Protein AF-A0A9E4F458-F1 (afdb_monomer)

pLDDT: mean 79.84, std 19.44, range [34.0, 97.88]

Solvent-accessible surface area (backbone atoms only — not comparable to full-atom values): 23158 Å² total; per-residue (Å²): 140,86,80,88,81,86,81,79,92,78,84,89,79,93,72,90,72,78,78,74,72,82,84,70,79,81,83,77,82,84,79,87,77,82,87,79,85,74,83,63,80,82,72,73,69,79,65,80,80,72,65,70,77,80,65,96,76,69,76,84,75,53,71,69,58,54,50,51,52,50,52,54,48,50,51,49,44,47,51,52,40,50,46,54,47,63,73,42,46,63,61,37,46,50,39,32,51,54,29,48,51,32,46,48,53,42,46,53,54,22,62,78,55,72,51,86,73,78,70,62,78,65,80,62,70,65,58,58,51,52,53,48,49,54,49,51,51,46,24,51,55,46,8,51,68,55,22,80,77,46,104,49,57,60,69,74,37,38,69,61,20,46,50,55,42,46,49,38,34,48,53,39,11,58,51,34,33,57,32,47,43,27,44,69,43,73,51,67,70,48,20,49,52,13,50,50,44,36,63,72,43,49,51,49,51,46,48,51,56,22,44,50,53,24,40,50,52,56,28,53,60,65,64,51,77,79,73,80,59,84,74,57,70,82,73,56,79,86,73,66,71,91,61,84,83,74,69,82,77,62,93,79,66,73,81,86,80,92,80,92,79,79,73,94,49,55,68,63,58,23,59,61,60,50,73,80,50,78,84,71,71,94,42,75,65,31,53,47,48,26,51,54,41,47,50,46,24,52,51,34,20,50,45,41,34,69,48,70,37,53,57,51,86,64,46,49,59,45,50,50,52,26,49,55,39,44,49,54,40,51,54,52,50,52,51,55,51,48,55,42,50,54,52,49,49,55,49,50,52,53,50,49,55,52,35,56,58,36,59,78,74,55,85,85,76,52,68,66,56,54,52,51,51,51,52,46,48,54,52,48,53,51,51,51,50,62,46,51,57,76,132

Sequence (391 aa):
MDERNGRSDQGGAEGTAAGSEPDYPQEDEVANSTDEETNGPAEEAPDAKTRSPMTAGAAPESPSTLYGHVDAYVEKACVDMRNVYANNREALGSRRREAQEASDDLRVFKEDRGLRRHARVTGGRDHWIMLGAITGFATLVVSALFADEIDGWLFARLPEALLVTGLNVGAVGLLGRVVIGMVVQNRPWIRFLGWLSFILGVVPLATSINLGAAHYRDALRESWPGLIRENSEYVDPADVSENPDDIYFHPCQTSNTQRSEIVNDPDVEAWCLVGEELFDLHTLKSYLLFLVGLLSASLAMLVWAFVFADPHPGYSRVQERWRAIEESLRAREAEALRQVAVIHGGAIEFATDRHRALLTASAGGSDAAVIRINACRLEVESDIRRAAKIR

Structure (mmCIF, N/CA/C/O backbone):
data_AF-A0A9E4F458-F1
#
_entry.id   AF-A0A9E4F458-F1
#
loop_
_atom_site.group_PDB
_atom_site.id
_atom_site.type_symbol
_atom_site.label_atom_id
_atom_site.label_alt_id
_atom_site.label_comp_id
_atom_site.label_asym_id
_atom_site.label_entity_id
_atom_site.label_seq_id
_atom_site.pdbx_PDB_ins_code
_atom_site.Cartn_x
_atom_site.Cartn_y
_atom_site.Cartn_z
_atom_site.occupancy
_atom_site.B_iso_or_equiv
_atom_site.auth_seq_id
_atom_site.auth_comp_id
_atom_site.auth_asym_id
_atom_site.auth_atom_id
_atom_site.pdbx_PDB_model_num
ATOM 1 N N . MET A 1 1 ? -48.354 7.407 -26.770 1.00 40.03 1 MET A N 1
ATOM 2 C CA . MET A 1 1 ? -47.481 6.717 -27.737 1.00 40.03 1 MET A CA 1
ATOM 3 C C . MET A 1 1 ? -46.186 6.388 -27.010 1.00 40.03 1 MET A C 1
ATOM 5 O O . MET A 1 1 ? -45.215 7.116 -27.130 1.00 40.03 1 MET A O 1
ATOM 9 N N . ASP A 1 2 ? -46.249 5.601 -25.940 1.00 42.50 2 ASP A N 1
ATOM 10 C CA . ASP A 1 2 ? -46.488 4.143 -25.869 1.00 42.50 2 ASP A CA 1
ATOM 11 C C . ASP A 1 2 ? -45.209 3.350 -26.114 1.00 42.50 2 ASP A C 1
ATOM 13 O O . ASP A 1 2 ? -44.728 3.275 -27.235 1.00 42.50 2 ASP A O 1
ATOM 17 N N . GLU A 1 3 ? -44.661 2.827 -25.014 1.00 51.41 3 GLU A N 1
ATOM 18 C CA . GLU A 1 3 ? -44.443 1.396 -24.715 1.00 51.41 3 GLU A CA 1
ATOM 19 C C . GLU A 1 3 ? -43.279 1.296 -23.716 1.00 51.41 3 GLU A C 1
ATOM 21 O O . GLU A 1 3 ? -42.127 1.590 -24.009 1.00 51.41 3 GLU A O 1
ATOM 26 N N . ARG A 1 4 ? -43.573 1.140 -22.417 1.00 47.09 4 ARG A N 1
ATOM 27 C CA . ARG A 1 4 ? -43.615 -0.163 -21.727 1.00 47.09 4 ARG A CA 1
ATOM 28 C C . ARG A 1 4 ? -42.487 -1.091 -22.173 1.00 47.09 4 ARG A C 1
ATOM 30 O O . ARG A 1 4 ? -42.616 -1.786 -23.169 1.00 47.09 4 ARG A O 1
ATOM 37 N N . ASN A 1 5 ? -41.466 -1.225 -21.331 1.00 51.44 5 ASN A N 1
ATOM 38 C CA . ASN A 1 5 ? -40.760 -2.493 -21.243 1.00 51.44 5 ASN A CA 1
ATOM 39 C C . ASN A 1 5 ? -40.632 -2.888 -19.772 1.00 51.44 5 ASN A C 1
ATOM 41 O O . ASN A 1 5 ? -39.844 -2.324 -19.013 1.00 51.44 5 ASN A O 1
ATOM 45 N N . GLY A 1 6 ? -41.521 -3.797 -19.373 1.00 44.19 6 GLY A N 1
ATOM 46 C CA . GLY A 1 6 ? -41.527 -4.423 -18.063 1.00 44.19 6 GLY A CA 1
ATOM 47 C C . GLY A 1 6 ? -40.365 -5.399 -17.959 1.00 44.19 6 GLY A C 1
ATOM 48 O O . GLY A 1 6 ? -40.189 -6.257 -18.820 1.00 44.19 6 GLY A O 1
ATOM 49 N N . ARG A 1 7 ? -39.583 -5.275 -16.888 1.00 46.62 7 ARG A N 1
ATOM 50 C CA . ARG A 1 7 ? -38.614 -6.293 -16.502 1.00 46.62 7 ARG A CA 1
ATOM 51 C C . ARG A 1 7 ? -39.191 -7.044 -15.313 1.00 46.62 7 ARG A C 1
ATOM 53 O O . ARG A 1 7 ? -39.385 -6.483 -14.243 1.00 46.62 7 ARG A O 1
ATOM 60 N N . SER A 1 8 ? -39.546 -8.282 -15.609 1.00 50.88 8 SER A N 1
ATOM 61 C CA . SER A 1 8 ? -40.157 -9.286 -14.757 1.00 50.88 8 SER A CA 1
ATOM 62 C C . SER A 1 8 ? -39.270 -9.697 -13.587 1.00 50.88 8 SER A C 1
ATOM 64 O O . SER A 1 8 ? -38.092 -10.007 -13.774 1.00 50.88 8 SER A O 1
ATOM 66 N N . ASP A 1 9 ? -39.913 -9.796 -12.429 1.00 46.41 9 ASP A N 1
ATOM 67 C CA . ASP A 1 9 ? -39.527 -10.614 -11.289 1.00 46.41 9 ASP A CA 1
ATOM 68 C C . ASP A 1 9 ? -39.389 -12.098 -11.673 1.00 46.41 9 ASP A C 1
ATOM 70 O O . ASP A 1 9 ? -40.333 -12.716 -12.164 1.00 46.41 9 ASP A O 1
ATOM 74 N N . GLN A 1 10 ? -38.219 -12.668 -11.388 1.00 47.44 10 GLN A N 1
ATOM 75 C CA . GLN A 1 10 ? -37.981 -14.062 -10.984 1.00 47.44 10 GLN A CA 1
ATOM 76 C C . GLN A 1 10 ? -36.773 -13.971 -10.028 1.00 47.44 10 GLN A C 1
ATOM 78 O O . GLN A 1 10 ? -35.766 -13.372 -10.383 1.00 47.44 10 GLN A O 1
ATOM 83 N N . GLY A 1 11 ? -36.794 -14.400 -8.769 1.00 37.66 11 GLY A N 1
ATOM 84 C CA . GLY A 1 11 ? -37.460 -15.569 -8.217 1.00 37.66 11 GLY A CA 1
ATOM 85 C C . GLY A 1 11 ? -36.427 -16.682 -8.030 1.00 37.66 11 GLY A C 1
ATOM 86 O O . GLY A 1 11 ? -36.246 -17.486 -8.931 1.00 37.66 11 GLY A O 1
ATOM 87 N N . GLY A 1 12 ? -35.783 -16.719 -6.856 1.00 37.69 12 GLY A N 1
ATOM 88 C CA . GLY A 1 12 ? -35.272 -17.948 -6.236 1.00 37.69 12 GLY A CA 1
ATOM 89 C C . GLY A 1 12 ? -33.887 -18.460 -6.650 1.00 37.69 12 GLY A C 1
ATOM 90 O O . GLY A 1 12 ? -33.753 -19.194 -7.620 1.00 37.69 12 GLY A O 1
ATOM 91 N N . ALA A 1 13 ? -32.890 -18.203 -5.800 1.00 38.59 13 ALA A N 1
ATOM 92 C CA . ALA A 1 13 ? -31.909 -19.215 -5.404 1.00 38.59 13 ALA A CA 1
ATOM 93 C C . ALA A 1 13 ? -31.306 -18.816 -4.050 1.00 38.59 13 ALA A C 1
ATOM 95 O O . ALA A 1 13 ? -30.506 -17.886 -3.947 1.00 38.59 13 ALA A O 1
ATOM 96 N N . GLU A 1 14 ? -31.749 -19.515 -3.008 1.00 44.94 14 GLU A N 1
ATOM 97 C CA . GLU A 1 14 ? -31.111 -19.568 -1.699 1.00 44.94 14 GLU A CA 1
ATOM 98 C C . GLU A 1 14 ? -29.656 -20.017 -1.868 1.00 44.94 14 GLU A C 1
ATOM 100 O O . GLU A 1 14 ? -29.372 -21.150 -2.252 1.00 44.94 14 GLU A O 1
ATOM 105 N N . GLY A 1 15 ? -28.729 -19.107 -1.590 1.00 39.59 15 GLY A N 1
ATOM 106 C CA . GLY A 1 15 ? -27.323 -19.410 -1.387 1.00 39.59 15 GLY A CA 1
ATOM 107 C C . GLY A 1 15 ? -26.949 -18.960 0.012 1.00 39.59 15 GLY A C 1
ATOM 108 O O . GLY A 1 15 ? -26.679 -17.783 0.236 1.00 39.59 15 GLY A O 1
ATOM 109 N N . THR A 1 16 ? -26.952 -19.895 0.958 1.00 43.91 16 THR A N 1
ATOM 110 C CA . THR A 1 16 ? -26.290 -19.776 2.259 1.00 43.91 16 THR A CA 1
ATOM 111 C C . THR A 1 16 ? -24.799 -19.520 2.043 1.00 43.91 16 THR A C 1
ATOM 113 O O . THR A 1 16 ? -23.990 -20.444 2.009 1.00 43.91 16 THR A O 1
ATOM 116 N N . ALA A 1 17 ? -24.430 -18.253 1.876 1.00 39.12 17 ALA A N 1
ATOM 117 C CA . ALA A 1 17 ? -23.068 -17.794 2.062 1.00 39.12 17 ALA A CA 1
ATOM 118 C C . ALA A 1 17 ? -22.829 -17.700 3.571 1.00 39.12 17 ALA A C 1
ATOM 120 O O . ALA A 1 17 ? -23.179 -16.712 4.217 1.00 39.12 17 ALA A O 1
ATOM 121 N N . ALA A 1 18 ? -22.269 -18.769 4.134 1.00 39.44 18 ALA A N 1
ATOM 122 C CA . ALA A 1 18 ? -21.543 -18.679 5.386 1.00 39.44 18 ALA A CA 1
ATOM 123 C C . ALA A 1 18 ? -20.475 -17.595 5.198 1.00 39.44 18 ALA A C 1
ATOM 125 O O . ALA A 1 18 ? -19.550 -17.759 4.401 1.00 39.44 18 ALA A O 1
ATOM 126 N N . GLY A 1 19 ? -20.671 -16.453 5.854 1.00 34.00 19 GLY A N 1
ATOM 127 C CA . GLY A 1 19 ? -19.683 -15.392 5.911 1.00 34.00 19 GLY A CA 1
ATOM 128 C C . GLY A 1 19 ? -18.460 -15.934 6.627 1.00 34.00 19 GLY A C 1
ATOM 129 O O . GLY A 1 19 ? -18.448 -16.020 7.849 1.00 34.00 19 GLY A O 1
ATOM 130 N N . SER A 1 20 ? -17.456 -16.341 5.859 1.00 37.19 20 SER A N 1
ATOM 131 C CA . SER A 1 20 ? -16.098 -16.479 6.354 1.00 37.19 20 SER A CA 1
ATOM 132 C C . SER A 1 20 ? -15.671 -15.101 6.850 1.00 37.19 20 SER A C 1
ATOM 134 O O . SER A 1 20 ? -15.528 -14.173 6.048 1.00 37.19 20 SER A O 1
ATOM 136 N N . GLU A 1 21 ? -15.543 -14.970 8.170 1.00 38.38 21 GLU A N 1
ATOM 137 C CA . GLU A 1 21 ? -14.819 -13.877 8.810 1.00 38.38 21 GLU A CA 1
ATOM 138 C C . GLU A 1 21 ? -13.489 -13.674 8.069 1.00 38.38 21 GLU A C 1
ATOM 140 O O . GLU A 1 21 ? -12.818 -14.659 7.746 1.00 38.38 21 GLU A O 1
ATOM 145 N N . PRO A 1 22 ? -13.116 -12.432 7.728 1.00 41.53 22 PRO A N 1
ATOM 146 C CA . PRO A 1 22 ? -11.796 -12.182 7.184 1.00 41.53 22 PRO A CA 1
ATOM 147 C C . PRO A 1 22 ? -10.757 -12.600 8.228 1.00 41.53 22 PRO A C 1
ATOM 149 O O . PRO A 1 22 ? -10.736 -12.074 9.337 1.00 41.53 22 PRO A O 1
ATOM 152 N N . ASP A 1 23 ? -9.923 -13.566 7.851 1.00 41.19 23 ASP A N 1
ATOM 153 C CA . ASP A 1 23 ? -8.729 -13.983 8.580 1.00 41.19 23 ASP A CA 1
ATOM 154 C C . ASP A 1 23 ? -7.775 -12.780 8.610 1.00 41.19 23 ASP A C 1
ATOM 156 O O . ASP A 1 23 ? -7.137 -12.432 7.610 1.00 41.19 23 ASP A O 1
ATOM 160 N N . TYR A 1 24 ? -7.809 -12.034 9.715 1.00 47.81 24 TYR A N 1
ATOM 161 C CA . TYR A 1 24 ? -6.914 -10.907 9.925 1.00 47.81 24 TYR A CA 1
ATOM 162 C C . TYR A 1 24 ? -5.509 -11.465 10.171 1.00 47.81 24 TYR A C 1
ATOM 164 O O . TYR A 1 24 ? -5.355 -12.344 11.021 1.00 47.81 24 TYR A O 1
ATOM 172 N N . PRO A 1 25 ? -4.474 -10.974 9.469 1.00 40.97 25 PRO A N 1
ATOM 173 C CA . PRO A 1 25 ? -3.106 -11.331 9.809 1.00 40.97 25 PRO A CA 1
ATOM 174 C C . PRO A 1 25 ? -2.845 -10.942 11.268 1.00 40.97 25 PRO A C 1
ATOM 176 O O . PRO A 1 25 ? -3.107 -9.805 11.657 1.00 40.97 25 PRO A O 1
ATOM 179 N N . GLN A 1 26 ? -2.370 -11.898 12.073 1.00 42.44 26 GLN A N 1
ATOM 180 C CA . GLN A 1 26 ? -1.847 -11.614 13.406 1.00 42.44 26 GLN A CA 1
ATOM 181 C C . GLN A 1 26 ? -0.709 -10.601 13.255 1.00 42.44 26 GLN A C 1
ATOM 183 O O . GLN A 1 26 ? 0.249 -10.843 12.523 1.00 42.44 26 GLN A O 1
ATOM 188 N N . GLU A 1 27 ? -0.870 -9.438 13.879 1.00 45.34 27 GLU A N 1
ATOM 189 C CA . GLU A 1 27 ? 0.113 -8.364 13.840 1.00 45.34 27 GLU A CA 1
ATOM 190 C C . GLU A 1 27 ? 1.337 -8.759 14.670 1.00 45.34 27 GLU A C 1
ATOM 192 O O . GLU A 1 27 ? 1.305 -8.752 15.901 1.00 45.34 27 GLU A O 1
ATOM 197 N N . ASP A 1 28 ? 2.420 -9.104 13.976 1.00 46.12 28 ASP A N 1
ATOM 198 C CA . ASP A 1 28 ? 3.762 -9.086 14.540 1.00 46.12 28 ASP A CA 1
ATOM 199 C C . ASP A 1 28 ? 4.216 -7.623 14.708 1.00 46.12 28 ASP A C 1
ATOM 201 O O . ASP A 1 28 ? 4.231 -6.846 13.754 1.00 46.12 28 ASP A O 1
ATOM 205 N N . GLU A 1 29 ? 4.573 -7.276 15.948 1.00 49.62 29 GLU A N 1
ATOM 206 C CA . GLU A 1 29 ? 5.418 -6.152 16.383 1.00 49.62 29 GLU A CA 1
ATOM 207 C C . GLU A 1 29 ? 5.365 -4.850 15.554 1.00 49.62 29 GLU A C 1
ATOM 209 O O . GLU A 1 29 ? 6.243 -4.552 14.739 1.00 49.62 29 GLU A O 1
ATOM 214 N N . VAL A 1 30 ? 4.413 -3.970 15.883 1.00 46.00 30 VAL A N 1
ATOM 215 C CA . VAL A 1 30 ? 4.547 -2.540 15.573 1.00 46.00 30 VAL A CA 1
ATOM 216 C C . VAL A 1 30 ? 5.463 -1.890 16.608 1.00 46.00 30 VAL A C 1
ATOM 218 O O . VAL A 1 30 ? 5.118 -1.699 17.775 1.00 46.00 30 VAL A O 1
ATOM 221 N N . ALA A 1 31 ? 6.662 -1.553 16.144 1.00 44.19 31 ALA A N 1
ATOM 222 C CA . ALA A 1 31 ? 7.653 -0.780 16.863 1.00 44.19 31 ALA A CA 1
ATOM 223 C C . ALA A 1 31 ? 7.143 0.635 17.197 1.00 44.19 31 ALA A C 1
ATOM 225 O O . ALA A 1 31 ? 6.862 1.440 16.315 1.00 44.19 31 ALA A O 1
ATOM 226 N N . ASN A 1 32 ? 7.090 0.910 18.499 1.00 48.03 32 ASN A N 1
ATOM 227 C CA . ASN A 1 32 ? 7.512 2.136 19.179 1.00 48.03 32 ASN A CA 1
ATOM 228 C C . ASN A 1 32 ? 7.462 3.450 18.361 1.00 48.03 32 ASN A C 1
ATOM 230 O O . ASN A 1 32 ? 8.446 3.834 17.726 1.00 48.03 32 ASN A O 1
ATOM 234 N N . SER A 1 33 ? 6.358 4.196 18.467 1.00 40.50 33 SER A N 1
ATOM 235 C CA . SER A 1 33 ? 6.318 5.628 18.147 1.00 40.50 33 SER A CA 1
ATOM 236 C C . SER A 1 33 ? 5.784 6.424 19.341 1.00 40.50 33 SER A C 1
ATOM 238 O O . SER A 1 33 ? 4.583 6.465 19.589 1.00 40.50 33 SER A O 1
ATOM 240 N N . THR A 1 34 ? 6.734 6.993 20.081 1.00 43.59 34 THR A N 1
ATOM 241 C CA . THR A 1 34 ? 6.717 8.275 20.811 1.00 43.59 34 THR A CA 1
ATOM 242 C C . THR A 1 34 ? 5.379 9.004 20.983 1.00 43.59 34 THR A C 1
ATOM 244 O O . THR A 1 34 ? 4.840 9.565 20.032 1.00 43.59 34 THR A O 1
ATOM 247 N N . ASP A 1 35 ? 4.978 9.087 22.254 1.00 41.19 35 ASP A N 1
ATOM 248 C CA . ASP A 1 35 ? 4.630 10.313 22.980 1.00 41.19 35 ASP A CA 1
ATOM 249 C C . ASP A 1 35 ? 3.575 11.237 22.354 1.00 41.19 35 ASP A C 1
ATOM 251 O O . ASP A 1 35 ? 3.855 12.374 21.976 1.00 41.19 35 ASP A O 1
ATOM 255 N N . GLU A 1 36 ? 2.318 10.794 22.368 1.00 41.62 36 GLU A N 1
ATOM 256 C CA . GLU A 1 36 ? 1.203 11.718 22.578 1.00 41.62 36 GLU A CA 1
ATOM 257 C C . GLU A 1 36 ? 0.639 11.456 23.978 1.00 41.62 36 GLU A C 1
ATOM 259 O O . GLU A 1 36 ? -0.096 10.502 24.231 1.00 41.62 36 GLU A O 1
ATOM 264 N N . GLU A 1 37 ? 1.082 12.292 24.916 1.00 40.59 37 GLU A N 1
ATOM 265 C CA . GLU A 1 37 ? 0.676 12.350 26.316 1.00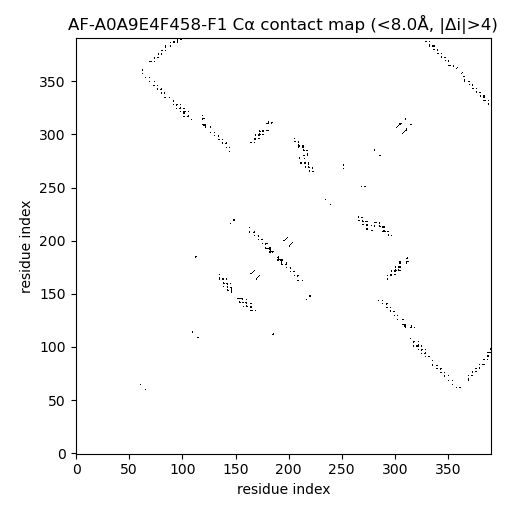 40.59 37 GLU A CA 1
ATOM 266 C C . GLU A 1 37 ? -0.803 12.764 26.400 1.00 40.59 37 GLU A C 1
ATOM 268 O O . GLU A 1 37 ? -1.163 13.891 26.745 1.00 40.59 37 GLU A O 1
ATOM 273 N N . THR A 1 38 ? -1.710 11.848 26.051 1.00 40.91 38 THR A N 1
ATOM 274 C CA . THR A 1 38 ? -3.107 11.975 26.448 1.00 40.91 38 THR A CA 1
ATOM 275 C C . THR A 1 38 ? -3.151 11.781 27.954 1.00 40.91 38 THR A C 1
ATOM 277 O O . THR A 1 38 ? -3.135 10.653 28.445 1.00 40.91 38 THR A O 1
ATOM 280 N N . ASN A 1 39 ? -3.197 12.905 28.668 1.00 38.53 39 ASN A N 1
ATOM 281 C CA . ASN A 1 39 ? -3.642 13.032 30.051 1.00 38.53 39 ASN A CA 1
ATOM 282 C C . ASN A 1 39 ? -5.068 12.466 30.182 1.00 38.53 39 ASN A C 1
ATOM 284 O O . ASN A 1 39 ? -6.050 13.199 30.286 1.00 38.53 39 ASN A O 1
ATOM 288 N N . GLY A 1 40 ? -5.198 11.142 30.129 1.00 41.09 40 GLY A N 1
ATOM 289 C CA . GLY A 1 40 ? -6.318 10.464 30.747 1.00 41.09 40 GLY A CA 1
ATOM 290 C C . GLY A 1 40 ? -6.203 10.705 32.250 1.00 41.09 40 GLY A C 1
ATOM 291 O O . GLY A 1 40 ? -5.088 10.631 32.776 1.00 41.09 40 GLY A O 1
ATOM 292 N N . PRO A 1 41 ? -7.297 11.036 32.955 1.00 40.69 41 PRO A N 1
ATOM 293 C CA . PRO A 1 41 ? -7.253 11.064 34.406 1.00 40.69 41 PRO A CA 1
ATOM 294 C C . PRO A 1 41 ? -6.719 9.705 34.855 1.00 40.69 41 PRO A C 1
ATOM 296 O O . PRO A 1 41 ? -7.256 8.673 34.453 1.00 40.69 41 PRO A O 1
ATOM 299 N N . ALA A 1 42 ? -5.623 9.713 35.615 1.00 41.94 42 ALA A N 1
ATOM 300 C CA . ALA A 1 42 ? -5.157 8.547 36.339 1.00 41.94 42 ALA A CA 1
ATOM 301 C C . ALA A 1 42 ? -6.292 8.157 37.287 1.00 41.94 42 ALA A C 1
ATOM 303 O O . ALA A 1 42 ? -6.427 8.696 38.383 1.00 41.94 42 ALA A O 1
ATOM 304 N N . GLU A 1 43 ? -7.189 7.312 36.793 1.00 47.03 43 GLU A N 1
ATOM 305 C CA . GLU A 1 43 ? -8.262 6.736 37.568 1.00 47.03 43 GLU A CA 1
ATOM 306 C C . GLU A 1 43 ? -7.553 5.777 38.520 1.00 47.03 43 GLU A C 1
ATOM 308 O O . GLU A 1 43 ? -7.098 4.702 38.125 1.00 47.03 43 GLU A O 1
ATOM 313 N N . GLU A 1 44 ? -7.323 6.253 39.749 1.00 45.06 44 GLU A N 1
ATOM 314 C CA . GLU A 1 44 ? -6.903 5.430 40.875 1.00 45.06 44 GLU A CA 1
ATOM 315 C C . GLU A 1 44 ? -7.756 4.166 40.835 1.00 45.06 44 GLU A C 1
ATOM 317 O O . GLU A 1 44 ? -8.968 4.212 41.065 1.00 45.06 44 GLU A O 1
ATOM 322 N N . ALA A 1 45 ? -7.127 3.036 40.492 1.00 42.41 45 ALA A N 1
ATOM 323 C CA . ALA A 1 45 ? -7.743 1.736 40.667 1.00 42.41 45 ALA A CA 1
ATOM 324 C C . ALA A 1 45 ? -8.334 1.727 42.082 1.00 42.41 45 ALA A C 1
ATOM 326 O O . ALA A 1 45 ? -7.604 2.091 43.010 1.00 42.41 45 ALA A O 1
ATOM 327 N N . PRO A 1 46 ? -9.627 1.393 42.258 1.00 49.75 46 PRO A N 1
ATOM 328 C CA . PRO A 1 46 ? -10.284 1.495 43.550 1.00 49.75 46 PRO A CA 1
ATOM 329 C C . PRO A 1 46 ? -9.423 0.767 44.572 1.00 49.75 46 PRO A C 1
ATOM 331 O O . PRO A 1 46 ? -9.203 -0.441 44.466 1.00 49.75 46 PRO A O 1
ATOM 334 N N . ASP A 1 47 ? -8.857 1.547 45.491 1.00 45.59 47 ASP A N 1
ATOM 335 C CA . ASP A 1 47 ? -7.809 1.118 46.397 1.00 45.59 47 ASP A CA 1
ATOM 336 C C . ASP A 1 47 ? -8.346 -0.061 47.216 1.00 45.59 47 ASP A C 1
ATOM 338 O O . ASP A 1 47 ? -9.133 0.097 48.155 1.00 45.59 47 ASP A O 1
ATOM 342 N N . ALA A 1 48 ? -7.938 -1.280 46.841 1.00 48.34 48 ALA A N 1
ATOM 343 C CA . ALA A 1 48 ? -8.361 -2.530 47.473 1.00 48.34 48 ALA A CA 1
ATOM 344 C C . ALA A 1 48 ? -8.015 -2.575 48.980 1.00 48.34 48 ALA A C 1
ATOM 346 O O . ALA A 1 48 ? -8.424 -3.486 49.704 1.00 48.34 48 ALA A O 1
ATOM 347 N N . LYS A 1 49 ? -7.283 -1.566 49.474 1.00 44.72 49 LYS A N 1
ATOM 348 C CA . LYS A 1 49 ? -6.953 -1.322 50.877 1.00 44.72 49 LYS A CA 1
ATOM 349 C C . LYS A 1 49 ? -8.065 -0.725 51.735 1.00 44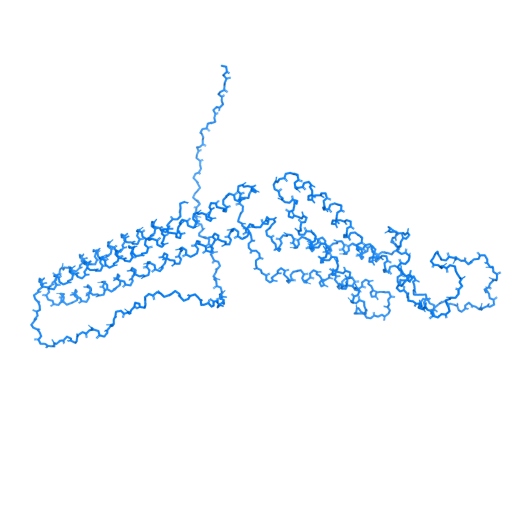.72 49 LYS A C 1
ATOM 351 O O . LYS A 1 49 ? -7.894 -0.712 52.951 1.00 44.72 49 LYS A O 1
ATOM 356 N N . THR A 1 50 ? -9.219 -0.336 51.192 1.00 47.38 50 THR A N 1
ATOM 357 C CA . THR A 1 50 ? -10.406 -0.037 52.023 1.00 47.38 50 THR A CA 1
ATOM 358 C C . THR A 1 50 ? -11.324 -1.246 52.225 1.00 47.38 50 THR A C 1
ATOM 360 O O . THR A 1 50 ? -12.525 -1.112 52.436 1.00 47.38 50 THR A O 1
ATOM 363 N N . ARG A 1 51 ? -10.773 -2.465 52.289 1.00 50.88 51 ARG A N 1
ATOM 364 C CA . ARG A 1 51 ? -11.410 -3.511 53.103 1.00 50.88 51 ARG A CA 1
ATOM 365 C C . ARG A 1 51 ? -11.216 -3.134 54.568 1.00 50.88 51 ARG A C 1
ATOM 367 O O . ARG A 1 51 ? -10.238 -3.540 55.192 1.00 50.88 51 ARG A O 1
ATOM 374 N N . SER A 1 52 ? -12.131 -2.327 55.111 1.00 50.66 52 SER A N 1
ATOM 375 C CA . SER A 1 52 ? -12.221 -2.133 56.557 1.00 50.66 52 SER A CA 1
ATOM 376 C C . SER A 1 52 ? -12.213 -3.516 57.217 1.00 50.66 52 SER A C 1
ATOM 378 O O . SER A 1 52 ? -13.030 -4.360 56.833 1.00 50.66 52 SER A O 1
ATOM 380 N N . PRO A 1 53 ? -11.280 -3.794 58.146 1.00 55.44 53 PRO A N 1
ATOM 381 C CA . PRO A 1 53 ? -11.246 -5.073 58.833 1.00 55.44 53 PRO A CA 1
ATOM 382 C C . PRO A 1 53 ? -12.612 -5.278 59.477 1.00 55.44 53 PRO A C 1
ATOM 384 O O . PRO A 1 53 ? -13.061 -4.427 60.246 1.00 55.44 53 PRO A O 1
ATOM 387 N N . MET A 1 54 ? -13.290 -6.370 59.113 1.00 52.53 54 MET A N 1
ATOM 388 C CA . MET A 1 54 ? -14.538 -6.763 59.753 1.00 52.53 54 MET A CA 1
ATOM 389 C C . MET A 1 54 ? -14.260 -6.877 61.248 1.00 52.53 54 MET A C 1
ATOM 391 O O . MET A 1 54 ? -13.580 -7.795 61.705 1.00 52.53 54 MET A O 1
ATOM 395 N N . THR A 1 55 ? -14.721 -5.889 62.007 1.00 59.66 55 THR A N 1
ATOM 396 C CA . THR A 1 55 ? -14.638 -5.878 63.458 1.00 59.66 55 THR A CA 1
ATOM 397 C C . THR A 1 55 ? -15.418 -7.089 63.954 1.00 59.66 55 THR A C 1
ATOM 399 O O . THR A 1 55 ? -16.634 -7.172 63.792 1.00 59.66 55 THR A O 1
ATOM 402 N N . ALA A 1 56 ? -14.705 -8.061 64.526 1.00 61.28 56 ALA A N 1
ATOM 403 C CA . ALA A 1 56 ? -15.203 -9.391 64.890 1.00 61.28 56 ALA A CA 1
ATOM 404 C C . ALA A 1 56 ? -16.210 -9.411 66.068 1.00 61.28 56 ALA A C 1
ATOM 406 O O . ALA A 1 56 ? -16.252 -10.364 66.838 1.00 61.28 56 ALA A O 1
ATOM 407 N N . GLY A 1 57 ? -17.026 -8.368 66.232 1.00 73.25 57 GLY A N 1
ATOM 408 C CA . GLY A 1 57 ? -17.996 -8.239 67.322 1.00 73.25 57 GLY A CA 1
ATOM 409 C C . GLY A 1 57 ? -19.248 -7.427 66.985 1.00 73.25 57 GLY A C 1
ATOM 410 O O . GLY A 1 57 ? -20.010 -7.111 67.895 1.00 73.25 57 GLY A O 1
ATOM 411 N N . ALA A 1 58 ? -19.478 -7.064 65.719 1.00 70.31 58 ALA A N 1
ATOM 412 C CA . ALA A 1 58 ? -20.738 -6.439 65.326 1.00 70.31 58 ALA A CA 1
ATOM 413 C C . ALA A 1 58 ? -21.876 -7.476 65.371 1.00 70.31 58 ALA A C 1
ATOM 415 O O . ALA A 1 58 ? -21.729 -8.590 64.865 1.00 70.31 58 ALA A O 1
ATOM 416 N N . ALA A 1 59 ? -23.003 -7.119 65.993 1.00 78.81 59 ALA A N 1
ATOM 417 C CA . ALA A 1 59 ? -24.208 -7.944 65.978 1.00 78.81 59 ALA A CA 1
ATOM 418 C C . ALA A 1 59 ? -24.628 -8.243 64.522 1.00 78.81 59 ALA A C 1
ATOM 420 O O . ALA A 1 59 ? -24.471 -7.364 63.671 1.00 78.81 59 ALA A O 1
ATOM 421 N N . PRO A 1 60 ? -25.147 -9.449 64.217 1.00 79.31 60 PRO A N 1
ATOM 422 C CA . PRO A 1 60 ? -25.533 -9.810 62.857 1.00 79.31 60 PRO A CA 1
ATOM 423 C C . PRO A 1 60 ? -26.547 -8.800 62.312 1.00 79.31 60 PRO A C 1
ATOM 425 O O . PRO A 1 60 ? -27.591 -8.563 62.923 1.00 79.31 60 PRO A O 1
ATOM 428 N N . GLU A 1 61 ? -26.219 -8.185 61.174 1.00 81.56 61 GLU A N 1
ATOM 429 C CA . GLU A 1 61 ? -27.127 -7.280 60.469 1.00 81.56 61 GLU A CA 1
ATOM 430 C C . GLU A 1 61 ? -28.430 -8.017 60.140 1.00 81.56 61 GLU A C 1
ATOM 432 O O . GLU A 1 61 ? -28.427 -9.192 59.763 1.00 81.56 61 GLU A O 1
ATOM 437 N N . SER A 1 62 ? -29.566 -7.327 60.276 1.00 88.00 62 SER A N 1
ATOM 438 C CA . SER A 1 62 ? -30.847 -7.921 59.898 1.00 88.00 62 SER A CA 1
ATOM 439 C C . SER A 1 62 ? -30.854 -8.250 58.394 1.00 88.00 62 SER A C 1
ATOM 441 O O . SER A 1 62 ? -30.315 -7.465 57.604 1.00 88.00 62 SER A O 1
ATOM 443 N N . PRO A 1 63 ? -31.496 -9.350 57.953 1.00 83.06 63 PRO A N 1
ATOM 444 C CA . PRO A 1 63 ? -31.569 -9.699 56.533 1.00 83.06 63 PRO A CA 1
ATOM 445 C C . PRO A 1 63 ? -32.084 -8.552 55.652 1.00 83.06 63 PRO A C 1
ATOM 447 O O . PRO A 1 63 ? -31.547 -8.322 54.573 1.00 83.06 63 PRO A O 1
ATOM 450 N N . SER A 1 64 ? -33.068 -7.780 56.128 1.00 85.69 64 SER A N 1
ATOM 451 C CA . SER A 1 64 ? -33.601 -6.604 55.424 1.00 85.69 64 SER A CA 1
ATOM 452 C C . SER A 1 64 ? -32.559 -5.512 55.196 1.00 85.69 64 SER A C 1
ATOM 454 O O . SER A 1 64 ? -32.526 -4.911 54.125 1.00 85.69 64 SER A O 1
ATOM 456 N N . THR A 1 65 ? -31.688 -5.270 56.178 1.00 87.69 65 THR A N 1
ATOM 457 C CA . THR A 1 65 ? -30.591 -4.302 56.049 1.00 87.69 65 THR A CA 1
ATOM 458 C C . THR A 1 65 ? -29.608 -4.762 54.976 1.00 87.69 65 THR A C 1
ATOM 460 O O . THR A 1 65 ? -29.215 -3.978 54.115 1.00 87.69 65 THR A O 1
ATOM 463 N N . LEU A 1 66 ? -29.278 -6.055 54.966 1.00 84.56 66 LEU A N 1
ATOM 464 C CA . LEU A 1 66 ? -28.342 -6.613 53.999 1.00 84.56 66 LEU A CA 1
ATOM 465 C C . LEU A 1 66 ? -28.888 -6.584 52.562 1.00 84.56 66 LEU A C 1
ATOM 467 O O . LEU A 1 66 ? -28.150 -6.232 51.644 1.00 84.56 66 LEU A O 1
ATOM 471 N N . TYR A 1 67 ? -30.176 -6.893 52.364 1.00 85.88 67 TYR A N 1
ATOM 472 C CA . TYR A 1 67 ? -30.829 -6.741 51.057 1.00 85.88 67 TYR A CA 1
ATOM 473 C C . TYR A 1 67 ? -30.800 -5.288 50.576 1.00 85.88 67 TYR A C 1
ATOM 475 O O . TYR A 1 67 ? -30.437 -5.045 49.428 1.00 85.88 67 TYR A O 1
ATOM 483 N N . GLY A 1 68 ? -31.073 -4.325 51.463 1.00 89.00 68 GLY A N 1
ATOM 484 C CA . GLY A 1 68 ? -30.974 -2.901 51.138 1.00 89.00 68 GLY A CA 1
ATOM 485 C C . GLY A 1 68 ? -29.571 -2.484 50.681 1.00 89.00 68 GLY A C 1
ATOM 486 O O . GLY A 1 68 ? -29.437 -1.700 49.742 1.00 89.00 68 GLY A O 1
ATOM 487 N N . HIS A 1 69 ? -28.516 -3.045 51.282 1.00 89.94 69 HIS A N 1
ATOM 488 C CA . HIS A 1 69 ? -27.138 -2.800 50.846 1.00 89.94 69 HIS A CA 1
ATOM 489 C C . HIS A 1 69 ? -26.831 -3.395 49.468 1.00 89.94 69 HIS A C 1
ATOM 491 O O . HIS A 1 69 ? -26.159 -2.744 48.668 1.00 89.94 69 HIS A O 1
ATOM 497 N N . VAL A 1 70 ? -27.324 -4.603 49.175 1.00 89.69 70 VAL A N 1
ATOM 498 C CA . VAL A 1 70 ? -27.161 -5.221 47.849 1.00 89.69 70 VAL A CA 1
ATOM 499 C C . VAL A 1 70 ? -27.910 -4.414 46.790 1.00 89.69 70 VAL A C 1
ATOM 501 O O . VAL A 1 70 ? -27.326 -4.103 45.758 1.00 89.69 70 VAL A O 1
ATOM 504 N N . ASP A 1 71 ? -29.155 -4.012 47.054 1.00 90.44 71 ASP A N 1
ATOM 505 C CA . ASP A 1 71 ? -29.951 -3.195 46.131 1.00 90.44 71 ASP A CA 1
ATOM 506 C C . ASP A 1 71 ? -29.290 -1.846 45.827 1.00 90.44 71 ASP A C 1
ATOM 508 O O . ASP A 1 71 ? -29.156 -1.476 44.661 1.00 90.44 71 ASP A O 1
ATOM 512 N N . ALA A 1 72 ? -28.816 -1.136 46.855 1.00 92.81 72 ALA A N 1
ATOM 513 C CA . ALA A 1 72 ? -28.124 0.138 46.674 1.00 92.81 72 ALA A CA 1
ATOM 514 C C . ALA A 1 72 ? -26.824 -0.014 45.865 1.00 92.81 72 ALA A C 1
ATOM 516 O O . ALA A 1 72 ? -26.502 0.844 45.042 1.00 92.81 72 ALA A O 1
ATOM 517 N N . TYR A 1 73 ? -26.083 -1.108 46.071 1.00 92.69 73 TYR A N 1
ATOM 518 C CA . TYR A 1 73 ? -24.855 -1.376 45.324 1.00 92.69 73 TYR A CA 1
ATOM 519 C C . TYR A 1 73 ? -25.131 -1.759 43.865 1.00 92.69 73 TYR A C 1
ATOM 521 O O . TYR A 1 73 ? -24.435 -1.282 42.972 1.00 92.69 73 TYR A O 1
ATOM 529 N N . VAL A 1 74 ? -26.167 -2.568 43.612 1.00 93.00 74 VAL A N 1
ATOM 530 C CA . VAL A 1 74 ? -26.633 -2.898 42.254 1.00 93.00 74 VAL A CA 1
ATOM 531 C C . VAL A 1 74 ? -27.023 -1.625 41.509 1.00 93.00 74 VAL A C 1
ATOM 533 O O . VAL A 1 74 ? -26.573 -1.424 40.385 1.00 93.00 74 VAL A O 1
ATOM 536 N N . GLU A 1 75 ? -27.807 -0.743 42.134 1.00 95.50 75 GLU A N 1
ATOM 537 C CA . GLU A 1 75 ? -28.217 0.520 41.512 1.00 95.50 75 GLU A CA 1
ATOM 538 C C . GLU A 1 75 ? -27.009 1.410 41.207 1.00 95.50 75 GLU A C 1
ATOM 540 O O . GLU A 1 75 ? -26.885 1.929 40.098 1.00 95.50 75 GLU A O 1
ATOM 545 N N . LYS A 1 76 ? -26.065 1.519 42.151 1.00 95.50 76 LYS A N 1
ATOM 546 C CA . LYS A 1 76 ? -24.812 2.246 41.933 1.00 95.50 76 LYS A CA 1
ATOM 547 C C . LYS A 1 76 ? -24.018 1.667 40.758 1.00 95.50 76 LYS A C 1
ATOM 549 O O . LY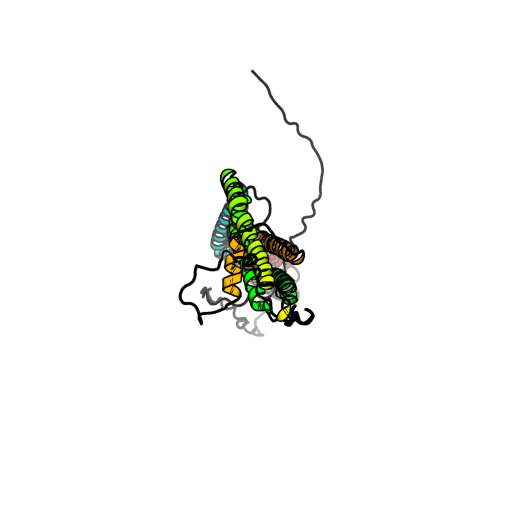S A 1 76 ? -23.602 2.430 39.898 1.00 95.50 76 LYS A O 1
ATOM 554 N N . ALA A 1 77 ? -23.850 0.346 40.674 1.00 94.44 77 ALA A N 1
ATOM 555 C CA . ALA A 1 77 ? -23.134 -0.292 39.567 1.00 94.44 77 ALA A CA 1
ATOM 556 C C . ALA A 1 77 ? -23.818 -0.036 38.212 1.00 94.44 77 ALA A C 1
ATOM 558 O O . ALA A 1 77 ? -23.144 0.223 37.216 1.00 94.44 77 ALA A O 1
ATOM 559 N N . CYS A 1 78 ? -25.153 -0.063 38.171 1.00 96.81 78 CYS A N 1
ATOM 560 C CA . CYS A 1 78 ? -25.927 0.283 36.980 1.00 96.81 78 CYS A CA 1
ATOM 561 C C . CYS A 1 78 ? -25.710 1.744 36.554 1.00 96.81 78 CYS A C 1
ATOM 563 O O . CYS A 1 78 ? -25.508 2.023 35.371 1.00 96.81 78 CYS A O 1
ATOM 565 N N . VAL A 1 79 ? -25.729 2.678 37.509 1.00 96.75 79 VAL A N 1
ATOM 566 C CA . VAL A 1 79 ? -25.426 4.096 37.265 1.00 96.75 79 VAL A CA 1
ATOM 567 C C . VAL A 1 79 ? -23.987 4.271 36.776 1.00 96.75 79 VAL A C 1
ATOM 569 O O . VAL A 1 79 ? -23.775 4.952 35.776 1.00 96.75 79 VAL A O 1
ATOM 572 N N . ASP A 1 80 ? -23.017 3.607 37.405 1.00 96.56 80 ASP A N 1
ATOM 573 C CA . ASP A 1 80 ? -21.602 3.676 37.033 1.00 96.56 80 ASP A CA 1
ATOM 574 C C . ASP A 1 80 ? -21.382 3.149 35.597 1.00 96.56 80 ASP A C 1
ATOM 576 O O . ASP A 1 80 ? -20.757 3.828 34.783 1.00 96.56 80 ASP A O 1
ATOM 580 N N . MET A 1 81 ? -21.985 2.013 35.217 1.00 97.25 81 MET A N 1
ATOM 581 C CA . MET A 1 81 ? -21.934 1.504 33.833 1.00 97.25 81 MET A CA 1
ATOM 582 C C . MET A 1 81 ? -22.583 2.468 32.824 1.00 97.25 81 MET A C 1
ATOM 584 O O . MET A 1 81 ? -22.038 2.699 31.743 1.00 97.25 81 MET A O 1
ATOM 588 N N . ARG A 1 82 ? -23.730 3.077 33.160 1.00 97.50 82 ARG A N 1
ATOM 589 C CA . ARG A 1 82 ? -24.363 4.096 32.301 1.00 97.50 82 ARG A CA 1
ATOM 590 C C . ARG A 1 82 ? -23.494 5.346 32.159 1.00 97.50 82 ARG A C 1
ATOM 592 O O . ARG A 1 82 ? -23.448 5.921 31.072 1.00 97.50 82 ARG A O 1
ATOM 599 N N . ASN A 1 83 ? -22.781 5.738 33.213 1.00 97.06 83 ASN A N 1
ATOM 600 C CA . ASN A 1 83 ? -21.835 6.849 33.172 1.00 97.06 83 ASN A CA 1
ATOM 601 C C . ASN A 1 83 ? -20.652 6.545 32.241 1.00 97.06 83 ASN A C 1
ATOM 603 O O . ASN A 1 83 ? -20.259 7.427 31.480 1.00 97.06 83 ASN A O 1
ATOM 607 N N . VAL A 1 84 ? -20.148 5.302 32.202 1.00 95.81 84 VAL A N 1
ATOM 608 C CA . VAL A 1 84 ? -19.126 4.890 31.215 1.00 95.81 84 VAL A CA 1
ATOM 609 C C . VAL A 1 84 ? -19.616 5.137 29.789 1.00 95.81 84 VAL A C 1
ATOM 611 O O . VAL A 1 84 ? -18.895 5.724 28.978 1.00 95.81 84 VAL A O 1
ATOM 614 N N . TYR A 1 85 ? -20.853 4.742 29.473 1.00 97.12 85 TYR A N 1
ATOM 615 C CA . TYR A 1 85 ? -21.433 5.033 28.162 1.00 97.12 85 TYR A CA 1
ATOM 616 C C . TYR A 1 85 ? -21.581 6.538 27.919 1.00 97.12 85 TYR A C 1
ATOM 618 O O . TYR A 1 85 ? -21.164 7.021 26.867 1.00 97.12 85 TYR A O 1
ATOM 626 N N . ALA A 1 86 ? -22.129 7.291 28.878 1.00 96.38 86 ALA A N 1
ATOM 627 C CA . ALA A 1 86 ? -22.318 8.735 28.749 1.00 96.38 86 ALA A CA 1
ATOM 628 C C . ALA A 1 86 ? -20.995 9.465 28.458 1.00 96.38 86 ALA A C 1
ATOM 630 O O . ALA A 1 86 ? -20.945 10.286 27.542 1.00 96.38 86 ALA A O 1
ATOM 631 N N . ASN A 1 87 ? -19.919 9.088 29.155 1.00 96.12 87 ASN A N 1
ATOM 632 C CA . ASN A 1 87 ? -18.580 9.656 28.991 1.00 96.12 87 ASN A CA 1
ATOM 633 C C . ASN A 1 87 ? -17.934 9.289 27.645 1.00 96.12 87 ASN A C 1
ATOM 635 O O . ASN A 1 87 ? -17.151 10.061 27.099 1.00 96.12 87 ASN A O 1
ATOM 639 N N . ASN A 1 88 ? -18.260 8.123 27.080 1.00 96.44 88 ASN A N 1
ATOM 640 C CA . ASN A 1 88 ? -17.696 7.664 25.807 1.00 96.44 88 ASN A CA 1
ATOM 641 C C . ASN A 1 88 ? -18.557 8.005 24.582 1.00 96.44 88 ASN A C 1
ATOM 643 O O . ASN A 1 88 ? -18.069 7.938 23.451 1.00 96.44 88 ASN A O 1
ATOM 647 N N . ARG A 1 89 ? -19.824 8.387 24.772 1.00 97.19 89 ARG A N 1
ATOM 648 C CA . ARG A 1 89 ? -20.796 8.590 23.689 1.00 97.19 89 ARG A CA 1
ATOM 649 C C . ARG A 1 89 ? -20.356 9.642 22.675 1.00 97.19 89 ARG A C 1
ATOM 651 O O . ARG A 1 89 ? -20.519 9.423 21.475 1.00 97.19 89 ARG A O 1
ATOM 658 N N . GLU A 1 90 ? -19.833 10.778 23.131 1.00 96.50 90 GLU A N 1
ATOM 659 C CA . GLU A 1 90 ? -19.393 11.853 22.235 1.00 96.50 90 GLU A CA 1
ATOM 660 C C . GLU A 1 90 ? -18.162 11.435 21.422 1.00 96.50 90 GLU A C 1
ATOM 662 O O . GLU A 1 90 ? -18.158 11.581 20.198 1.00 96.50 90 GLU A O 1
ATOM 667 N N . ALA A 1 91 ? -17.169 10.821 22.075 1.00 95.69 91 ALA A N 1
ATOM 668 C CA . ALA A 1 91 ? -15.956 10.328 21.426 1.00 95.69 91 ALA A CA 1
ATOM 669 C C . ALA A 1 91 ? -16.262 9.246 20.374 1.00 95.69 91 ALA A C 1
ATOM 671 O O . ALA A 1 91 ? -15.804 9.347 19.234 1.00 95.69 91 ALA A O 1
ATOM 672 N N . LEU A 1 92 ? -17.096 8.254 20.718 1.00 97.06 92 LEU A N 1
ATOM 673 C CA . LEU A 1 92 ? -17.572 7.233 19.775 1.00 97.06 92 LEU A CA 1
ATOM 674 C C . LEU A 1 92 ? -18.355 7.870 18.618 1.00 97.06 92 LEU A C 1
ATOM 676 O O . LEU A 1 92 ? -18.165 7.508 17.459 1.00 97.06 92 LEU A O 1
ATOM 680 N N . GLY A 1 93 ? -19.197 8.864 18.914 1.00 96.69 93 GLY A N 1
ATOM 681 C CA . GLY A 1 93 ? -19.959 9.602 17.910 1.00 96.69 93 GLY A CA 1
ATOM 682 C C . GLY A 1 93 ? -19.086 10.404 16.938 1.00 96.69 93 GLY A C 1
ATOM 683 O O . GLY A 1 93 ? -19.395 10.440 15.745 1.00 96.69 93 GLY A O 1
ATOM 684 N N . SER A 1 94 ? -18.006 11.035 17.412 1.00 96.81 94 SER A N 1
ATOM 685 C CA . SER A 1 94 ? -17.036 11.735 16.555 1.00 96.81 94 SER A CA 1
ATOM 686 C C . SER A 1 94 ? -16.285 10.758 15.659 1.00 96.81 94 SER A C 1
ATOM 688 O O . SER A 1 94 ? -16.367 10.874 14.438 1.00 96.81 94 SER A O 1
ATOM 690 N N . ARG A 1 95 ? -15.671 9.722 16.245 1.00 96.94 95 ARG A N 1
ATOM 691 C CA . ARG A 1 95 ? -14.903 8.711 15.502 1.00 96.94 95 ARG A CA 1
ATOM 692 C C . ARG A 1 95 ? -15.756 7.956 14.489 1.00 96.94 95 ARG A C 1
ATOM 694 O O . ARG A 1 95 ? -15.295 7.680 13.388 1.00 96.94 95 ARG A O 1
ATOM 701 N N . ARG A 1 96 ? -17.028 7.682 14.803 1.00 97.75 96 ARG A N 1
ATOM 702 C CA . ARG A 1 96 ? -17.965 7.100 13.834 1.00 97.75 96 ARG A CA 1
ATOM 703 C C . ARG A 1 96 ? -18.198 8.027 12.641 1.00 97.75 96 ARG A C 1
ATOM 705 O O . ARG A 1 96 ? -18.235 7.539 11.517 1.00 97.75 96 ARG A O 1
ATOM 712 N N . ARG A 1 97 ? -18.381 9.335 12.863 1.00 97.44 97 ARG A N 1
ATOM 713 C CA . ARG A 1 97 ? -18.558 10.305 11.766 1.00 97.44 97 ARG A CA 1
ATOM 714 C C . ARG A 1 97 ? -17.307 10.385 10.895 1.00 97.44 97 ARG A C 1
ATOM 716 O O . ARG A 1 97 ? -17.436 10.321 9.682 1.00 97.44 97 ARG A O 1
ATOM 723 N N . GLU A 1 98 ? -16.125 10.424 11.505 1.00 97.38 98 GLU A N 1
ATOM 724 C CA . GLU A 1 98 ? -14.842 10.385 10.787 1.00 97.38 98 GLU A CA 1
ATOM 725 C C . GLU A 1 98 ? -14.680 9.090 9.976 1.00 97.38 98 GLU A C 1
ATOM 727 O O . GLU A 1 98 ? -14.248 9.124 8.826 1.00 97.38 98 GLU A O 1
ATOM 732 N N . ALA A 1 99 ? -15.066 7.941 10.542 1.00 97.06 99 ALA A N 1
ATOM 733 C CA . ALA A 1 99 ? -15.017 6.657 9.847 1.00 97.06 99 ALA A CA 1
ATOM 734 C C . ALA A 1 99 ? -16.006 6.600 8.672 1.00 97.06 99 ALA A C 1
ATOM 736 O O . ALA A 1 99 ? -15.678 6.059 7.616 1.00 97.06 99 ALA A O 1
ATOM 737 N N . GLN A 1 100 ? -17.203 7.175 8.841 1.00 97.69 100 GLN A N 1
ATOM 738 C CA . GLN A 1 100 ? -18.200 7.316 7.777 1.00 97.69 100 GLN A CA 1
ATOM 739 C C . GLN A 1 100 ? -17.690 8.217 6.654 1.00 97.69 100 GLN A C 1
ATOM 741 O O . GLN A 1 100 ? -17.738 7.809 5.500 1.00 97.69 100 GLN A O 1
ATOM 746 N N . GLU A 1 101 ? -17.135 9.383 6.984 1.00 97.62 101 GLU A N 1
ATOM 747 C CA . GLU A 1 101 ? -16.553 10.307 6.008 1.00 97.62 101 GLU A CA 1
ATOM 748 C C . GLU A 1 101 ? -15.402 9.649 5.234 1.00 97.62 101 GLU A C 1
ATOM 750 O O . GLU A 1 101 ? -15.396 9.663 4.008 1.00 97.62 101 GLU A O 1
ATOM 755 N N . ALA A 1 102 ? -14.481 8.966 5.921 1.00 96.81 102 ALA A N 1
ATOM 756 C CA . ALA A 1 102 ? -13.387 8.252 5.264 1.00 96.81 102 ALA A CA 1
ATOM 757 C C . ALA A 1 102 ? -13.870 7.073 4.396 1.00 96.81 102 ALA A C 1
ATOM 759 O O . ALA A 1 102 ? -13.273 6.772 3.359 1.00 96.81 102 ALA A O 1
ATOM 760 N N . SER A 1 103 ? -14.952 6.402 4.801 1.00 96.94 103 SER A N 1
ATOM 761 C CA . SER A 1 103 ? -15.595 5.351 4.006 1.00 96.94 103 SER A CA 1
ATOM 762 C C . SER A 1 103 ? -16.275 5.921 2.758 1.00 96.94 103 SER A C 1
ATOM 764 O O . SER A 1 103 ? -16.173 5.335 1.678 1.00 96.94 103 SER A O 1
ATOM 766 N N . ASP A 1 104 ? -16.947 7.067 2.878 1.00 97.12 104 ASP A N 1
ATOM 767 C CA . ASP A 1 104 ? -17.557 7.771 1.752 1.00 97.12 104 ASP A CA 1
ATOM 768 C C . ASP A 1 104 ? -16.494 8.300 0.780 1.00 97.12 104 ASP A C 1
ATOM 770 O O . ASP A 1 104 ? -16.626 8.075 -0.422 1.00 97.12 104 ASP A O 1
ATOM 774 N N . ASP A 1 105 ? -15.394 8.873 1.277 1.00 96.88 105 ASP A N 1
ATOM 775 C CA . ASP A 1 105 ? -14.226 9.260 0.472 1.00 96.88 105 ASP A CA 1
ATOM 776 C C . ASP A 1 105 ? -13.689 8.064 -0.334 1.00 96.88 105 ASP A C 1
ATOM 778 O O . ASP A 1 105 ? -13.436 8.158 -1.541 1.00 96.88 105 ASP A O 1
ATOM 782 N N . LEU A 1 106 ? -13.545 6.901 0.316 1.00 96.69 106 LEU A N 1
ATOM 783 C CA . LEU A 1 106 ? -13.094 5.666 -0.327 1.00 96.69 106 LEU A CA 1
ATOM 784 C C . LEU A 1 106 ? -14.086 5.179 -1.391 1.00 96.69 106 LEU A C 1
ATOM 786 O O . LEU A 1 106 ? -13.670 4.691 -2.447 1.00 96.69 106 LEU A O 1
ATOM 790 N N . ARG A 1 107 ? -15.389 5.294 -1.123 1.00 96.56 107 ARG A N 1
ATOM 791 C CA . ARG A 1 107 ? -16.461 4.911 -2.046 1.00 96.56 107 ARG A CA 1
ATOM 792 C C . ARG A 1 107 ? -16.494 5.817 -3.271 1.00 96.56 107 ARG A C 1
ATOM 794 O O . ARG A 1 107 ? -16.456 5.292 -4.379 1.00 96.56 107 ARG A O 1
ATOM 801 N N . VAL A 1 108 ? -16.468 7.137 -3.088 1.00 96.50 108 VAL A N 1
ATOM 802 C CA . VAL A 1 108 ? -16.396 8.118 -4.183 1.00 96.50 108 VAL A CA 1
ATOM 803 C C . VAL A 1 108 ? -15.146 7.875 -5.027 1.00 96.50 108 VAL A C 1
ATOM 805 O O . VAL A 1 108 ? -15.236 7.781 -6.249 1.00 96.50 108 VAL A O 1
ATOM 808 N N . PHE A 1 109 ? -13.987 7.650 -4.395 1.00 95.06 109 PHE A N 1
ATOM 809 C CA . PHE A 1 109 ? -12.757 7.315 -5.118 1.00 95.06 109 PHE A CA 1
ATOM 810 C C . PHE A 1 109 ? -12.909 6.039 -5.964 1.00 95.06 109 PHE A C 1
ATOM 812 O O . PHE A 1 109 ? -12.445 5.980 -7.107 1.00 95.06 109 PHE A O 1
ATOM 819 N N . LYS A 1 110 ? -13.548 4.998 -5.414 1.00 95.19 110 LYS A N 1
ATOM 820 C CA . LYS A 1 110 ? -13.804 3.743 -6.129 1.00 95.19 110 LYS A CA 1
ATOM 821 C C . LYS A 1 110 ? -14.767 3.940 -7.298 1.00 95.19 110 LYS A C 1
ATOM 823 O O . LYS A 1 110 ? -14.480 3.449 -8.388 1.00 95.19 110 LYS A O 1
ATOM 828 N N . GLU A 1 111 ? -15.863 4.660 -7.090 1.00 94.25 111 GLU A N 1
ATOM 829 C CA . GLU A 1 111 ? -16.874 4.957 -8.110 1.00 94.25 111 GLU A CA 1
ATOM 830 C C . GLU A 1 111 ? -16.266 5.757 -9.273 1.00 94.25 111 GLU A C 1
ATOM 832 O O . GLU A 1 111 ? -16.354 5.323 -10.424 1.00 94.25 111 GLU A O 1
ATOM 837 N N . ASP A 1 112 ? -15.517 6.825 -8.979 1.00 91.88 112 ASP A N 1
ATOM 838 C CA . ASP A 1 112 ? -14.834 7.668 -9.972 1.00 91.88 112 ASP A CA 1
ATOM 839 C C . ASP A 1 112 ? -13.841 6.890 -10.849 1.00 91.88 112 ASP A C 1
ATOM 841 O O . ASP A 1 112 ? -13.590 7.226 -12.015 1.00 91.88 112 ASP A O 1
ATOM 845 N N . ARG A 1 113 ? -13.228 5.844 -10.286 1.00 88.38 113 ARG A N 1
ATOM 846 C CA . ARG A 1 113 ? -12.208 5.026 -10.956 1.00 88.38 113 ARG A CA 1
ATOM 847 C C . ARG A 1 113 ? -12.739 3.690 -11.474 1.00 88.38 113 ARG A C 1
ATOM 849 O O . ARG A 1 113 ? -11.970 2.965 -12.100 1.00 88.38 113 ARG A O 1
ATOM 856 N N . GLY A 1 114 ? -14.014 3.366 -11.251 1.00 92.12 114 GLY A N 1
ATOM 857 C CA . GLY A 1 114 ? -14.601 2.072 -11.612 1.00 92.12 114 GLY A CA 1
ATOM 858 C C . GLY A 1 114 ? -13.989 0.887 -10.852 1.00 92.12 114 GLY A C 1
ATOM 859 O O . GLY A 1 114 ? -13.938 -0.229 -11.371 1.00 92.12 114 GLY A O 1
ATOM 860 N N . LEU A 1 115 ? -13.484 1.117 -9.639 1.00 92.94 115 LEU A N 1
ATOM 861 C CA . LEU A 1 115 ? -12.801 0.110 -8.833 1.00 92.94 115 LEU A CA 1
ATOM 862 C C . LEU A 1 115 ? -13.788 -0.666 -7.965 1.00 92.94 115 LEU A C 1
ATOM 864 O O . LEU A 1 115 ? -14.547 -0.094 -7.192 1.00 92.94 115 LEU A O 1
ATOM 868 N N . ARG A 1 116 ? -13.724 -1.998 -8.042 1.00 93.62 116 ARG A N 1
ATOM 869 C CA . ARG A 1 116 ? -14.484 -2.902 -7.156 1.00 93.62 116 ARG A CA 1
ATOM 870 C C . ARG A 1 116 ? -13.615 -3.623 -6.128 1.00 93.62 116 ARG A C 1
ATOM 872 O O . ARG A 1 116 ? -14.118 -4.075 -5.108 1.00 93.62 116 ARG A O 1
ATOM 879 N N . ARG A 1 117 ? -12.313 -3.734 -6.396 1.00 92.56 117 ARG A N 1
ATOM 880 C CA . ARG A 1 117 ? -11.342 -4.396 -5.513 1.00 92.56 117 ARG A CA 1
ATOM 881 C C . ARG A 1 117 ? -10.925 -3.490 -4.354 1.00 92.56 117 ARG A C 1
ATOM 883 O O . ARG A 1 117 ? -11.110 -2.280 -4.434 1.00 92.56 117 ARG A O 1
ATOM 890 N N . HIS A 1 118 ? -10.339 -4.075 -3.311 1.00 91.00 118 HIS A N 1
ATOM 891 C CA . HIS A 1 118 ? -9.584 -3.337 -2.295 1.00 91.00 118 HIS A CA 1
ATOM 892 C C . HIS A 1 118 ? -8.194 -2.955 -2.828 1.00 91.00 118 HIS A C 1
ATOM 894 O O . HIS A 1 118 ? -7.633 -3.650 -3.684 1.00 91.00 118 HIS A O 1
ATOM 900 N N . ALA A 1 119 ? -7.636 -1.857 -2.320 1.00 89.75 119 ALA A N 1
ATOM 901 C CA . ALA A 1 119 ? -6.270 -1.439 -2.580 1.00 89.75 119 ALA A CA 1
ATOM 902 C C . ALA A 1 119 ? -5.352 -2.529 -2.061 1.00 89.75 119 ALA A C 1
ATOM 904 O O . ALA A 1 119 ? -5.502 -3.007 -0.928 1.00 89.75 119 ALA A O 1
ATOM 905 N N . ARG A 1 120 ? -4.419 -2.934 -2.914 1.00 85.44 120 ARG A N 1
ATOM 906 C CA . ARG A 1 120 ? -3.374 -3.856 -2.511 1.00 85.44 120 ARG A CA 1
ATOM 907 C C . ARG A 1 120 ? -2.319 -3.008 -1.808 1.00 85.44 120 ARG A C 1
ATOM 909 O O . ARG A 1 120 ? -1.664 -2.192 -2.447 1.00 85.44 120 ARG A O 1
ATOM 916 N N . VAL A 1 121 ? -2.216 -3.148 -0.489 1.00 77.50 121 VAL A N 1
ATOM 917 C CA . VAL A 1 121 ? -1.141 -2.516 0.282 1.00 77.50 121 VAL A CA 1
ATOM 918 C C . VAL A 1 121 ? 0.090 -3.384 0.074 1.00 77.50 121 VAL A C 1
ATOM 920 O O . VAL A 1 121 ? 0.291 -4.375 0.765 1.00 77.50 121 VAL A O 1
ATOM 923 N N . THR A 1 122 ? 0.865 -3.082 -0.961 1.00 69.12 122 THR A N 1
ATOM 924 C CA . THR A 1 122 ? 2.149 -3.735 -1.216 1.00 69.12 122 THR A CA 1
ATOM 925 C C . THR A 1 122 ? 3.246 -3.031 -0.419 1.00 69.12 122 THR A C 1
ATOM 927 O O . THR A 1 122 ? 4.143 -2.400 -0.968 1.00 69.12 122 THR A O 1
ATOM 930 N N . GLY A 1 123 ? 3.161 -3.110 0.909 1.00 62.94 123 GLY A N 1
ATOM 931 C CA . GLY A 1 123 ? 4.241 -2.702 1.804 1.00 62.94 123 GLY A CA 1
ATOM 932 C C . GLY A 1 123 ? 5.102 -3.919 2.109 1.00 62.94 123 GLY A C 1
ATOM 933 O O . GLY A 1 123 ? 4.677 -4.775 2.873 1.00 62.94 123 GLY A O 1
ATOM 934 N N . GLY A 1 124 ? 6.271 -4.055 1.482 1.00 73.69 124 GLY A N 1
ATOM 935 C CA . GLY A 1 124 ? 7.097 -5.234 1.736 1.00 73.69 124 GLY A CA 1
ATOM 936 C C . GLY A 1 124 ? 8.494 -5.197 1.133 1.00 73.69 124 GLY A C 1
ATOM 937 O O . GLY A 1 124 ? 8.702 -4.714 0.018 1.00 73.69 124 GLY A O 1
ATOM 938 N N . ARG A 1 125 ? 9.439 -5.778 1.883 1.00 86.00 125 ARG A N 1
ATOM 939 C CA . ARG A 1 125 ? 10.824 -6.080 1.484 1.00 86.00 125 ARG A CA 1
ATOM 940 C C . ARG A 1 125 ? 10.887 -6.992 0.251 1.00 86.00 125 ARG A C 1
ATOM 942 O O . ARG A 1 125 ? 11.817 -6.879 -0.543 1.00 86.00 125 ARG A O 1
ATOM 949 N N . ASP A 1 126 ? 9.881 -7.841 0.060 1.00 86.50 126 ASP A N 1
ATOM 950 C CA . ASP A 1 126 ? 9.831 -8.880 -0.979 1.00 86.50 126 ASP A CA 1
ATOM 951 C C . ASP A 1 126 ? 9.960 -8.322 -2.397 1.00 86.50 126 ASP A C 1
ATOM 953 O O . ASP A 1 126 ? 10.594 -8.915 -3.267 1.00 86.50 126 ASP A O 1
ATOM 957 N N . HIS A 1 127 ? 9.423 -7.130 -2.624 1.00 84.44 127 HIS A N 1
ATOM 958 C CA . HIS A 1 127 ? 9.474 -6.466 -3.918 1.00 84.44 127 HIS A CA 1
ATOM 959 C C . HIS A 1 127 ? 10.871 -5.943 -4.257 1.00 84.44 127 HIS A C 1
ATOM 961 O O . HIS A 1 127 ? 11.320 -6.067 -5.396 1.00 84.44 127 HIS A O 1
ATOM 967 N N . TRP A 1 128 ? 11.588 -5.417 -3.261 1.00 89.62 128 TRP A N 1
ATOM 968 C CA . TRP A 1 128 ? 12.991 -5.037 -3.415 1.00 89.62 128 TRP A CA 1
ATOM 969 C C . TRP A 1 128 ? 13.881 -6.260 -3.622 1.00 89.62 128 TRP A C 1
ATOM 971 O O . TRP A 1 128 ? 14.806 -6.198 -4.428 1.00 89.62 128 TRP A O 1
ATOM 981 N N . ILE A 1 129 ? 13.566 -7.383 -2.967 1.00 92.31 129 ILE A N 1
ATOM 982 C CA . ILE A 1 129 ? 14.246 -8.664 -3.198 1.00 92.31 129 ILE A CA 1
ATOM 983 C C . ILE A 1 129 ? 14.016 -9.132 -4.640 1.00 92.31 129 ILE A C 1
ATOM 985 O O . ILE A 1 129 ? 14.980 -9.454 -5.328 1.00 92.31 129 ILE A O 1
ATOM 989 N N . MET A 1 130 ? 12.773 -9.121 -5.134 1.00 90.50 130 MET A N 1
ATOM 990 C CA . MET A 1 130 ? 12.457 -9.517 -6.511 1.00 90.50 130 MET A CA 1
ATOM 991 C C . MET A 1 130 ? 13.135 -8.608 -7.545 1.00 90.50 130 MET A C 1
ATOM 993 O O . MET A 1 130 ? 13.735 -9.104 -8.498 1.00 90.50 130 MET A O 1
ATOM 997 N N . LEU A 1 131 ? 13.085 -7.285 -7.351 1.00 91.31 131 LEU A N 1
ATOM 998 C CA . LEU A 1 131 ? 13.755 -6.325 -8.231 1.00 91.31 131 LEU A CA 1
ATOM 999 C C . LEU A 1 131 ? 15.277 -6.523 -8.210 1.00 91.31 131 LEU A C 1
ATOM 1001 O O . LEU A 1 131 ? 15.909 -6.543 -9.266 1.00 91.31 131 LEU A O 1
ATOM 1005 N N . GLY A 1 132 ? 15.858 -6.716 -7.024 1.00 93.38 132 GLY A N 1
ATOM 1006 C CA . GLY A 1 132 ? 17.274 -7.030 -6.850 1.00 93.38 132 GLY A CA 1
ATOM 1007 C C . GLY A 1 132 ? 17.672 -8.342 -7.527 1.00 93.38 132 GLY A C 1
ATOM 1008 O O . GLY A 1 132 ? 18.711 -8.390 -8.175 1.00 93.38 132 GLY A O 1
ATOM 1009 N N . ALA A 1 133 ? 16.827 -9.374 -7.463 1.00 94.06 133 ALA A N 1
ATOM 1010 C CA . ALA A 1 133 ? 17.057 -10.655 -8.127 1.00 94.06 133 ALA A CA 1
ATOM 1011 C C . ALA A 1 133 ? 17.020 -10.532 -9.659 1.00 94.06 133 ALA A C 1
ATOM 1013 O O . ALA A 1 133 ? 17.918 -11.040 -10.326 1.00 94.06 133 ALA A O 1
ATOM 1014 N N . ILE A 1 134 ? 16.035 -9.819 -10.222 1.00 92.44 134 ILE A N 1
ATOM 1015 C CA . ILE A 1 134 ? 15.951 -9.562 -11.673 1.00 92.44 134 ILE A CA 1
ATOM 1016 C C . ILE A 1 134 ? 17.160 -8.753 -12.141 1.00 92.44 134 ILE A C 1
ATOM 1018 O O . ILE A 1 134 ? 17.778 -9.101 -13.144 1.00 92.44 134 ILE A O 1
ATOM 1022 N N . THR A 1 135 ? 17.514 -7.701 -11.401 1.00 94.19 135 THR A N 1
ATOM 1023 C CA . THR A 1 135 ? 18.661 -6.843 -11.726 1.00 94.19 135 THR A CA 1
ATOM 1024 C C . THR A 1 135 ? 19.962 -7.632 -11.639 1.00 94.19 135 THR A C 1
ATOM 1026 O O . THR A 1 135 ? 20.761 -7.593 -12.562 1.00 94.19 135 THR A O 1
ATOM 1029 N N . GLY A 1 136 ? 20.161 -8.404 -10.568 1.00 95.00 136 GLY A N 1
ATOM 1030 C CA . GLY A 1 136 ? 21.348 -9.235 -10.386 1.00 95.00 136 GLY A CA 1
ATOM 1031 C C . GLY A 1 136 ? 21.482 -10.304 -11.469 1.00 95.00 136 GLY A C 1
ATOM 1032 O O . GLY A 1 136 ? 22.559 -10.463 -12.034 1.00 95.00 136 GLY A O 1
ATOM 1033 N N . PHE A 1 137 ? 20.387 -10.987 -11.816 1.00 94.94 137 PHE A N 1
ATOM 1034 C CA . PHE A 1 137 ? 20.378 -11.958 -12.909 1.00 94.94 137 PHE A CA 1
ATOM 1035 C C . PHE A 1 137 ? 20.697 -11.303 -14.259 1.00 94.94 137 PHE A C 1
ATOM 1037 O O . PHE A 1 137 ? 21.556 -11.799 -14.985 1.00 94.94 137 PHE A O 1
ATOM 1044 N N . ALA A 1 138 ? 20.059 -10.173 -14.578 1.00 93.50 138 ALA A N 1
ATOM 1045 C CA . ALA A 1 138 ? 20.322 -9.437 -15.812 1.00 93.50 138 ALA A CA 1
ATOM 1046 C C . ALA A 1 138 ? 21.785 -8.979 -15.892 1.00 93.50 138 ALA A C 1
ATOM 1048 O O . ALA A 1 138 ? 22.439 -9.246 -16.896 1.00 93.50 138 ALA A O 1
ATOM 1049 N N . THR A 1 139 ? 22.331 -8.403 -14.815 1.00 95.69 139 THR A N 1
ATOM 1050 C CA . THR A 1 139 ? 23.742 -8.002 -14.739 1.00 95.69 139 THR A CA 1
ATOM 1051 C C . THR A 1 139 ? 24.675 -9.186 -14.967 1.00 95.69 139 THR A C 1
ATOM 1053 O O . THR A 1 139 ? 25.639 -9.050 -15.709 1.00 95.69 139 THR A O 1
ATOM 1056 N N . LEU A 1 140 ? 24.406 -10.355 -14.372 1.00 94.94 140 LEU A N 1
ATOM 1057 C CA . LEU A 1 140 ? 25.241 -11.545 -14.565 1.00 94.94 140 LEU A CA 1
ATOM 1058 C C . LEU A 1 140 ? 25.242 -12.018 -16.022 1.00 94.94 140 LEU A C 1
ATOM 1060 O O . LEU A 1 140 ? 26.308 -12.295 -16.566 1.00 94.94 140 LEU A O 1
ATOM 1064 N N . VAL A 1 141 ? 24.067 -12.083 -16.658 1.00 94.31 141 VAL A N 1
ATOM 1065 C CA . VAL A 1 141 ? 23.953 -12.483 -18.069 1.00 94.31 141 VAL A CA 1
ATOM 1066 C C . VAL A 1 141 ? 24.642 -11.464 -18.976 1.00 94.31 141 VAL A C 1
ATOM 1068 O O . VAL A 1 141 ? 25.412 -11.850 -19.848 1.00 94.31 141 VAL A O 1
ATOM 1071 N N . VAL A 1 142 ? 24.422 -10.168 -18.745 1.00 93.25 142 VAL A N 1
ATOM 1072 C CA . VAL A 1 142 ? 25.072 -9.083 -19.492 1.00 93.25 142 VAL A CA 1
ATOM 1073 C C . VAL A 1 142 ? 26.594 -9.146 -19.326 1.00 93.25 142 VAL A C 1
ATOM 1075 O O . VAL A 1 142 ? 27.314 -9.130 -20.318 1.00 93.25 142 VAL A O 1
ATOM 1078 N N . SER A 1 143 ? 27.093 -9.307 -18.098 1.00 93.00 143 SER A N 1
ATOM 1079 C CA . SER A 1 143 ? 28.529 -9.425 -17.805 1.00 93.00 143 SER A CA 1
ATOM 1080 C C . SER A 1 143 ? 29.152 -10.636 -18.495 1.00 93.00 143 SER A C 1
ATOM 1082 O O . SER A 1 143 ? 30.235 -10.524 -19.057 1.00 93.00 143 SER A O 1
ATOM 1084 N N . ALA A 1 144 ? 28.462 -11.782 -18.508 1.00 91.88 144 ALA A N 1
ATOM 1085 C CA . ALA A 1 144 ? 28.927 -12.975 -19.213 1.00 91.88 144 ALA A CA 1
ATOM 1086 C C . ALA A 1 144 ? 29.032 -12.744 -20.727 1.00 91.88 144 ALA A C 1
ATOM 1088 O O . ALA A 1 144 ? 29.970 -13.215 -21.360 1.00 91.88 144 ALA A O 1
ATOM 1089 N N . LEU A 1 145 ? 28.105 -11.978 -21.305 1.00 91.44 145 LEU A N 1
ATOM 1090 C CA . LEU A 1 145 ? 28.126 -11.660 -22.730 1.00 91.44 145 LEU A CA 1
ATOM 1091 C C . LEU A 1 145 ? 29.269 -10.719 -23.118 1.00 91.44 145 LEU A C 1
ATOM 1093 O O . LEU A 1 145 ? 29.778 -10.864 -24.228 1.00 91.44 145 LEU A O 1
ATOM 1097 N N . PHE A 1 146 ? 29.673 -9.812 -22.225 1.00 88.12 146 PHE A N 1
ATOM 1098 C CA . PHE A 1 146 ? 30.846 -8.947 -22.396 1.00 88.12 146 PHE A CA 1
ATOM 1099 C C . PHE A 1 146 ? 32.175 -9.658 -22.094 1.00 88.12 146 PHE A C 1
ATOM 1101 O O . PHE A 1 146 ? 33.208 -9.292 -22.647 1.00 88.12 146 PHE A O 1
ATOM 1108 N N . ALA A 1 147 ? 32.175 -10.660 -21.211 1.00 86.88 147 ALA A N 1
ATOM 1109 C CA . ALA A 1 147 ? 33.393 -11.358 -20.800 1.00 86.88 147 ALA A CA 1
ATOM 1110 C C . ALA A 1 147 ? 34.019 -12.195 -21.925 1.00 86.88 147 ALA A C 1
ATOM 1112 O O . ALA A 1 147 ? 35.224 -12.376 -21.934 1.00 86.88 147 ALA A O 1
ATOM 1113 N N . ASP A 1 148 ? 33.234 -12.660 -22.897 1.00 77.94 148 ASP A N 1
ATOM 1114 C CA . ASP A 1 148 ? 33.741 -13.467 -24.016 1.00 77.94 148 ASP A CA 1
ATOM 1115 C C . ASP A 1 148 ? 34.677 -12.707 -24.985 1.00 77.94 148 ASP A C 1
ATOM 1117 O O . ASP A 1 148 ? 35.196 -13.310 -25.924 1.00 77.94 148 ASP A O 1
ATOM 1121 N N . GLU A 1 149 ? 34.845 -11.393 -24.823 1.00 69.12 149 GLU A N 1
ATOM 1122 C CA . GLU A 1 149 ? 35.620 -10.540 -25.740 1.00 69.12 149 GLU A CA 1
ATOM 1123 C C . GLU A 1 149 ? 37.020 -10.196 -25.246 1.00 69.12 149 GLU A C 1
ATOM 1125 O O . GLU A 1 149 ? 37.875 -9.813 -26.039 1.00 69.12 149 GLU A O 1
ATOM 1130 N N . ILE A 1 150 ? 37.273 -10.347 -23.951 1.00 65.44 150 ILE A N 1
ATOM 1131 C CA . ILE A 1 150 ? 38.588 -10.138 -23.351 1.00 6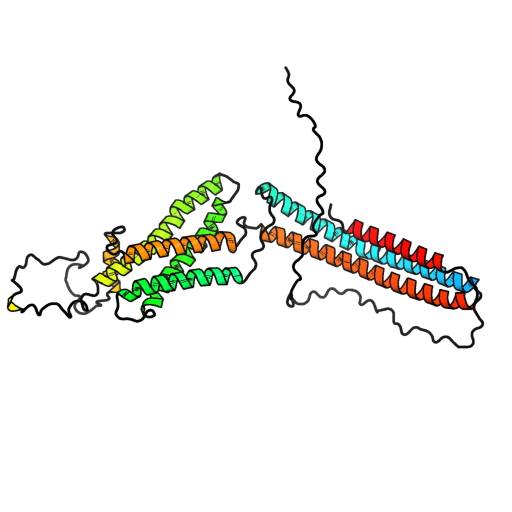5.44 150 ILE A CA 1
ATOM 1132 C C . ILE A 1 150 ? 38.903 -11.412 -22.590 1.00 65.44 150 ILE A C 1
ATOM 1134 O O . ILE A 1 150 ? 38.019 -11.942 -21.930 1.00 65.44 150 ILE A O 1
ATOM 1138 N N . ASP A 1 151 ? 40.154 -11.870 -22.590 1.00 74.75 151 ASP A N 1
ATOM 1139 C CA . ASP A 1 151 ? 40.629 -13.000 -21.766 1.00 74.75 151 ASP A CA 1
ATOM 1140 C C . ASP A 1 151 ? 40.587 -12.709 -20.241 1.00 74.75 151 ASP A C 1
ATOM 1142 O O . ASP A 1 151 ? 41.405 -13.172 -19.444 1.00 74.75 151 ASP A O 1
ATOM 1146 N N . GLY A 1 152 ? 39.645 -11.872 -19.815 1.00 70.31 152 GLY A N 1
ATOM 1147 C CA . GLY A 1 152 ? 39.364 -11.473 -18.460 1.00 70.31 152 GLY A CA 1
ATOM 1148 C C . GLY A 1 152 ? 38.322 -12.379 -17.821 1.00 70.31 152 GLY A C 1
ATOM 1149 O O . GLY A 1 152 ? 37.508 -13.046 -18.452 1.00 70.31 152 GLY A O 1
ATOM 1150 N N . TRP A 1 153 ? 38.347 -12.392 -16.497 1.00 81.00 153 TRP A N 1
ATOM 1151 C CA . TRP A 1 153 ? 37.376 -13.133 -15.707 1.00 81.00 153 TRP A CA 1
ATOM 1152 C C . TRP A 1 153 ? 36.001 -12.464 -15.834 1.00 81.00 153 TRP A C 1
ATOM 1154 O O . TRP A 1 153 ? 35.923 -11.270 -16.113 1.00 81.00 153 TRP A O 1
ATOM 1164 N N . LEU A 1 154 ? 34.919 -13.190 -15.525 1.00 83.06 154 LEU A N 1
ATOM 1165 C CA . LEU A 1 154 ? 33.528 -12.692 -15.548 1.00 83.06 154 LEU A CA 1
ATOM 1166 C C . LEU A 1 154 ? 33.344 -11.302 -14.900 1.00 83.06 154 LEU A C 1
ATOM 1168 O O . LEU A 1 154 ? 32.457 -10.547 -15.288 1.00 83.06 154 LEU A O 1
ATOM 1172 N N . PHE A 1 155 ? 34.179 -10.967 -13.914 1.00 85.56 155 PHE A N 1
ATOM 1173 C CA . PHE A 1 155 ? 34.126 -9.720 -13.152 1.00 85.56 155 PHE A CA 1
ATOM 1174 C C . PHE A 1 155 ? 34.806 -8.521 -13.822 1.00 85.56 155 PHE A C 1
ATOM 1176 O O . PHE A 1 155 ? 34.580 -7.396 -13.383 1.00 85.56 155 PHE A O 1
ATOM 1183 N N . ALA A 1 156 ? 35.615 -8.729 -14.864 1.00 85.19 156 ALA A N 1
ATOM 1184 C CA . ALA A 1 156 ? 36.369 -7.660 -15.519 1.00 85.19 156 ALA A CA 1
ATOM 1185 C C . ALA A 1 156 ? 35.459 -6.596 -16.154 1.00 85.19 156 ALA A C 1
ATOM 1187 O O . ALA A 1 156 ? 35.848 -5.437 -16.216 1.00 85.19 156 ALA A O 1
ATOM 1188 N N . ARG A 1 157 ? 34.242 -6.986 -16.565 1.00 87.12 157 ARG A N 1
ATOM 1189 C CA . ARG A 1 157 ? 33.240 -6.123 -17.220 1.00 87.12 157 ARG A CA 1
ATOM 1190 C C . ARG A 1 157 ? 31.988 -5.866 -16.379 1.00 87.12 157 ARG A C 1
ATOM 1192 O O . ARG A 1 157 ? 30.936 -5.458 -16.875 1.00 87.12 157 ARG A O 1
ATOM 1199 N N . LEU A 1 158 ? 32.077 -6.153 -15.082 1.00 91.56 158 LEU A N 1
ATOM 1200 C CA . LEU A 1 158 ? 30.964 -5.958 -14.161 1.00 91.56 158 LEU A CA 1
ATOM 1201 C C . LEU A 1 158 ? 30.546 -4.476 -14.027 1.00 91.56 158 LEU A C 1
ATOM 1203 O O . LEU A 1 158 ? 29.340 -4.236 -13.944 1.00 91.56 158 LEU A O 1
ATOM 120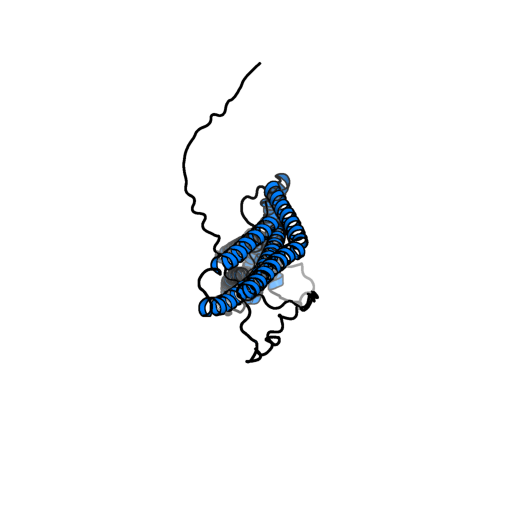7 N N . PRO A 1 159 ? 31.457 -3.479 -14.033 1.00 92.31 159 PRO A N 1
ATOM 1208 C CA . PRO A 1 159 ? 31.071 -2.065 -14.012 1.00 92.31 159 PRO A CA 1
ATOM 1209 C C . PRO A 1 159 ? 30.201 -1.645 -15.207 1.00 92.31 159 PRO A C 1
ATOM 1211 O O . PRO A 1 159 ? 29.175 -0.991 -15.021 1.00 92.31 159 PRO A O 1
ATOM 1214 N N . GLU A 1 160 ? 30.560 -2.062 -16.419 1.00 91.25 160 GLU A N 1
ATOM 1215 C CA . GLU A 1 160 ? 29.841 -1.771 -17.661 1.00 91.25 160 GLU A CA 1
ATOM 1216 C C . GLU A 1 160 ? 28.482 -2.476 -17.672 1.00 91.25 160 GLU A C 1
ATOM 1218 O O . GLU A 1 160 ? 27.452 -1.857 -17.948 1.00 91.25 160 GLU A O 1
ATOM 1223 N N . ALA A 1 161 ? 28.453 -3.752 -17.269 1.00 93.56 161 ALA A N 1
ATOM 1224 C CA . ALA A 1 161 ? 27.218 -4.516 -17.133 1.00 93.56 161 ALA A CA 1
ATOM 1225 C C . ALA A 1 161 ? 26.256 -3.895 -16.109 1.00 93.56 161 ALA A C 1
ATOM 1227 O O . ALA A 1 161 ? 25.046 -3.830 -16.354 1.00 93.56 161 ALA A O 1
ATOM 1228 N N . LEU A 1 162 ? 26.777 -3.412 -14.976 1.00 94.44 162 LEU A N 1
ATOM 1229 C CA . LEU A 1 162 ? 25.996 -2.699 -13.965 1.00 94.44 162 LEU A CA 1
ATOM 1230 C C . LEU A 1 162 ? 25.450 -1.376 -14.494 1.00 94.44 162 LEU A C 1
ATOM 1232 O O . LEU A 1 162 ? 24.307 -1.044 -14.192 1.00 94.44 162 LEU A O 1
ATOM 1236 N N . LEU A 1 163 ? 26.232 -0.629 -15.272 1.00 94.25 163 LEU A N 1
ATOM 1237 C CA . LEU A 1 163 ? 25.793 0.638 -15.847 1.00 94.25 163 LEU A CA 1
ATOM 1238 C C . LEU A 1 163 ? 24.660 0.421 -16.855 1.00 94.25 163 LEU A C 1
ATOM 1240 O O . LEU A 1 163 ? 23.611 1.055 -16.736 1.00 94.25 163 LEU A O 1
ATOM 1244 N N . VAL A 1 164 ? 24.831 -0.520 -17.789 1.00 93.75 164 VAL A N 1
ATOM 1245 C CA . VAL A 1 164 ? 23.803 -0.865 -18.783 1.00 93.75 164 VAL A CA 1
ATOM 1246 C C . VAL A 1 164 ? 22.543 -1.377 -18.091 1.00 93.75 164 VAL A C 1
ATOM 1248 O O . VAL A 1 164 ? 21.450 -0.864 -18.329 1.00 93.75 164 VAL A O 1
ATOM 1251 N N . THR A 1 165 ? 22.680 -2.343 -17.179 1.00 94.31 165 THR A N 1
ATOM 1252 C CA . THR A 1 165 ? 21.533 -2.928 -16.470 1.00 94.31 165 THR A CA 1
ATOM 1253 C C . THR A 1 165 ? 20.857 -1.906 -15.559 1.00 94.31 165 THR A C 1
ATOM 1255 O O . THR A 1 165 ? 19.632 -1.840 -15.513 1.00 94.31 165 THR A O 1
ATOM 1258 N N . GLY A 1 166 ? 21.631 -1.073 -14.864 1.00 93.88 166 GLY A N 1
ATOM 1259 C CA . GLY A 1 166 ? 21.132 -0.025 -13.979 1.00 93.88 166 GLY A CA 1
ATOM 1260 C C . GLY A 1 166 ? 20.358 1.055 -14.730 1.00 93.88 166 GLY A C 1
ATOM 1261 O O . GLY A 1 166 ? 19.262 1.419 -14.303 1.00 93.88 166 GLY A O 1
ATOM 1262 N N . LEU A 1 167 ? 20.867 1.521 -15.875 1.00 93.88 167 LEU A N 1
ATOM 1263 C CA . LEU A 1 167 ? 20.139 2.444 -16.751 1.00 93.88 167 LEU A CA 1
ATOM 1264 C C . LEU A 1 167 ? 18.861 1.802 -17.287 1.00 93.88 167 LEU A C 1
ATOM 1266 O O . LEU A 1 167 ? 17.795 2.412 -17.238 1.00 93.88 167 LEU A O 1
ATOM 1270 N N . ASN A 1 168 ? 18.950 0.558 -17.745 1.00 93.25 168 ASN A N 1
ATOM 1271 C CA . ASN A 1 168 ? 17.830 -0.140 -18.351 1.00 93.25 168 ASN A CA 1
ATOM 1272 C C . ASN A 1 168 ? 16.712 -0.432 -17.330 1.00 93.25 168 ASN A C 1
ATOM 1274 O O . ASN A 1 168 ? 15.577 -0.011 -17.514 1.00 93.25 168 ASN A O 1
ATOM 1278 N N . VAL A 1 169 ? 17.019 -1.060 -16.194 1.00 92.81 169 VAL A N 1
ATOM 1279 C CA . VAL A 1 169 ? 16.044 -1.361 -15.129 1.00 92.81 169 VAL A CA 1
ATOM 1280 C C . VAL A 1 169 ? 15.565 -0.089 -14.425 1.00 92.81 169 VAL A C 1
ATOM 1282 O O . VAL A 1 169 ? 14.372 0.061 -14.157 1.00 92.81 169 VAL A O 1
ATOM 1285 N N . GLY A 1 170 ? 16.484 0.828 -14.115 1.00 92.50 170 GLY A N 1
ATOM 1286 C CA . GLY A 1 170 ? 16.204 2.037 -13.347 1.00 92.50 170 GLY A CA 1
ATOM 1287 C C . GLY A 1 170 ? 15.425 3.079 -14.143 1.00 92.50 170 GLY A C 1
ATOM 1288 O O . GLY A 1 170 ? 14.336 3.476 -13.726 1.00 92.50 170 GLY A O 1
ATOM 1289 N N . ALA A 1 171 ? 15.944 3.512 -15.296 1.00 93.19 171 ALA A N 1
ATOM 1290 C CA . ALA A 1 171 ? 15.318 4.578 -16.079 1.00 93.19 171 ALA A CA 1
ATOM 1291 C C . ALA A 1 171 ? 14.006 4.114 -16.730 1.00 93.19 171 ALA A C 1
ATOM 1293 O O . ALA A 1 171 ? 12.991 4.807 -16.617 1.00 93.19 171 ALA A O 1
ATOM 1294 N N . VAL A 1 172 ? 13.987 2.922 -17.347 1.00 94.38 172 VAL A N 1
ATOM 1295 C CA . VAL A 1 172 ? 12.766 2.369 -17.965 1.00 94.38 172 VAL A CA 1
ATOM 1296 C C . VAL A 1 172 ? 11.734 2.017 -16.895 1.00 94.38 172 VAL A C 1
ATOM 1298 O O . VAL A 1 172 ? 10.555 2.313 -17.075 1.00 94.38 172 VAL A O 1
ATOM 1301 N N . GLY A 1 173 ? 12.152 1.455 -15.756 1.00 90.88 173 GLY A N 1
ATOM 1302 C CA . GLY A 1 173 ? 11.257 1.149 -14.637 1.00 90.88 173 GLY A CA 1
ATOM 1303 C C . GLY A 1 173 ? 10.594 2.397 -14.046 1.00 90.88 173 GLY A C 1
ATOM 1304 O O . GLY A 1 173 ? 9.370 2.434 -13.889 1.00 90.88 173 GLY A O 1
ATOM 1305 N N . LEU A 1 174 ? 11.376 3.451 -13.782 1.00 91.44 174 LEU A N 1
ATOM 1306 C CA . LEU A 1 174 ? 10.870 4.717 -13.244 1.00 91.44 174 LEU A CA 1
ATOM 1307 C C . LEU A 1 174 ? 9.901 5.401 -14.219 1.00 91.44 174 LEU A C 1
ATOM 1309 O O . LEU A 1 174 ? 8.816 5.830 -13.818 1.00 91.44 174 LEU A O 1
ATOM 1313 N N . LEU A 1 175 ? 10.264 5.475 -15.503 1.00 93.38 175 LEU A N 1
ATOM 1314 C CA . LEU A 1 175 ? 9.404 6.057 -16.531 1.00 93.38 175 LEU A CA 1
ATOM 1315 C C . LEU A 1 175 ? 8.133 5.215 -16.717 1.00 93.38 175 LEU A C 1
ATOM 1317 O O . LEU A 1 175 ? 7.021 5.745 -16.737 1.00 93.38 175 LEU A O 1
ATOM 1321 N N . GLY A 1 176 ? 8.287 3.893 -16.767 1.00 91.56 176 GLY A N 1
ATOM 1322 C CA . GLY A 1 176 ? 7.200 2.933 -16.897 1.00 91.56 176 GLY A CA 1
ATOM 1323 C C . GLY A 1 176 ? 6.176 3.030 -15.767 1.00 91.56 176 GLY A C 1
ATOM 1324 O O . GLY A 1 176 ? 4.976 2.948 -16.031 1.00 91.56 176 GLY A O 1
ATOM 1325 N N . ARG A 1 177 ? 6.613 3.310 -14.532 1.00 90.69 177 ARG A N 1
ATOM 1326 C CA . ARG A 1 177 ? 5.719 3.582 -13.395 1.00 90.69 177 ARG A CA 1
ATOM 1327 C C . ARG A 1 177 ? 4.782 4.761 -13.669 1.00 90.69 177 ARG A C 1
ATOM 1329 O O . ARG A 1 177 ? 3.588 4.673 -13.384 1.00 90.69 177 ARG A O 1
ATOM 1336 N N . VAL A 1 178 ? 5.303 5.857 -14.218 1.00 91.88 178 VAL A N 1
ATOM 1337 C CA . VAL A 1 178 ? 4.498 7.045 -14.549 1.00 91.88 178 VAL A CA 1
ATOM 1338 C C . VAL A 1 178 ? 3.539 6.733 -15.696 1.00 91.88 178 VAL A C 1
ATOM 1340 O O . VAL A 1 178 ? 2.342 7.011 -15.602 1.00 91.88 178 VAL A O 1
ATOM 1343 N N . VAL A 1 179 ? 4.050 6.102 -16.754 1.00 94.44 179 VAL A N 1
ATOM 1344 C CA . VAL A 1 179 ? 3.287 5.804 -17.971 1.00 94.44 179 VAL A CA 1
ATOM 1345 C C . VAL A 1 179 ? 2.158 4.804 -17.715 1.00 94.44 179 VAL A C 1
ATOM 1347 O O . VAL A 1 179 ? 1.024 5.045 -18.132 1.00 94.44 179 VAL A O 1
ATOM 1350 N N . ILE A 1 180 ? 2.403 3.715 -16.980 1.00 92.81 180 ILE A N 1
ATOM 1351 C CA . ILE A 1 180 ? 1.357 2.723 -16.675 1.00 92.81 180 ILE A CA 1
ATOM 1352 C C . ILE A 1 180 ? 0.244 3.345 -15.828 1.00 92.81 180 ILE A C 1
ATOM 1354 O O . ILE A 1 180 ? -0.937 3.093 -16.083 1.00 92.81 180 ILE A O 1
ATOM 1358 N N . GLY A 1 181 ? 0.594 4.237 -14.897 1.00 90.19 181 GLY A N 1
ATOM 1359 C CA . GLY A 1 181 ? -0.385 5.008 -14.134 1.00 90.19 181 GLY A CA 1
ATOM 1360 C C . GLY A 1 181 ? -1.305 5.870 -15.010 1.00 90.19 181 GLY A C 1
ATOM 1361 O O . GLY A 1 181 ? -2.434 6.146 -14.607 1.00 90.19 181 GLY A O 1
ATOM 1362 N N . MET A 1 182 ? -0.868 6.276 -16.208 1.00 93.56 182 MET A N 1
ATOM 1363 C CA . MET A 1 182 ? -1.707 6.957 -17.206 1.00 93.56 182 MET A CA 1
ATOM 1364 C C . MET A 1 182 ? -2.532 5.965 -18.039 1.00 93.56 182 MET A C 1
ATOM 1366 O O . MET A 1 182 ? -3.724 6.188 -18.255 1.00 93.56 182 MET A O 1
ATOM 1370 N N . VAL A 1 183 ? -1.936 4.842 -18.453 1.00 94.75 183 VAL A N 1
ATOM 1371 C CA . VAL A 1 183 ? -2.592 3.793 -19.262 1.00 94.75 183 VAL A CA 1
ATOM 1372 C C . VAL A 1 183 ? -3.795 3.162 -18.543 1.00 94.75 183 VAL A C 1
ATOM 1374 O O . VAL A 1 183 ? -4.810 2.854 -19.177 1.00 94.75 183 VAL A O 1
ATOM 1377 N N . VAL A 1 184 ? -3.706 2.991 -17.219 1.00 91.44 184 VAL A N 1
ATOM 1378 C CA . VAL A 1 184 ? -4.728 2.317 -16.393 1.00 91.44 184 VAL A CA 1
ATOM 1379 C C . VAL A 1 184 ? -5.883 3.244 -15.975 1.00 91.44 184 VAL A C 1
ATOM 1381 O O . VAL A 1 184 ? -6.882 2.790 -15.417 1.00 91.44 184 VAL A O 1
ATOM 1384 N N . GLN A 1 185 ? -5.816 4.550 -16.247 1.00 89.75 185 GLN A N 1
ATOM 1385 C CA . GLN A 1 185 ? -6.891 5.461 -15.834 1.00 89.75 185 GLN A CA 1
ATOM 1386 C C . GLN A 1 185 ? -8.211 5.172 -16.555 1.00 89.75 185 GLN A C 1
ATOM 1388 O O . GLN A 1 185 ? -8.221 4.690 -17.675 1.00 89.75 185 GLN A O 1
ATOM 1393 N N . ASN A 1 186 ? -9.352 5.512 -15.950 1.00 89.75 186 ASN A N 1
ATOM 1394 C CA . ASN A 1 186 ? -10.656 5.316 -16.597 1.00 89.75 186 ASN A CA 1
ATOM 1395 C C . ASN A 1 186 ? -10.963 6.396 -17.663 1.00 89.75 186 ASN A C 1
ATOM 1397 O O . ASN A 1 186 ? -11.802 6.210 -18.538 1.00 89.75 186 ASN A O 1
ATOM 1401 N N . ARG A 1 187 ? -10.263 7.539 -17.617 1.00 91.62 187 ARG A N 1
ATOM 1402 C CA . ARG A 1 187 ? -10.489 8.675 -18.525 1.00 91.62 187 ARG A CA 1
ATOM 1403 C C . ARG A 1 187 ? -9.841 8.406 -19.893 1.00 91.62 187 ARG A C 1
ATOM 1405 O O . ARG A 1 187 ? -8.613 8.325 -19.949 1.00 91.62 187 ARG A O 1
ATOM 1412 N N . PRO A 1 188 ? -10.606 8.326 -20.999 1.00 94.38 188 PRO A N 1
ATOM 1413 C CA . PRO A 1 188 ? -10.102 7.832 -22.285 1.00 94.38 188 PRO A CA 1
ATOM 1414 C C . PRO A 1 188 ? -8.952 8.671 -22.856 1.00 94.38 188 PRO A C 1
ATOM 1416 O O . PRO A 1 188 ? -8.007 8.110 -23.401 1.00 94.38 188 PRO A O 1
ATOM 1419 N N . TRP A 1 189 ? -8.975 9.995 -22.676 1.00 96.62 189 TRP A N 1
ATOM 1420 C CA . TRP A 1 189 ? -7.901 10.860 -23.175 1.00 96.62 189 TRP A CA 1
ATOM 1421 C C . TRP A 1 189 ? -6.572 10.646 -22.428 1.00 96.62 189 TRP A C 1
ATOM 1423 O O . TRP A 1 189 ? -5.516 10.646 -23.055 1.00 96.62 189 TRP A O 1
ATOM 1433 N N . ILE A 1 190 ? -6.609 10.400 -21.109 1.00 94.62 190 ILE A N 1
ATOM 1434 C CA . ILE A 1 190 ? -5.391 10.132 -20.324 1.00 94.62 190 ILE A CA 1
ATOM 1435 C C . ILE A 1 190 ? -4.831 8.762 -20.690 1.00 94.62 190 ILE A C 1
ATOM 1437 O O . ILE A 1 190 ? -3.622 8.620 -20.833 1.00 94.62 190 ILE A O 1
ATOM 1441 N N . ARG A 1 191 ? -5.702 7.772 -20.923 1.00 95.06 191 ARG A N 1
ATOM 1442 C CA . ARG A 1 191 ? -5.278 6.461 -21.436 1.00 95.06 191 ARG A CA 1
ATOM 1443 C C . ARG A 1 191 ? -4.588 6.589 -22.783 1.00 95.06 191 ARG A C 1
ATOM 1445 O O . ARG A 1 191 ? -3.555 5.964 -22.984 1.00 95.06 191 ARG A O 1
ATOM 1452 N N . PHE A 1 192 ? -5.151 7.392 -23.687 1.00 97.25 192 PHE A N 1
ATOM 1453 C CA . PHE A 1 192 ? -4.557 7.655 -24.993 1.00 97.25 192 PHE A CA 1
ATOM 1454 C C . PHE A 1 192 ? -3.166 8.278 -24.855 1.00 97.25 192 PHE A C 1
ATOM 1456 O O . PHE A 1 192 ? -2.222 7.764 -25.446 1.00 97.25 192 PHE A O 1
ATOM 1463 N N . LEU A 1 193 ? -3.004 9.310 -24.018 1.00 97.50 193 LEU A N 1
ATOM 1464 C CA . LEU A 1 193 ? -1.680 9.880 -23.751 1.00 97.50 193 LEU A CA 1
ATOM 1465 C C . LEU A 1 193 ? -0.727 8.898 -23.070 1.00 97.50 193 LEU A C 1
ATOM 1467 O O . LEU A 1 193 ? 0.460 8.906 -23.377 1.00 97.50 193 LEU A O 1
ATOM 1471 N N . GLY A 1 194 ? -1.229 8.040 -22.182 1.00 96.25 194 GLY A N 1
ATOM 1472 C CA . GLY A 1 194 ? -0.445 6.972 -21.571 1.00 96.25 194 GLY A CA 1
ATOM 1473 C C . GLY A 1 194 ? 0.095 6.004 -22.621 1.00 96.25 194 GLY A C 1
ATOM 1474 O O . GLY A 1 194 ? 1.291 5.740 -22.652 1.00 96.25 194 GLY A O 1
ATOM 1475 N N . TRP A 1 195 ? -0.754 5.531 -23.535 1.00 97.69 195 TRP A N 1
ATOM 1476 C CA . TRP A 1 195 ? -0.326 4.679 -24.648 1.00 97.69 195 TRP A CA 1
ATOM 1477 C C . TRP A 1 195 ? 0.632 5.397 -25.598 1.00 97.69 195 TRP A C 1
ATOM 1479 O O . TRP A 1 195 ? 1.636 4.817 -26.002 1.00 97.69 195 TRP A O 1
ATOM 1489 N N . LEU A 1 196 ? 0.365 6.663 -25.916 1.00 97.88 196 LEU A N 1
ATOM 1490 C CA . LEU A 1 196 ? 1.241 7.474 -26.755 1.00 97.88 196 LEU A CA 1
ATOM 1491 C C . LEU A 1 196 ? 2.628 7.644 -26.115 1.00 97.88 196 LEU A C 1
ATOM 1493 O O . LEU A 1 196 ? 3.638 7.444 -26.778 1.00 97.88 196 LEU A O 1
ATOM 1497 N N . SER A 1 197 ? 2.684 7.945 -24.815 1.00 97.25 197 SER A N 1
ATOM 1498 C CA . SER A 1 197 ? 3.928 8.060 -24.047 1.00 97.25 197 SER A CA 1
ATOM 1499 C C . SER A 1 197 ? 4.648 6.716 -23.897 1.00 97.25 197 SER A C 1
ATOM 1501 O O . SER A 1 197 ? 5.875 6.670 -23.931 1.00 97.25 197 SER A O 1
ATOM 1503 N N . PHE A 1 198 ? 3.911 5.609 -23.793 1.00 96.94 198 PHE A N 1
ATOM 1504 C CA . PHE A 1 198 ? 4.493 4.269 -23.800 1.00 96.94 198 PHE A CA 1
ATOM 1505 C C . PHE A 1 198 ? 5.195 3.968 -25.130 1.00 96.94 198 PHE A C 1
ATOM 1507 O O . PHE A 1 198 ? 6.369 3.603 -25.136 1.00 96.94 198 PHE A O 1
ATOM 1514 N N . ILE A 1 199 ? 4.495 4.179 -26.249 1.00 97.62 199 ILE A N 1
ATOM 1515 C CA . ILE A 1 199 ? 4.981 3.857 -27.598 1.00 97.62 199 ILE A CA 1
ATOM 1516 C C . ILE A 1 199 ? 6.095 4.806 -28.045 1.00 97.62 199 ILE A C 1
ATOM 1518 O O . ILE A 1 199 ? 7.044 4.357 -28.673 1.00 97.62 199 ILE A O 1
ATOM 1522 N N . LEU A 1 200 ? 5.990 6.102 -27.744 1.00 97.06 200 LEU A N 1
ATOM 1523 C CA . LEU A 1 200 ? 6.958 7.108 -28.198 1.00 97.06 200 LEU A CA 1
ATOM 1524 C C . LEU A 1 200 ? 8.058 7.417 -27.175 1.00 97.06 200 LEU A C 1
ATOM 1526 O O . LEU A 1 200 ? 9.047 8.048 -27.528 1.00 97.06 200 LEU A O 1
ATOM 1530 N N . GLY A 1 201 ? 7.893 7.008 -25.917 1.00 95.75 201 GLY A N 1
ATOM 1531 C CA . GLY A 1 201 ? 8.839 7.293 -24.836 1.00 95.75 201 GLY A CA 1
ATOM 1532 C C . GLY A 1 201 ? 9.511 6.037 -24.299 1.00 95.75 201 GLY A C 1
ATOM 1533 O O . GLY A 1 201 ? 10.718 5.875 -24.440 1.00 95.75 201 GLY A O 1
ATOM 1534 N N . VAL A 1 202 ? 8.733 5.133 -23.697 1.00 96.00 202 VAL A N 1
ATOM 1535 C CA . VAL A 1 202 ? 9.276 3.953 -22.998 1.00 96.00 202 VAL A CA 1
ATOM 1536 C C . VAL A 1 202 ? 9.921 2.964 -23.970 1.00 96.00 202 VAL A C 1
ATOM 1538 O O . VAL A 1 202 ? 11.061 2.558 -23.752 1.00 96.00 202 VAL A O 1
ATOM 1541 N N . VAL A 1 203 ? 9.216 2.590 -25.045 1.00 96.44 203 VAL A N 1
ATOM 1542 C CA . VAL A 1 203 ? 9.719 1.607 -26.021 1.00 96.44 203 VAL A CA 1
ATOM 1543 C C . VAL A 1 203 ? 10.987 2.101 -26.732 1.00 96.44 203 VAL A C 1
ATOM 1545 O O . VAL A 1 203 ? 11.963 1.347 -26.750 1.00 96.44 203 VAL A O 1
ATOM 1548 N N . PRO A 1 204 ? 11.052 3.340 -27.262 1.00 96.25 204 PRO A N 1
ATOM 1549 C CA . PRO A 1 204 ? 12.257 3.839 -27.911 1.00 96.25 204 PRO A CA 1
ATOM 1550 C C . PRO A 1 204 ? 13.409 3.985 -26.926 1.00 96.25 204 PRO A C 1
ATOM 1552 O O . PRO A 1 204 ? 14.510 3.571 -27.250 1.00 96.25 204 PRO A O 1
ATOM 1555 N N . LEU A 1 205 ? 13.167 4.469 -25.701 1.00 95.62 205 LEU A N 1
ATOM 1556 C CA . LEU A 1 205 ? 14.215 4.577 -24.684 1.00 95.62 205 LEU A CA 1
ATOM 1557 C C . LEU A 1 205 ? 14.837 3.214 -24.355 1.00 95.62 205 LEU A C 1
ATOM 1559 O O . LEU A 1 205 ? 16.058 3.075 -24.378 1.00 95.62 205 LEU A O 1
ATOM 1563 N N . ALA A 1 206 ? 14.004 2.206 -24.078 1.00 96.31 206 ALA A N 1
ATOM 1564 C CA . ALA A 1 206 ? 14.483 0.854 -23.806 1.00 96.31 206 ALA A CA 1
ATOM 1565 C C . ALA A 1 206 ? 15.230 0.281 -25.019 1.00 96.31 206 ALA A C 1
ATOM 1567 O O . ALA A 1 206 ? 16.301 -0.301 -24.868 1.00 96.31 206 ALA A O 1
ATOM 1568 N N . THR A 1 207 ? 14.703 0.479 -26.228 1.00 95.88 207 THR A N 1
ATOM 1569 C CA . THR A 1 207 ? 15.348 0.012 -27.462 1.00 95.88 207 THR A CA 1
ATOM 1570 C C . THR A 1 207 ? 16.710 0.675 -27.647 1.00 95.88 207 THR A C 1
ATOM 1572 O O . THR A 1 207 ? 17.690 -0.034 -27.831 1.00 95.88 207 THR A O 1
ATOM 1575 N N . SER A 1 208 ? 16.806 1.999 -27.512 1.00 94.75 208 SER A N 1
ATOM 1576 C CA . SER A 1 208 ? 18.051 2.749 -27.691 1.00 94.75 208 SER A CA 1
ATOM 1577 C C . SER A 1 208 ? 19.129 2.367 -26.679 1.00 94.75 208 SER A C 1
ATOM 1579 O O . SER A 1 208 ? 20.280 2.212 -27.069 1.00 94.75 208 SER A O 1
ATOM 1581 N N . ILE A 1 209 ? 18.781 2.174 -25.400 1.00 94.31 209 ILE A N 1
ATOM 1582 C CA . ILE A 1 209 ? 19.753 1.745 -24.376 1.00 94.31 209 ILE A CA 1
ATOM 1583 C C . ILE A 1 209 ? 20.325 0.367 -24.728 1.00 94.31 209 ILE A C 1
ATOM 1585 O O . ILE A 1 209 ? 21.539 0.172 -24.710 1.00 94.31 209 ILE A O 1
ATOM 1589 N N . ASN A 1 210 ? 19.457 -0.588 -25.067 1.00 95.50 210 ASN A N 1
ATOM 1590 C CA . ASN A 1 210 ? 19.879 -1.964 -25.326 1.00 95.50 210 ASN A CA 1
ATOM 1591 C C . ASN A 1 210 ? 20.607 -2.108 -26.668 1.00 95.50 210 ASN A C 1
ATOM 1593 O O . ASN A 1 210 ? 21.544 -2.894 -26.773 1.00 95.50 210 ASN A O 1
ATOM 1597 N N . LEU A 1 211 ? 20.204 -1.336 -27.677 1.00 94.62 211 LEU A N 1
ATOM 1598 C CA . LEU A 1 211 ? 20.855 -1.292 -28.983 1.00 94.62 211 LEU A CA 1
ATOM 1599 C C . LEU A 1 211 ? 22.227 -0.620 -28.883 1.00 94.62 211 LEU A C 1
ATOM 1601 O O . LEU A 1 211 ? 23.200 -1.150 -29.400 1.00 94.62 211 LEU A O 1
ATOM 1605 N N . GLY A 1 212 ? 22.332 0.478 -28.128 1.00 92.62 212 GLY A N 1
ATOM 1606 C CA . GLY A 1 212 ? 23.610 1.128 -27.837 1.00 92.62 212 GLY A CA 1
ATOM 1607 C C . GLY A 1 212 ? 24.583 0.212 -27.092 1.00 92.62 212 GLY A C 1
ATOM 1608 O O . GLY A 1 212 ? 25.759 0.179 -27.429 1.00 92.62 212 GLY A O 1
ATOM 1609 N N . ALA A 1 213 ? 24.103 -0.588 -26.134 1.00 92.69 213 ALA A N 1
ATOM 1610 C CA . ALA A 1 213 ? 24.938 -1.578 -25.452 1.00 92.69 213 ALA A CA 1
ATOM 1611 C C . ALA A 1 213 ? 25.416 -2.704 -26.389 1.00 92.69 213 ALA A C 1
ATOM 1613 O O . ALA A 1 213 ? 26.558 -3.146 -26.280 1.00 92.69 213 ALA A O 1
ATOM 1614 N N . ALA A 1 214 ? 24.555 -3.158 -27.305 1.00 93.62 214 ALA A N 1
ATOM 1615 C CA . ALA A 1 214 ? 24.899 -4.160 -28.314 1.00 93.62 214 ALA A CA 1
ATOM 1616 C C . ALA A 1 214 ? 25.942 -3.641 -29.317 1.00 93.62 214 ALA A C 1
ATOM 1618 O O . ALA A 1 214 ? 26.900 -4.346 -29.615 1.00 93.62 214 ALA A O 1
ATOM 1619 N N . HIS A 1 215 ? 25.809 -2.390 -29.752 1.00 91.31 215 HIS A N 1
ATOM 1620 C CA . HIS A 1 215 ? 26.786 -1.732 -30.621 1.00 91.31 215 HIS A CA 1
ATOM 1621 C C . HIS A 1 215 ? 28.108 -1.440 -29.930 1.00 91.31 215 HIS A C 1
ATOM 1623 O O . HIS A 1 215 ? 29.160 -1.721 -30.488 1.00 91.31 215 HIS A O 1
ATOM 1629 N N . TYR A 1 216 ? 28.071 -0.930 -28.697 1.00 89.62 216 TYR A N 1
ATOM 1630 C CA . TYR A 1 216 ? 29.280 -0.699 -27.904 1.00 89.62 216 TYR A CA 1
ATOM 1631 C C . TYR A 1 216 ? 30.110 -1.980 -27.778 1.00 89.62 216 TYR A C 1
ATOM 1633 O O . TYR A 1 216 ? 31.325 -1.967 -27.940 1.00 89.62 216 TYR A O 1
ATOM 1641 N N . ARG A 1 217 ? 29.435 -3.107 -27.554 1.00 90.38 217 ARG A N 1
ATOM 1642 C CA . ARG A 1 217 ? 30.053 -4.426 -27.532 1.00 90.38 217 ARG A CA 1
ATOM 1643 C C . ARG A 1 217 ? 30.681 -4.812 -28.882 1.00 90.38 217 ARG A C 1
ATOM 1645 O O . ARG A 1 217 ? 31.845 -5.200 -28.912 1.00 90.38 217 ARG A O 1
ATOM 1652 N N . ASP A 1 218 ? 29.937 -4.731 -29.987 1.00 89.31 218 ASP A N 1
ATOM 1653 C CA . ASP A 1 218 ? 30.483 -5.077 -31.311 1.00 89.31 218 ASP A CA 1
ATOM 1654 C C . ASP A 1 218 ? 31.681 -4.173 -31.674 1.00 89.31 218 ASP A C 1
ATOM 1656 O O . ASP A 1 218 ? 32.690 -4.660 -32.183 1.00 89.31 218 ASP A O 1
ATOM 1660 N N . ALA A 1 219 ? 31.632 -2.892 -31.307 1.00 86.25 219 ALA A N 1
ATOM 1661 C CA . ALA A 1 219 ? 32.720 -1.946 -31.522 1.00 86.25 219 ALA A CA 1
ATOM 1662 C C . ALA A 1 219 ? 33.971 -2.264 -30.678 1.00 86.25 219 ALA A C 1
ATOM 1664 O O . ALA A 1 219 ? 35.086 -2.200 -31.194 1.00 86.25 219 ALA A O 1
ATOM 1665 N N . LEU A 1 220 ? 33.805 -2.693 -29.418 1.00 84.12 220 LEU A N 1
ATOM 1666 C CA . LEU A 1 220 ? 34.914 -3.175 -28.580 1.00 84.12 220 LEU A CA 1
ATOM 1667 C C . LEU A 1 220 ? 35.639 -4.379 -29.197 1.00 84.12 220 LEU A C 1
ATOM 1669 O O . LEU A 1 220 ? 36.843 -4.552 -28.999 1.00 84.12 220 LEU A O 1
ATOM 1673 N N . ARG A 1 221 ? 34.908 -5.225 -29.932 1.00 81.38 221 ARG A N 1
ATOM 1674 C CA . ARG A 1 221 ? 35.484 -6.376 -30.631 1.00 81.38 221 ARG A CA 1
ATOM 1675 C C . ARG A 1 221 ? 36.351 -5.944 -31.812 1.00 81.38 221 ARG A C 1
ATOM 1677 O O . ARG A 1 221 ? 37.388 -6.558 -32.051 1.00 81.38 221 ARG A O 1
ATOM 1684 N N . GLU A 1 222 ? 35.927 -4.927 -32.553 1.00 80.94 222 GLU A N 1
ATOM 1685 C CA . GLU A 1 222 ? 36.669 -4.408 -33.704 1.00 80.94 222 GLU A CA 1
ATOM 1686 C C . GLU A 1 222 ? 37.898 -3.594 -33.272 1.00 80.94 222 GLU A C 1
ATOM 1688 O O . GLU A 1 222 ? 38.980 -3.760 -33.835 1.00 80.94 222 GLU A O 1
ATOM 1693 N N . SER A 1 223 ? 37.773 -2.798 -32.205 1.00 73.38 223 SER A N 1
ATOM 1694 C CA . SER A 1 223 ? 38.845 -1.938 -31.688 1.00 73.38 223 SER A CA 1
ATOM 1695 C C . SER A 1 223 ? 39.995 -2.694 -31.010 1.00 73.38 223 SER A C 1
ATOM 1697 O O . SER A 1 223 ? 40.958 -2.066 -30.571 1.00 73.38 223 SER A O 1
ATOM 1699 N N . TRP A 1 224 ? 39.929 -4.027 -30.894 1.00 67.88 224 TRP A N 1
ATOM 1700 C CA . TRP A 1 224 ? 40.976 -4.852 -30.275 1.00 67.88 224 TRP A CA 1
ATOM 1701 C C . TRP A 1 224 ? 41.751 -5.712 -31.298 1.00 67.88 224 TRP A C 1
ATOM 1703 O O . TRP A 1 224 ? 41.725 -6.944 -31.236 1.00 67.88 224 TRP A O 1
ATOM 1713 N N . PRO A 1 225 ? 42.516 -5.109 -32.232 1.00 55.81 225 PRO A N 1
ATOM 1714 C CA . PRO A 1 225 ? 43.224 -5.836 -33.294 1.00 55.81 225 PRO A CA 1
ATOM 1715 C C . PRO A 1 225 ? 44.412 -6.694 -32.802 1.00 55.81 225 PRO A C 1
ATOM 1717 O O . PRO A 1 225 ? 45.068 -7.363 -33.599 1.00 55.81 225 PRO A O 1
ATOM 1720 N N . GLY A 1 226 ? 44.723 -6.687 -31.500 1.00 56.22 226 GLY A N 1
ATOM 1721 C CA . GLY A 1 226 ? 45.991 -7.190 -30.957 1.00 56.22 226 GLY A CA 1
ATOM 1722 C C . GLY A 1 226 ? 46.060 -8.666 -30.541 1.00 56.22 226 GLY A C 1
ATOM 1723 O O . GLY A 1 226 ? 47.168 -9.150 -30.335 1.00 56.22 226 GLY A O 1
ATOM 1724 N N . LEU A 1 227 ? 44.943 -9.393 -30.408 1.00 49.09 227 LEU A N 1
ATOM 1725 C CA . LEU A 1 227 ? 44.948 -10.761 -29.836 1.00 49.09 227 LEU A CA 1
ATOM 1726 C C . LEU A 1 227 ? 44.545 -11.885 -30.805 1.00 49.09 227 LEU A C 1
ATOM 1728 O O . LEU A 1 227 ? 44.806 -13.048 -30.525 1.00 49.09 227 LEU A O 1
ATOM 1732 N N . ILE A 1 228 ? 44.017 -11.576 -31.996 1.00 46.94 228 ILE A N 1
ATOM 1733 C CA . ILE A 1 228 ? 43.767 -12.590 -33.050 1.00 46.94 228 ILE A CA 1
ATOM 1734 C C . ILE A 1 228 ? 44.987 -12.743 -33.985 1.00 46.94 228 ILE A C 1
ATOM 1736 O O . ILE A 1 228 ? 44.950 -13.455 -34.986 1.00 46.94 228 ILE A O 1
ATOM 1740 N N . ARG A 1 229 ? 46.129 -12.133 -33.642 1.00 46.47 229 ARG A N 1
ATOM 1741 C CA . ARG A 1 229 ? 47.382 -12.263 -34.399 1.00 46.47 229 ARG A CA 1
ATOM 1742 C C . ARG A 1 229 ? 48.414 -13.177 -33.735 1.00 46.47 229 ARG A C 1
ATOM 1744 O O . ARG A 1 229 ? 49.602 -13.003 -33.957 1.00 46.47 229 ARG A O 1
ATOM 1751 N N . GLU A 1 230 ? 47.993 -14.167 -32.950 1.00 49.72 230 GLU A N 1
ATOM 1752 C CA . GLU A 1 230 ? 48.927 -15.206 -32.476 1.00 49.72 230 GLU A CA 1
ATOM 1753 C C . GLU A 1 230 ? 49.030 -16.397 -33.451 1.00 49.72 230 GLU A C 1
ATOM 1755 O O . GLU A 1 230 ? 49.983 -17.163 -33.385 1.00 49.72 230 GLU A O 1
ATOM 1760 N N . ASN A 1 231 ? 48.124 -16.491 -34.438 1.00 47.97 231 ASN A N 1
ATOM 1761 C CA . ASN A 1 231 ? 48.168 -17.504 -35.506 1.00 47.97 231 ASN A CA 1
ATOM 1762 C C . ASN A 1 231 ? 48.117 -16.925 -36.930 1.00 47.97 231 ASN A C 1
ATOM 1764 O O . ASN A 1 231 ? 47.996 -17.697 -37.882 1.00 47.97 231 ASN A O 1
ATOM 1768 N N . SER A 1 232 ? 48.225 -15.598 -37.119 1.00 49.16 232 SER A N 1
ATOM 1769 C CA . SER A 1 232 ? 48.606 -15.120 -38.451 1.00 49.16 232 SER A CA 1
ATOM 1770 C C . SER A 1 232 ? 50.057 -15.537 -38.631 1.00 49.16 232 SER A C 1
ATOM 1772 O O . SER A 1 232 ? 50.953 -14.940 -38.031 1.00 49.16 232 SER A O 1
ATOM 1774 N N . GLU A 1 233 ? 50.254 -16.597 -39.404 1.00 54.91 233 GLU A N 1
ATOM 1775 C CA . GLU A 1 233 ? 51.398 -16.784 -40.286 1.00 54.91 233 GLU A CA 1
ATOM 1776 C C . GLU A 1 233 ? 52.164 -15.464 -40.421 1.00 54.91 233 GLU A C 1
ATOM 1778 O O . GLU A 1 233 ? 51.582 -14.447 -40.807 1.00 54.91 233 GLU A O 1
ATOM 1783 N N . TYR A 1 234 ? 53.412 -15.450 -39.950 1.00 57.84 234 TYR A N 1
ATOM 1784 C CA . TYR A 1 234 ? 54.314 -14.318 -40.107 1.00 57.84 234 TYR A CA 1
ATOM 1785 C C . TYR A 1 234 ? 54.303 -13.951 -41.591 1.00 57.84 234 TYR A C 1
ATOM 1787 O O . TYR A 1 234 ? 54.936 -14.624 -42.398 1.00 57.84 234 TYR A O 1
ATOM 1795 N N . VAL A 1 235 ? 53.500 -12.951 -41.957 1.00 58.81 235 VAL A N 1
ATOM 1796 C CA . VAL A 1 235 ? 53.508 -12.391 -43.301 1.00 58.81 235 VAL A CA 1
ATOM 1797 C C . VAL A 1 235 ? 54.867 -11.735 -43.394 1.00 58.81 235 VAL A C 1
ATOM 1799 O O . VAL A 1 235 ? 55.122 -10.746 -42.699 1.00 58.81 235 VAL A O 1
ATOM 1802 N N . ASP A 1 236 ? 55.759 -12.367 -44.153 1.00 66.81 236 ASP A N 1
ATOM 1803 C CA . ASP A 1 236 ? 57.081 -11.834 -44.421 1.00 66.81 236 ASP A CA 1
ATOM 1804 C C . ASP A 1 236 ? 56.880 -10.398 -44.931 1.00 66.81 236 ASP A C 1
ATOM 1806 O O . ASP A 1 236 ? 56.111 -10.195 -45.876 1.00 66.81 236 ASP A O 1
ATOM 1810 N N . PRO A 1 237 ? 57.487 -9.377 -44.301 1.00 62.72 237 PRO A N 1
ATOM 1811 C CA . PRO A 1 237 ? 57.341 -7.992 -44.741 1.00 62.72 237 PRO A CA 1
ATOM 1812 C C . PRO A 1 237 ? 57.737 -7.777 -46.212 1.00 62.72 237 PRO A C 1
ATOM 1814 O O . PRO A 1 237 ? 57.405 -6.736 -46.771 1.00 62.72 237 PRO A O 1
ATOM 1817 N N . ALA A 1 238 ? 58.406 -8.745 -46.849 1.00 67.06 238 ALA A N 1
ATOM 1818 C CA . ALA A 1 238 ? 58.680 -8.751 -48.282 1.00 67.06 238 ALA A CA 1
ATOM 1819 C C . ALA A 1 238 ? 57.451 -9.009 -49.187 1.00 67.06 238 ALA A C 1
ATOM 1821 O O . ALA A 1 238 ? 57.490 -8.614 -50.350 1.00 67.06 238 ALA A O 1
ATOM 1822 N N . ASP A 1 239 ? 56.369 -9.617 -48.681 1.00 60.25 239 ASP A N 1
ATOM 1823 C CA . ASP A 1 239 ? 55.169 -9.975 -49.466 1.00 60.25 239 ASP A CA 1
ATOM 1824 C C . ASP A 1 239 ? 54.010 -8.971 -49.323 1.00 60.25 239 ASP A C 1
ATOM 1826 O O . ASP A 1 239 ? 52.954 -9.131 -49.944 1.00 60.25 239 ASP A O 1
ATOM 1830 N N . VAL A 1 240 ? 54.192 -7.888 -48.556 1.00 63.81 240 VAL A N 1
ATOM 1831 C CA . VAL A 1 240 ? 53.250 -6.760 -48.557 1.00 63.81 240 VAL A CA 1
ATOM 1832 C C . VAL A 1 240 ? 53.483 -5.947 -49.832 1.00 63.81 240 VAL A C 1
ATOM 1834 O O . VAL A 1 240 ? 54.196 -4.949 -49.847 1.00 63.81 240 VAL A O 1
ATOM 1837 N N . SER A 1 241 ? 52.898 -6.433 -50.928 1.00 59.59 241 SER A N 1
ATOM 1838 C CA . SER A 1 241 ? 52.773 -5.735 -52.207 1.00 59.59 241 SER A CA 1
ATOM 1839 C C . SER A 1 241 ? 52.366 -4.274 -51.976 1.00 59.59 241 SER A C 1
ATOM 1841 O O . SER A 1 241 ? 51.287 -4.012 -51.447 1.00 59.59 241 SER A O 1
ATOM 1843 N N . GLU A 1 242 ? 53.220 -3.341 -52.408 1.00 60.94 242 GLU A N 1
ATOM 1844 C CA . GLU A 1 242 ? 53.029 -1.884 -52.419 1.00 60.94 242 GLU A CA 1
ATOM 1845 C C . GLU A 1 242 ? 51.865 -1.464 -53.339 1.00 60.94 242 GLU A C 1
ATOM 1847 O O . GLU A 1 242 ? 52.073 -0.795 -54.349 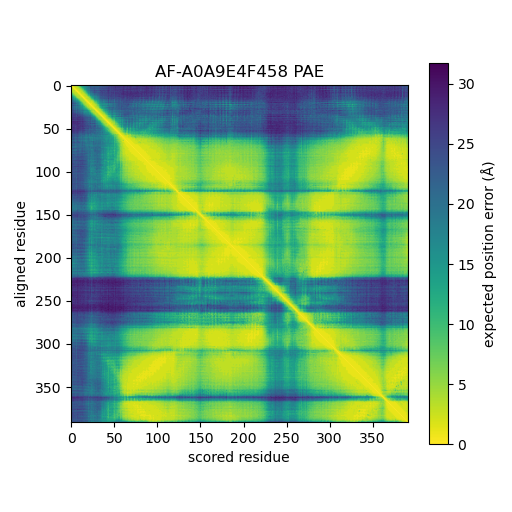1.00 60.94 242 GLU A O 1
ATOM 1852 N N . ASN A 1 243 ? 50.629 -1.863 -53.032 1.00 63.41 243 ASN A N 1
ATOM 1853 C CA . ASN A 1 243 ? 49.455 -1.308 -53.693 1.00 63.41 243 ASN A CA 1
ATOM 1854 C C . ASN A 1 243 ? 48.908 -0.158 -52.826 1.00 63.41 243 ASN A C 1
ATOM 1856 O O . ASN A 1 243 ? 48.194 -0.418 -51.856 1.00 63.41 243 ASN A O 1
ATOM 1860 N N . PRO A 1 244 ? 49.260 1.112 -53.109 1.00 61.97 244 PRO A N 1
ATOM 1861 C CA . PRO A 1 244 ? 48.853 2.263 -52.297 1.00 61.97 244 PRO A CA 1
ATOM 1862 C C . PRO A 1 244 ? 47.340 2.536 -52.317 1.00 61.97 244 PRO A C 1
ATOM 1864 O O . PRO A 1 244 ? 46.873 3.384 -51.559 1.00 61.97 244 PRO A O 1
ATOM 1867 N N . ASP A 1 245 ? 46.579 1.820 -53.148 1.00 61.66 245 ASP A N 1
ATOM 1868 C CA . ASP A 1 245 ? 45.144 2.033 -53.334 1.00 61.66 245 ASP A CA 1
ATOM 1869 C C . ASP A 1 245 ? 44.258 1.225 -52.360 1.00 61.66 245 ASP A C 1
ATOM 1871 O O . ASP A 1 245 ? 43.066 1.505 -52.265 1.00 61.66 245 ASP A O 1
ATOM 1875 N N . ASP A 1 246 ? 44.814 0.286 -51.579 1.00 51.97 246 ASP A N 1
ATOM 1876 C CA . ASP A 1 246 ? 44.054 -0.540 -50.615 1.00 51.97 246 ASP A CA 1
ATOM 1877 C C . ASP A 1 246 ? 44.052 0.026 -49.176 1.00 51.97 246 ASP A C 1
ATOM 1879 O O . ASP A 1 246 ? 43.823 -0.689 -48.195 1.00 51.97 246 ASP A O 1
ATOM 1883 N N . ILE A 1 247 ? 44.287 1.334 -49.018 1.00 55.19 247 ILE A N 1
ATOM 1884 C CA . ILE A 1 247 ? 44.110 2.016 -47.729 1.00 55.19 247 ILE A CA 1
ATOM 1885 C C . ILE A 1 247 ? 42.612 2.256 -47.523 1.00 55.19 247 ILE A C 1
ATOM 1887 O O . ILE A 1 247 ? 42.053 3.258 -47.970 1.00 55.19 247 ILE A O 1
ATOM 1891 N N . TYR A 1 248 ? 41.955 1.333 -46.822 1.00 51.59 248 TYR A N 1
ATOM 1892 C CA . TYR A 1 248 ? 40.605 1.546 -46.309 1.00 51.59 248 TYR A CA 1
ATOM 1893 C C . TYR A 1 248 ? 40.628 2.722 -45.322 1.00 51.59 248 TYR A C 1
ATOM 1895 O O . TYR A 1 248 ? 41.095 2.613 -44.188 1.00 51.59 248 TYR A O 1
ATOM 1903 N N . PHE A 1 249 ? 40.159 3.884 -45.776 1.00 49.38 249 PHE A N 1
ATOM 1904 C CA . PHE A 1 249 ? 39.961 5.052 -44.928 1.00 49.38 249 PHE A CA 1
ATOM 1905 C C . PHE A 1 249 ? 38.783 4.790 -43.991 1.00 49.38 249 PHE A C 1
ATOM 1907 O O . PHE A 1 249 ? 37.631 4.792 -44.424 1.00 49.38 249 PHE A O 1
ATOM 1914 N N . HIS A 1 250 ? 39.061 4.603 -42.701 1.00 55.22 250 HIS A N 1
ATOM 1915 C CA . HIS A 1 250 ? 38.006 4.622 -41.695 1.00 55.22 250 HIS A CA 1
ATOM 1916 C C . HIS A 1 250 ? 37.446 6.057 -41.570 1.00 55.22 250 HIS A C 1
ATOM 1918 O O . HIS A 1 250 ? 38.223 6.996 -41.355 1.00 55.22 250 HIS A O 1
ATOM 1924 N N . PRO A 1 251 ? 36.117 6.254 -41.677 1.00 57.06 251 PRO A N 1
ATOM 1925 C CA . PRO A 1 251 ? 35.469 7.571 -41.742 1.00 57.06 251 PRO A CA 1
ATOM 1926 C C . PRO A 1 251 ? 35.656 8.450 -40.491 1.00 57.06 251 PRO A C 1
ATOM 1928 O O . PRO A 1 251 ? 35.371 9.646 -40.529 1.00 57.06 251 PRO A O 1
ATOM 1931 N N . CYS A 1 252 ? 36.199 7.912 -39.395 1.00 59.38 252 CYS A N 1
ATOM 1932 C CA . CYS A 1 252 ? 36.456 8.663 -38.163 1.00 59.38 252 CYS A CA 1
ATOM 1933 C C . CYS A 1 252 ? 37.868 9.259 -38.067 1.00 59.38 252 CYS A C 1
ATOM 1935 O O . CYS A 1 252 ? 38.165 9.978 -37.110 1.00 59.38 252 CYS A O 1
ATOM 1937 N N . GLN A 1 253 ? 38.742 9.023 -39.052 1.00 56.06 253 GLN A N 1
ATOM 1938 C CA . GLN A 1 253 ? 40.027 9.716 -39.108 1.00 56.06 253 GLN A CA 1
ATOM 1939 C C . GLN A 1 253 ? 39.814 11.165 -39.551 1.00 56.06 253 GLN A C 1
ATOM 1941 O O . GLN A 1 253 ? 39.860 11.506 -40.733 1.00 56.06 253 GLN A O 1
ATOM 1946 N N . THR A 1 254 ? 39.589 12.049 -38.575 1.00 53.47 254 THR A N 1
ATOM 1947 C CA . THR A 1 254 ? 39.635 13.494 -38.801 1.00 53.47 254 THR A CA 1
ATOM 1948 C C . THR A 1 254 ? 40.975 13.838 -39.442 1.00 53.47 254 THR A C 1
ATOM 1950 O O . THR A 1 254 ? 42.030 13.533 -38.884 1.00 53.47 254 THR A O 1
ATOM 1953 N N . SER A 1 255 ? 40.922 14.447 -40.623 1.00 55.00 255 SER A N 1
ATOM 1954 C CA . SER A 1 255 ? 42.068 14.742 -41.477 1.00 55.00 255 SER A CA 1
ATOM 1955 C C . SER A 1 255 ? 43.244 15.368 -40.714 1.00 55.00 255 SER A C 1
ATOM 1957 O O . SER A 1 255 ? 43.168 16.504 -40.250 1.00 55.00 255 SER A O 1
ATOM 1959 N N . ASN A 1 256 ? 44.323 14.589 -40.626 1.00 57.28 256 ASN A N 1
ATOM 1960 C CA . ASN A 1 256 ? 45.727 14.942 -40.414 1.00 57.28 256 ASN A CA 1
ATOM 1961 C C . ASN A 1 256 ? 46.068 16.439 -40.335 1.00 57.28 256 ASN A C 1
ATOM 1963 O O . ASN A 1 256 ? 46.181 17.087 -41.370 1.00 57.28 256 ASN A O 1
ATOM 1967 N N . THR A 1 257 ? 46.424 16.942 -39.148 1.00 49.19 257 THR A N 1
ATOM 1968 C CA . THR A 1 257 ? 47.776 17.478 -38.863 1.00 49.19 257 THR A CA 1
ATOM 1969 C C . THR A 1 257 ? 47.918 17.691 -37.347 1.00 49.19 257 THR A C 1
ATOM 1971 O O . THR A 1 257 ? 47.169 18.467 -36.775 1.00 49.19 257 THR A O 1
ATOM 1974 N N . GLN A 1 258 ? 48.888 17.029 -36.703 1.00 50.62 258 GLN A N 1
ATOM 1975 C CA . GLN A 1 258 ? 49.190 17.047 -35.251 1.00 50.62 258 GLN A CA 1
ATOM 1976 C C . GLN A 1 258 ? 48.295 16.200 -34.326 1.00 50.62 258 GLN A C 1
ATOM 1978 O O . GLN A 1 258 ? 47.521 16.721 -33.527 1.00 50.62 258 GLN A O 1
ATOM 1983 N N . ARG A 1 259 ? 48.500 14.877 -34.318 1.00 48.97 259 ARG A N 1
ATOM 1984 C CA . ARG A 1 259 ? 48.075 14.029 -33.190 1.00 48.97 259 ARG A CA 1
ATOM 1985 C C . ARG A 1 259 ? 49.002 12.824 -33.020 1.00 48.97 259 ARG A C 1
ATOM 1987 O O . ARG A 1 259 ? 48.607 11.695 -33.252 1.00 48.97 259 ARG A O 1
ATOM 1994 N N . SER A 1 260 ? 50.261 13.065 -32.656 1.00 53.38 260 SER A N 1
ATOM 1995 C CA . SER A 1 260 ? 51.237 11.987 -32.432 1.00 53.38 260 SER A CA 1
ATOM 1996 C C . SER A 1 260 ? 51.303 11.478 -30.988 1.00 53.38 260 SER A C 1
ATOM 1998 O O . SER A 1 260 ? 52.195 10.700 -30.690 1.00 53.38 260 SER A O 1
ATOM 2000 N N . GLU A 1 261 ? 50.412 11.887 -30.074 1.00 55.91 261 GLU A N 1
ATOM 2001 C CA . GLU A 1 261 ? 50.524 11.418 -28.675 1.00 55.91 261 GLU A CA 1
ATOM 2002 C C . GLU A 1 261 ? 49.245 11.496 -27.827 1.00 55.91 261 GLU A C 1
ATOM 2004 O O . GLU A 1 261 ? 49.267 11.160 -26.646 1.00 55.91 261 GLU A O 1
ATOM 2009 N N . ILE A 1 262 ? 48.108 11.919 -28.391 1.00 50.50 262 ILE A N 1
ATOM 2010 C CA . ILE A 1 262 ? 46.877 12.095 -27.608 1.00 50.50 262 ILE A CA 1
ATOM 2011 C C . ILE A 1 262 ? 45.913 10.948 -27.906 1.00 50.50 262 ILE A C 1
ATOM 2013 O O . ILE A 1 262 ? 45.056 11.063 -28.777 1.00 50.50 262 ILE A O 1
ATOM 2017 N N . VAL A 1 263 ? 46.088 9.897 -27.099 1.00 53.41 263 VAL A N 1
ATOM 2018 C CA . VAL A 1 263 ? 45.043 8.998 -26.590 1.00 53.41 263 VAL A CA 1
ATOM 2019 C C . VAL A 1 263 ? 44.379 8.105 -27.651 1.00 53.41 263 VAL A C 1
ATOM 2021 O O . VAL A 1 263 ? 43.316 8.420 -28.178 1.00 53.41 263 VAL A O 1
ATOM 2024 N N . ASN A 1 264 ? 45.001 6.943 -27.888 1.00 62.50 264 ASN A N 1
ATOM 2025 C CA . ASN A 1 264 ? 44.345 5.734 -28.404 1.00 62.50 264 ASN A CA 1
ATOM 2026 C C . ASN A 1 264 ? 43.460 5.152 -27.291 1.00 62.50 264 ASN A C 1
ATOM 2028 O O . ASN A 1 264 ? 43.821 4.151 -26.671 1.00 62.50 264 ASN A O 1
ATOM 2032 N N . ASP A 1 265 ? 42.373 5.838 -26.944 1.00 68.12 265 ASP A N 1
ATOM 2033 C CA . ASP A 1 265 ? 41.373 5.261 -26.051 1.00 68.12 265 ASP A CA 1
ATOM 2034 C C . ASP A 1 265 ? 40.391 4.459 -26.916 1.00 68.12 265 ASP A C 1
ATOM 2036 O O . ASP A 1 265 ? 39.638 5.072 -27.682 1.00 68.12 265 ASP A O 1
ATOM 2040 N N . PRO A 1 266 ? 40.421 3.113 -26.852 1.00 67.75 266 PRO A N 1
ATOM 2041 C CA . PRO A 1 266 ? 39.553 2.261 -27.663 1.00 67.75 266 PRO A CA 1
ATOM 2042 C C . PRO A 1 266 ? 38.069 2.571 -27.435 1.00 67.75 266 PRO A C 1
ATOM 2044 O O . PRO A 1 266 ? 37.262 2.375 -28.341 1.00 67.75 266 PRO A O 1
ATOM 2047 N N . ASP A 1 267 ? 37.704 3.129 -26.275 1.00 70.44 267 ASP A N 1
ATOM 2048 C CA . ASP A 1 267 ? 36.328 3.535 -26.015 1.00 70.44 267 ASP A CA 1
ATOM 2049 C C . ASP A 1 267 ? 35.899 4.696 -26.930 1.00 70.44 267 ASP A C 1
ATOM 2051 O O . ASP A 1 267 ? 34.759 4.725 -27.388 1.00 70.44 267 ASP A O 1
ATOM 2055 N N . VAL A 1 268 ? 36.792 5.640 -27.259 1.00 70.38 268 VAL A N 1
ATOM 2056 C CA . VAL A 1 268 ? 36.462 6.805 -28.103 1.00 70.38 268 VAL A CA 1
ATOM 2057 C C . VAL A 1 268 ? 36.250 6.403 -29.563 1.00 70.38 268 VAL A C 1
ATOM 2059 O O . VAL A 1 268 ? 35.325 6.911 -30.197 1.00 70.38 268 VAL A O 1
ATOM 2062 N N . GLU A 1 269 ? 37.066 5.486 -30.088 1.00 68.94 269 GLU A N 1
ATOM 2063 C CA . GLU A 1 269 ? 36.890 4.951 -31.446 1.00 68.94 269 GLU A CA 1
ATOM 2064 C C . GLU A 1 269 ? 35.598 4.140 -31.558 1.00 68.94 269 GLU A C 1
ATOM 2066 O O . GLU A 1 269 ? 34.842 4.314 -32.519 1.00 68.94 269 GLU A O 1
ATOM 2071 N N . ALA A 1 270 ? 35.292 3.337 -30.534 1.00 69.19 270 ALA A N 1
ATOM 2072 C CA . ALA A 1 270 ? 34.072 2.550 -30.491 1.00 69.19 270 ALA A CA 1
ATOM 2073 C C . ALA A 1 270 ? 32.814 3.426 -30.612 1.00 69.19 270 ALA A C 1
ATOM 2075 O O . ALA A 1 270 ? 31.916 3.111 -31.391 1.00 69.19 270 ALA A O 1
ATOM 2076 N N . TRP A 1 271 ? 32.757 4.567 -29.914 1.00 69.94 271 TRP A N 1
ATOM 2077 C CA . TRP A 1 271 ? 31.601 5.472 -29.962 1.00 69.94 271 TRP A CA 1
ATOM 2078 C C . TRP A 1 271 ? 31.341 6.103 -31.332 1.00 69.94 271 TRP A C 1
ATOM 2080 O O . TRP A 1 271 ? 30.192 6.440 -31.626 1.00 69.94 271 TRP A O 1
ATOM 2090 N N . CYS A 1 272 ? 32.362 6.276 -32.172 1.00 69.88 272 CYS A N 1
ATOM 2091 C CA . CYS A 1 272 ? 32.167 6.856 -33.496 1.00 69.88 272 CYS A CA 1
ATOM 2092 C C . CYS A 1 272 ? 31.521 5.868 -34.483 1.00 69.88 272 CYS A C 1
ATOM 2094 O O . CYS A 1 272 ? 30.708 6.295 -35.302 1.00 69.88 272 CYS A O 1
ATOM 2096 N N . LEU A 1 273 ? 31.802 4.566 -34.355 1.00 66.75 273 LEU A N 1
ATOM 2097 C CA . LEU A 1 273 ? 31.211 3.509 -35.189 1.00 66.75 273 LEU A CA 1
ATOM 2098 C C . LEU A 1 273 ? 29.709 3.308 -34.914 1.00 66.75 273 LEU A C 1
ATOM 2100 O O . LEU A 1 273 ? 28.935 3.063 -35.836 1.00 66.75 273 LEU A O 1
ATOM 2104 N N . VAL A 1 274 ? 29.259 3.511 -33.669 1.00 70.06 274 VAL A N 1
ATOM 2105 C CA . VAL A 1 274 ? 27.845 3.328 -33.266 1.00 70.06 274 VAL A CA 1
ATOM 2106 C C . VAL A 1 274 ? 26.867 4.251 -34.022 1.00 70.06 274 VAL A C 1
ATOM 2108 O O . VAL A 1 274 ? 25.670 3.970 -34.093 1.00 70.06 274 VAL A O 1
ATOM 2111 N N . GLY A 1 275 ? 27.336 5.375 -34.576 1.00 68.62 275 GLY A N 1
ATOM 2112 C CA . GLY A 1 275 ? 26.475 6.395 -35.183 1.00 68.62 275 GLY A CA 1
ATOM 2113 C C . GLY A 1 275 ? 25.942 6.074 -36.585 1.00 68.62 275 GLY A C 1
ATOM 2114 O O . GLY A 1 275 ? 24.888 6.598 -36.949 1.00 68.62 275 GLY A O 1
ATOM 2115 N N . GLU A 1 276 ? 26.639 5.247 -37.370 1.00 70.81 276 GLU A N 1
ATOM 2116 C CA . GLU A 1 276 ? 26.351 5.084 -38.806 1.00 70.81 276 GLU A CA 1
ATOM 2117 C C . GLU A 1 276 ? 25.413 3.905 -39.113 1.00 70.81 276 GLU A C 1
ATOM 2119 O O . GLU A 1 276 ? 24.599 3.996 -40.034 1.00 70.81 276 GLU A O 1
ATOM 2124 N N . GLU A 1 277 ? 25.415 2.854 -38.287 1.00 75.81 277 GLU A N 1
ATOM 2125 C CA . GLU A 1 277 ? 24.638 1.629 -38.525 1.00 75.81 277 GLU A CA 1
ATOM 2126 C C . GLU A 1 277 ? 23.775 1.239 -37.322 1.00 75.81 277 GLU A C 1
ATOM 2128 O O . GLU A 1 277 ? 23.856 0.135 -36.795 1.00 75.81 277 GLU A O 1
ATOM 2133 N N . LEU A 1 278 ? 22.879 2.134 -36.888 1.00 66.94 278 LEU A N 1
ATOM 2134 C CA . LEU A 1 278 ? 22.086 1.930 -35.665 1.00 66.94 278 LEU A CA 1
ATOM 2135 C C . LEU A 1 278 ? 21.361 0.572 -35.575 1.00 66.94 278 LEU A C 1
ATOM 2137 O O . LEU A 1 278 ? 21.091 0.126 -34.467 1.00 66.94 278 LEU A O 1
ATOM 2141 N N . PHE A 1 279 ? 21.043 -0.096 -36.686 1.00 82.00 279 PHE A N 1
ATOM 2142 C CA . PHE A 1 279 ? 20.289 -1.356 -36.695 1.00 82.00 279 PHE A CA 1
ATOM 2143 C C . PHE A 1 279 ? 21.078 -2.589 -37.154 1.00 82.00 279 PHE A C 1
ATOM 2145 O O . PHE A 1 279 ? 20.488 -3.673 -37.162 1.00 82.00 279 PHE A O 1
ATOM 2152 N N . ASP A 1 280 ? 22.356 -2.459 -37.522 1.00 86.31 280 ASP A N 1
ATOM 2153 C CA . ASP A 1 280 ? 23.144 -3.602 -37.993 1.00 86.31 280 ASP A CA 1
ATOM 2154 C C . ASP A 1 280 ? 23.933 -4.234 -36.839 1.00 86.31 280 ASP A C 1
ATOM 2156 O O . ASP A 1 280 ? 24.872 -3.654 -36.313 1.00 86.31 280 ASP A O 1
ATOM 2160 N N . LEU A 1 281 ? 23.503 -5.410 -36.380 1.00 88.69 281 LEU A N 1
ATOM 2161 C CA . LEU A 1 281 ? 24.201 -6.157 -35.332 1.00 88.69 281 LEU A CA 1
ATOM 2162 C C . LEU A 1 281 ? 24.887 -7.349 -35.991 1.00 88.69 281 LEU A C 1
ATOM 2164 O O . LEU A 1 281 ? 24.225 -8.256 -36.497 1.00 88.69 281 LEU A O 1
ATOM 2168 N N . HIS A 1 282 ? 26.215 -7.386 -35.966 1.00 87.44 282 HIS A N 1
ATOM 2169 C CA . HIS A 1 282 ? 26.963 -8.386 -36.732 1.00 87.44 282 HIS A CA 1
ATOM 2170 C C . HIS A 1 282 ? 27.109 -9.725 -36.006 1.00 87.44 282 HIS A C 1
ATOM 2172 O O . HIS A 1 282 ? 27.464 -10.739 -36.617 1.00 87.44 282 HIS A O 1
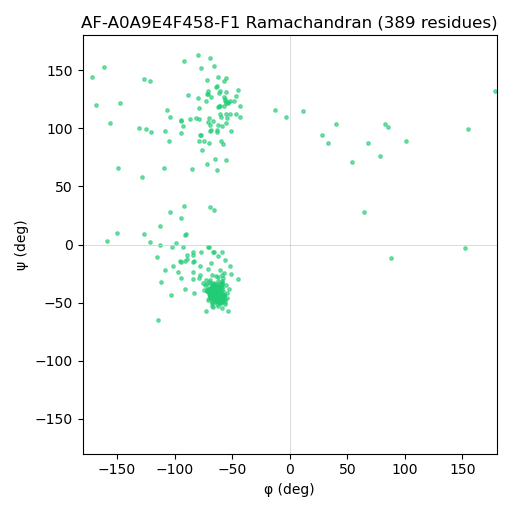ATOM 2178 N N . THR A 1 283 ? 26.843 -9.770 -34.697 1.00 88.56 283 THR A N 1
ATOM 2179 C CA . THR A 1 283 ? 27.073 -10.973 -33.893 1.00 88.56 283 THR A CA 1
ATOM 2180 C C . THR A 1 283 ? 25.808 -11.489 -33.213 1.00 88.56 283 THR A C 1
ATOM 2182 O O . THR A 1 283 ? 24.996 -10.743 -32.664 1.00 88.56 283 THR A O 1
ATOM 2185 N N . LEU A 1 284 ? 25.656 -12.821 -33.177 1.00 91.25 284 LEU A N 1
ATOM 2186 C CA . LEU A 1 284 ? 24.551 -13.484 -32.467 1.00 91.25 284 LEU A CA 1
ATOM 2187 C C . LEU A 1 284 ? 24.494 -13.058 -30.993 1.00 91.25 284 LEU A C 1
ATOM 2189 O O . LEU A 1 284 ? 23.420 -12.945 -30.405 1.00 91.25 284 LEU A O 1
ATOM 2193 N N . LYS A 1 285 ? 25.661 -12.832 -30.387 1.00 91.69 285 LYS A N 1
ATOM 2194 C CA . LYS A 1 285 ? 25.754 -12.463 -28.982 1.00 91.69 285 LYS A CA 1
ATOM 2195 C C . LYS A 1 285 ? 25.286 -11.019 -28.739 1.00 91.69 285 LYS A C 1
ATOM 2197 O O . LYS A 1 285 ? 24.710 -10.765 -27.683 1.00 91.69 285 LYS A O 1
ATOM 2202 N N . SER A 1 286 ? 25.451 -10.106 -29.696 1.00 93.19 286 SER A N 1
ATOM 2203 C CA . SER A 1 286 ? 24.896 -8.743 -29.643 1.00 93.19 286 SER A CA 1
ATOM 2204 C C . SER A 1 286 ? 23.376 -8.734 -29.766 1.00 93.19 286 SER A C 1
ATOM 2206 O O . SER A 1 286 ? 22.701 -8.081 -28.968 1.00 93.19 286 SER A O 1
ATOM 2208 N N . TYR A 1 287 ? 22.807 -9.572 -30.641 1.00 94.62 287 TYR A N 1
ATOM 2209 C CA . TYR A 1 287 ? 21.359 -9.821 -30.645 1.00 94.62 287 TYR A CA 1
ATOM 2210 C C . TYR A 1 287 ? 20.863 -10.376 -29.305 1.00 94.62 287 TYR A C 1
ATOM 2212 O O . TYR A 1 287 ? 19.822 -9.951 -28.802 1.00 94.62 287 TYR A O 1
ATOM 2220 N N . LEU A 1 288 ? 21.602 -11.310 -28.699 1.00 94.75 288 LEU A N 1
ATOM 2221 C CA . LEU A 1 288 ? 21.240 -11.871 -27.397 1.00 94.75 288 LEU A CA 1
ATOM 2222 C C . LEU A 1 288 ? 21.291 -10.799 -26.300 1.00 94.75 288 LEU A C 1
ATOM 2224 O O . LEU A 1 288 ? 20.356 -10.706 -25.506 1.00 94.75 288 LEU A O 1
ATOM 2228 N N . LEU A 1 289 ? 22.333 -9.962 -26.291 1.00 93.56 289 LEU A N 1
ATOM 2229 C CA . LEU A 1 289 ? 22.479 -8.852 -25.350 1.00 93.56 289 LEU A CA 1
ATOM 2230 C C . LEU A 1 289 ? 21.301 -7.877 -25.453 1.00 93.56 289 LEU A C 1
ATOM 2232 O O . LEU A 1 289 ? 20.681 -7.548 -24.441 1.00 93.56 289 LEU A O 1
ATOM 2236 N N . PHE A 1 290 ? 20.935 -7.497 -26.677 1.00 95.62 290 PHE A N 1
ATOM 2237 C CA . PHE A 1 290 ? 19.779 -6.650 -26.950 1.00 95.62 290 PHE A CA 1
ATOM 2238 C C . PHE A 1 290 ? 18.469 -7.260 -26.420 1.00 95.62 290 PHE A C 1
ATOM 2240 O O . PHE A 1 290 ? 17.704 -6.590 -25.721 1.00 95.62 290 PHE A O 1
ATOM 2247 N N . LEU A 1 291 ? 18.218 -8.544 -26.699 1.00 96.12 291 LEU A N 1
ATOM 2248 C CA . LEU A 1 291 ? 16.991 -9.235 -26.285 1.00 96.12 291 LEU A CA 1
ATOM 2249 C C . LEU A 1 291 ? 16.893 -9.420 -24.766 1.00 96.12 291 LEU A C 1
ATOM 2251 O O . LEU A 1 291 ? 15.834 -9.178 -24.185 1.00 96.12 291 LEU A O 1
ATOM 2255 N N . VAL A 1 292 ? 17.984 -9.827 -24.110 1.00 94.50 292 VAL A N 1
ATOM 2256 C CA . VAL A 1 292 ? 18.047 -9.948 -22.641 1.00 94.50 292 VAL A CA 1
ATOM 2257 C C . VAL A 1 292 ? 17.837 -8.585 -21.991 1.00 94.50 292 VAL A C 1
ATOM 2259 O O . VAL A 1 292 ? 17.088 -8.457 -21.019 1.00 94.50 292 VAL A O 1
ATOM 2262 N N . GLY A 1 293 ? 18.449 -7.557 -22.568 1.00 94.81 293 GLY A N 1
ATOM 2263 C CA . GLY A 1 293 ? 18.230 -6.169 -22.219 1.00 94.81 293 GLY A CA 1
ATOM 2264 C C . GLY A 1 293 ? 16.751 -5.777 -22.260 1.00 94.81 293 GLY A C 1
ATOM 2265 O O . GLY A 1 293 ? 16.175 -5.403 -21.238 1.00 94.81 293 GLY A O 1
ATOM 2266 N N . LEU A 1 294 ? 16.077 -5.949 -23.396 1.00 96.56 294 LEU A N 1
ATOM 2267 C CA . LEU A 1 294 ? 14.650 -5.631 -23.517 1.00 96.56 294 LEU A CA 1
ATOM 2268 C C . LEU A 1 294 ? 13.763 -6.445 -22.567 1.00 96.56 294 LEU A C 1
ATOM 2270 O O . LEU A 1 294 ? 12.802 -5.912 -21.999 1.00 96.56 294 LEU A O 1
ATOM 2274 N N . LEU A 1 295 ? 14.078 -7.727 -22.370 1.00 95.62 295 LEU A N 1
ATOM 2275 C CA . LEU A 1 295 ? 13.332 -8.594 -21.464 1.00 95.62 295 LEU A CA 1
ATOM 2276 C C . LEU A 1 295 ? 13.462 -8.118 -20.013 1.00 95.62 295 LEU A C 1
ATOM 2278 O O . LEU A 1 295 ? 12.452 -7.984 -19.321 1.00 95.62 295 LEU A O 1
ATOM 2282 N N . SER A 1 296 ? 14.683 -7.822 -19.561 1.00 94.75 296 SER A N 1
ATOM 2283 C CA . SER A 1 296 ? 14.926 -7.312 -18.207 1.00 94.75 296 SER A CA 1
ATOM 2284 C C . SER A 1 296 ? 14.248 -5.958 -17.975 1.00 94.75 296 SER A C 1
ATOM 2286 O O . SER A 1 296 ? 13.615 -5.777 -16.935 1.00 94.75 296 SER A O 1
ATOM 2288 N N . ALA A 1 297 ? 14.266 -5.057 -18.963 1.00 94.81 297 ALA A N 1
ATOM 2289 C CA . ALA A 1 297 ? 13.560 -3.774 -18.914 1.00 94.81 297 ALA A CA 1
ATOM 2290 C C . ALA A 1 297 ? 12.041 -3.957 -18.774 1.00 94.81 297 ALA A C 1
ATOM 2292 O O . ALA A 1 297 ? 11.393 -3.314 -17.946 1.00 94.81 297 ALA A O 1
ATOM 2293 N N . SER A 1 298 ? 11.476 -4.880 -19.556 1.00 95.19 298 SER A N 1
ATOM 2294 C CA . SER A 1 298 ? 10.046 -5.199 -19.539 1.00 95.19 298 SER A CA 1
ATOM 2295 C C . SER A 1 298 ? 9.622 -5.798 -18.196 1.00 95.19 298 SER A C 1
ATOM 2297 O O . SER A 1 298 ? 8.627 -5.373 -17.610 1.00 95.19 298 SER A O 1
ATOM 2299 N N . LEU A 1 299 ? 10.399 -6.748 -17.666 1.00 94.25 299 LEU A N 1
ATOM 2300 C CA . LEU A 1 299 ? 10.157 -7.346 -16.351 1.00 94.25 299 LEU A CA 1
ATOM 2301 C C . LEU A 1 299 ? 10.281 -6.314 -15.230 1.00 94.25 299 LEU A C 1
ATOM 2303 O O . LEU A 1 299 ? 9.407 -6.247 -14.367 1.00 94.25 299 LEU A O 1
ATOM 2307 N N . ALA A 1 300 ? 11.320 -5.478 -15.263 1.00 92.00 300 ALA A N 1
ATOM 2308 C CA . ALA A 1 300 ? 11.487 -4.383 -14.320 1.00 92.00 300 ALA A CA 1
ATOM 2309 C C . ALA A 1 300 ? 10.271 -3.459 -14.343 1.00 92.00 300 ALA A C 1
ATOM 2311 O O . ALA A 1 300 ? 9.687 -3.201 -13.297 1.00 92.00 300 ALA A O 1
ATOM 2312 N N . MET A 1 301 ? 9.827 -3.024 -15.522 1.00 93.19 301 MET A N 1
ATOM 2313 C CA . MET A 1 301 ? 8.635 -2.193 -15.669 1.00 93.19 301 MET A CA 1
ATOM 2314 C C . MET A 1 301 ? 7.383 -2.853 -15.074 1.00 93.19 301 MET A C 1
ATOM 2316 O O . MET A 1 301 ? 6.625 -2.189 -14.367 1.00 93.19 301 MET A O 1
ATOM 2320 N N . LEU A 1 302 ? 7.173 -4.152 -15.311 1.00 90.75 302 LEU A N 1
ATOM 2321 C CA . LEU A 1 302 ? 6.055 -4.895 -14.723 1.00 90.75 302 LEU A CA 1
ATOM 2322 C C . LEU A 1 302 ? 6.130 -4.904 -13.191 1.00 90.75 302 LEU A C 1
ATOM 2324 O O . LEU A 1 302 ? 5.128 -4.631 -12.529 1.00 90.75 302 LEU A O 1
ATOM 2328 N N . VAL A 1 303 ? 7.309 -5.146 -12.616 1.00 90.44 303 VAL A N 1
ATOM 2329 C CA . VAL A 1 303 ? 7.511 -5.089 -11.160 1.00 90.44 303 VAL A CA 1
ATOM 2330 C C . VAL A 1 303 ? 7.285 -3.660 -10.640 1.00 90.44 303 VAL A C 1
ATOM 2332 O O . VAL A 1 303 ? 6.517 -3.438 -9.706 1.00 90.44 303 VAL A O 1
ATOM 2335 N N . TRP A 1 304 ? 7.853 -2.644 -11.282 1.00 89.44 304 TRP A N 1
ATOM 2336 C CA . TRP A 1 304 ? 7.653 -1.238 -10.911 1.00 89.44 304 TRP A CA 1
ATOM 2337 C C . TRP A 1 304 ? 6.186 -0.800 -10.950 1.00 89.44 304 TRP A C 1
ATOM 2339 O O . TRP A 1 304 ? 5.760 0.007 -10.119 1.00 89.44 304 TRP A O 1
ATOM 2349 N N . ALA A 1 305 ? 5.401 -1.344 -11.8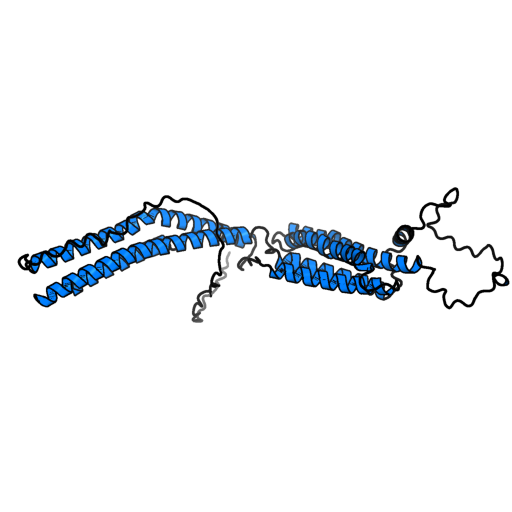74 1.00 85.94 305 ALA A N 1
ATOM 2350 C CA . ALA A 1 305 ? 4.023 -0.933 -12.075 1.00 85.94 305 ALA A CA 1
ATOM 2351 C C . ALA A 1 305 ? 2.989 -1.717 -11.268 1.00 85.94 305 ALA A C 1
ATOM 2353 O O . ALA A 1 305 ? 2.014 -1.127 -10.810 1.00 85.94 305 ALA A O 1
ATOM 2354 N N . PHE A 1 306 ? 3.169 -3.027 -11.105 1.00 81.19 306 PHE A N 1
ATOM 2355 C CA . PHE A 1 306 ? 2.188 -3.878 -10.423 1.00 81.19 306 PHE A CA 1
ATOM 2356 C C . PHE A 1 306 ? 2.512 -4.124 -8.957 1.00 81.19 306 PHE A C 1
ATOM 2358 O O . PHE A 1 306 ? 1.622 -4.459 -8.174 1.00 81.19 306 PHE A O 1
ATOM 2365 N N . VAL A 1 307 ? 3.784 -3.995 -8.599 1.00 81.94 307 VAL A N 1
ATOM 2366 C CA . VAL A 1 307 ? 4.286 -4.392 -7.292 1.00 81.94 307 VAL A CA 1
ATOM 2367 C C . VAL A 1 307 ? 4.507 -3.162 -6.400 1.00 81.94 307 VAL A C 1
ATOM 2369 O O . VAL A 1 307 ? 4.077 -3.160 -5.251 1.00 81.94 307 VAL A O 1
ATOM 2372 N N . PHE A 1 308 ? 5.093 -2.076 -6.913 1.00 71.12 308 PHE A N 1
ATOM 2373 C CA . PHE A 1 308 ? 5.466 -0.915 -6.084 1.00 71.12 308 PHE A CA 1
ATOM 2374 C C . PHE A 1 308 ? 4.349 0.098 -5.813 1.00 71.12 308 PHE A C 1
ATOM 2376 O O . PHE A 1 308 ? 4.552 1.060 -5.071 1.00 71.12 308 PHE A O 1
ATOM 2383 N N . ALA A 1 309 ? 3.196 -0.021 -6.458 1.00 66.81 309 ALA A N 1
ATOM 2384 C CA . ALA A 1 309 ? 2.033 0.790 -6.131 1.00 66.81 309 ALA A CA 1
ATOM 2385 C C . ALA A 1 309 ? 0.780 0.143 -6.692 1.00 66.81 309 ALA A C 1
ATOM 2387 O O . ALA A 1 309 ? 0.815 -0.513 -7.732 1.00 66.81 309 ALA A O 1
ATOM 2388 N N . ASP A 1 310 ? -0.349 0.407 -6.041 1.00 83.94 310 ASP A N 1
ATOM 2389 C CA . ASP A 1 310 ? -1.618 0.250 -6.726 1.00 83.94 310 ASP A CA 1
ATOM 2390 C C . ASP A 1 310 ? -1.587 1.112 -8.009 1.00 83.94 310 ASP A C 1
ATOM 2392 O O . ASP A 1 310 ? -1.215 2.290 -7.925 1.00 83.94 310 ASP A O 1
ATOM 2396 N N . PRO A 1 311 ? -1.970 0.573 -9.184 1.00 83.38 311 PRO A N 1
ATOM 2397 C CA . PRO A 1 311 ? -2.005 1.328 -10.439 1.00 83.38 311 PRO A CA 1
ATOM 2398 C C . PRO A 1 311 ? -2.789 2.647 -10.361 1.00 83.38 311 PRO A C 1
ATOM 2400 O O . PRO A 1 311 ? -2.632 3.523 -11.212 1.00 83.38 311 PRO A O 1
ATOM 2403 N N . HIS A 1 312 ? -3.647 2.796 -9.348 1.00 87.06 312 HIS A N 1
ATOM 2404 C CA . HIS A 1 312 ? -4.388 4.016 -9.079 1.00 87.06 312 HIS A CA 1
ATOM 2405 C C . HIS A 1 312 ? -3.654 4.896 -8.051 1.00 87.06 312 HIS A C 1
ATOM 2407 O O . HIS A 1 312 ? -3.699 4.611 -6.849 1.00 87.06 312 HIS A O 1
ATOM 2413 N N . PRO A 1 313 ? -3.027 6.012 -8.481 1.00 83.19 313 PRO A N 1
ATOM 2414 C CA . PRO A 1 313 ? -2.323 6.900 -7.565 1.00 83.19 313 PRO A CA 1
ATOM 2415 C C . PRO A 1 313 ? -3.286 7.457 -6.512 1.00 83.19 313 PRO A C 1
ATOM 2417 O O . PRO A 1 313 ? -4.377 7.927 -6.841 1.00 83.19 313 PRO A O 1
ATOM 2420 N N . GLY A 1 314 ? -2.865 7.392 -5.247 1.00 88.06 314 GLY A N 1
ATOM 2421 C CA . GLY A 1 314 ? -3.637 7.841 -4.087 1.00 88.06 314 GLY A CA 1
ATOM 2422 C C . GLY A 1 314 ? -4.566 6.787 -3.477 1.00 88.06 314 GLY A C 1
ATOM 2423 O O . GLY A 1 314 ? -5.022 6.994 -2.357 1.00 88.06 314 GLY A O 1
ATOM 2424 N N . TYR A 1 315 ? -4.803 5.650 -4.144 1.00 91.94 315 TYR A N 1
ATOM 2425 C CA . TYR A 1 315 ? -5.782 4.673 -3.661 1.00 91.94 315 TYR A CA 1
ATOM 2426 C C . TYR A 1 315 ? -5.385 4.038 -2.320 1.00 91.94 315 TYR A C 1
ATOM 2428 O O . TYR A 1 315 ? -6.210 3.941 -1.412 1.00 91.94 315 TYR A O 1
ATOM 2436 N N . SER A 1 316 ? -4.107 3.672 -2.171 1.00 90.81 316 SER A N 1
ATOM 2437 C CA . SER A 1 316 ? -3.584 3.121 -0.917 1.00 90.81 316 SER A CA 1
ATOM 2438 C C . SER A 1 316 ? -3.748 4.100 0.244 1.00 90.81 316 SER A C 1
ATOM 2440 O O . SER A 1 316 ? -4.262 3.705 1.277 1.00 90.81 316 SER A O 1
ATOM 2442 N N . ARG A 1 317 ? -3.443 5.390 0.043 1.00 92.06 317 ARG A N 1
ATOM 2443 C CA . ARG A 1 317 ? -3.556 6.426 1.084 1.00 92.06 317 ARG A CA 1
ATOM 2444 C C . ARG A 1 317 ? -4.986 6.607 1.590 1.00 92.06 317 ARG A C 1
ATOM 2446 O O . ARG A 1 317 ? -5.195 6.710 2.793 1.00 92.06 317 ARG A O 1
ATOM 2453 N N . VAL A 1 318 ? -5.972 6.645 0.689 1.00 95.31 318 VAL A N 1
ATOM 2454 C CA . VAL A 1 318 ? -7.389 6.773 1.085 1.00 95.31 318 VAL A CA 1
ATOM 2455 C C . VAL A 1 318 ? -7.840 5.529 1.852 1.00 95.31 318 VAL A C 1
ATOM 2457 O O . VAL A 1 318 ? -8.526 5.639 2.866 1.00 95.31 318 VAL A O 1
ATOM 2460 N N . GLN A 1 319 ? -7.408 4.342 1.419 1.00 95.38 319 GLN A N 1
ATOM 2461 C CA . GLN A 1 319 ? -7.732 3.099 2.112 1.00 95.38 319 GLN A CA 1
ATOM 2462 C C . GLN A 1 319 ? -7.029 2.960 3.469 1.00 95.38 319 GLN A C 1
ATOM 2464 O O . GLN A 1 319 ? -7.653 2.496 4.418 1.00 95.38 319 GLN A O 1
ATOM 2469 N N . GLU A 1 320 ? -5.759 3.344 3.568 1.00 93.88 320 GLU A N 1
ATOM 2470 C CA . GLU A 1 320 ? -4.987 3.373 4.814 1.00 93.88 320 GLU A CA 1
ATOM 2471 C C . GLU A 1 320 ? -5.616 4.350 5.808 1.00 93.88 320 GLU A C 1
ATOM 2473 O O . GLU A 1 320 ? -5.834 3.978 6.956 1.00 93.88 320 GLU A O 1
ATOM 2478 N N . ARG A 1 321 ? -6.013 5.550 5.357 1.00 95.94 321 ARG A N 1
ATOM 2479 C CA . ARG A 1 321 ? -6.741 6.523 6.188 1.00 95.94 321 ARG A CA 1
ATOM 2480 C C . ARG A 1 321 ? -8.043 5.936 6.731 1.00 95.94 321 ARG A C 1
ATOM 2482 O O . ARG A 1 321 ? -8.296 6.039 7.926 1.00 95.94 321 ARG A O 1
ATOM 2489 N N . TRP A 1 322 ? -8.856 5.312 5.878 1.00 96.75 322 TRP A N 1
ATOM 2490 C CA . TRP A 1 322 ? -10.097 4.666 6.315 1.00 96.75 322 TRP A CA 1
ATOM 2491 C C . TRP A 1 322 ? -9.835 3.546 7.332 1.00 96.75 322 TRP A C 1
ATOM 2493 O O . TRP A 1 322 ? -10.477 3.527 8.379 1.00 96.75 322 TRP A O 1
ATOM 2503 N N . ARG A 1 323 ? -8.856 2.669 7.070 1.00 95.75 323 ARG A N 1
ATOM 2504 C CA . ARG A 1 323 ? -8.480 1.579 7.986 1.00 95.75 323 ARG A CA 1
ATOM 2505 C C . ARG A 1 323 ? -8.007 2.094 9.340 1.00 95.75 323 ARG A C 1
ATOM 2507 O O . ARG A 1 323 ? -8.508 1.619 10.348 1.00 95.75 323 ARG A O 1
ATOM 2514 N N . ALA A 1 324 ? -7.114 3.081 9.363 1.00 96.44 324 ALA A N 1
ATOM 2515 C CA . ALA A 1 324 ? -6.595 3.653 10.604 1.00 96.44 324 ALA A CA 1
ATOM 2516 C C . ALA A 1 324 ? -7.714 4.276 11.458 1.00 96.44 324 ALA A C 1
ATOM 2518 O O . ALA A 1 324 ? -7.753 4.111 12.676 1.00 96.44 324 ALA A O 1
ATOM 2519 N N . ILE A 1 325 ? -8.671 4.963 10.822 1.00 97.38 325 ILE A N 1
ATOM 2520 C CA . ILE A 1 325 ? -9.819 5.543 11.530 1.00 97.38 325 ILE A CA 1
ATOM 2521 C C . ILE A 1 325 ? -10.752 4.439 12.042 1.00 97.38 325 ILE A C 1
ATOM 2523 O O . ILE A 1 325 ? -11.179 4.490 13.196 1.00 97.38 325 ILE A O 1
ATOM 2527 N N . GLU A 1 326 ? -11.049 3.431 11.222 1.00 96.88 326 GLU A N 1
ATOM 2528 C CA . GLU A 1 326 ? -11.875 2.287 11.618 1.00 96.88 326 GLU A CA 1
ATOM 2529 C C . GLU A 1 326 ? -11.256 1.520 12.798 1.00 96.88 326 GLU A C 1
ATOM 2531 O O . GLU A 1 326 ? -11.950 1.182 13.756 1.00 96.88 326 GLU A O 1
ATOM 2536 N N . GLU A 1 327 ? -9.946 1.301 12.768 1.00 96.88 327 GLU A N 1
ATOM 2537 C CA . GLU A 1 327 ? -9.194 0.674 13.849 1.00 96.88 327 GLU A CA 1
ATOM 2538 C C . GLU A 1 327 ? -9.244 1.513 15.130 1.00 96.88 327 GLU A C 1
ATOM 2540 O O . GLU A 1 327 ? -9.568 0.986 16.193 1.00 96.88 327 GLU A O 1
ATOM 2545 N N . SER A 1 328 ? -9.055 2.835 15.033 1.00 96.69 328 SER A N 1
ATOM 2546 C CA . SER A 1 328 ? -9.182 3.738 16.187 1.00 96.69 328 SER A CA 1
ATOM 2547 C C . SER A 1 328 ? -10.589 3.727 16.804 1.00 96.69 328 SER A C 1
ATOM 2549 O O . SER A 1 328 ? -10.742 3.825 18.025 1.00 96.69 328 SER A O 1
ATOM 2551 N N . LEU A 1 329 ? -11.629 3.563 15.978 1.00 97.31 329 LEU A N 1
ATOM 2552 C CA . LEU A 1 329 ? -13.012 3.427 16.429 1.00 97.31 329 LEU A CA 1
ATOM 2553 C C . LEU A 1 329 ? -13.221 2.093 17.160 1.00 97.31 329 LEU A C 1
ATOM 2555 O O . LEU A 1 329 ? -13.779 2.097 18.258 1.00 97.31 329 LEU A O 1
ATOM 2559 N N . ARG A 1 330 ? -12.727 0.978 16.599 1.00 97.00 330 ARG A N 1
ATOM 2560 C CA . ARG A 1 330 ? -12.780 -0.348 17.242 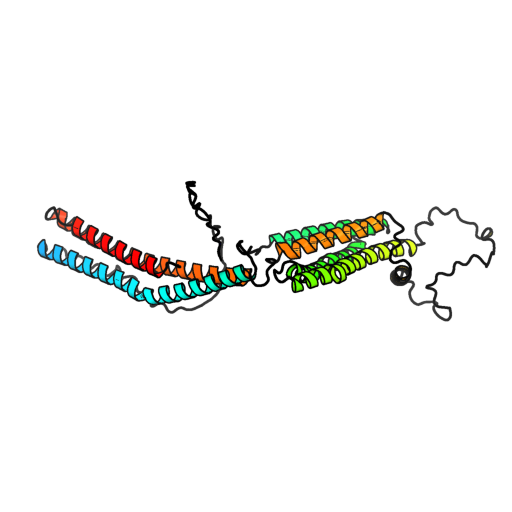1.00 97.00 330 ARG A CA 1
ATOM 2561 C C . ARG A 1 330 ? -12.003 -0.376 18.558 1.00 97.00 330 ARG A C 1
ATOM 2563 O O . ARG A 1 330 ? -12.496 -0.921 19.541 1.00 97.00 330 ARG A O 1
ATOM 2570 N N . ALA A 1 331 ? -10.828 0.250 18.608 1.00 97.19 331 ALA A N 1
ATOM 2571 C CA . ALA A 1 331 ? -10.030 0.363 19.826 1.00 97.19 331 ALA A CA 1
ATOM 2572 C C . ALA A 1 331 ? -10.792 1.127 20.920 1.00 97.19 331 ALA A C 1
ATOM 2574 O O . ALA A 1 331 ? -10.828 0.696 22.075 1.00 97.19 331 ALA A O 1
ATOM 2575 N N . ARG A 1 332 ? -11.471 2.226 20.560 1.00 96.75 332 ARG A N 1
ATOM 2576 C CA . ARG A 1 332 ? -12.273 2.998 21.518 1.00 96.75 332 ARG A CA 1
ATOM 2577 C C . ARG A 1 332 ? -13.521 2.252 21.987 1.00 96.75 332 ARG A C 1
ATOM 2579 O O . ARG A 1 332 ? -13.877 2.351 23.159 1.00 96.75 332 ARG A O 1
ATOM 2586 N N . GLU A 1 333 ? -14.170 1.503 21.099 1.00 97.50 333 GLU A N 1
ATOM 2587 C CA . GLU A 1 333 ? -15.276 0.606 21.450 1.00 97.50 333 GLU A CA 1
ATOM 2588 C C . GLU A 1 333 ? -14.821 -0.470 22.447 1.00 97.50 333 GLU A C 1
ATOM 2590 O O . GLU A 1 333 ? -15.454 -0.649 23.488 1.00 97.50 333 GLU A O 1
ATOM 2595 N N . ALA A 1 334 ? -13.702 -1.143 22.166 1.00 97.44 334 ALA A N 1
ATOM 2596 C CA . ALA A 1 334 ? -13.148 -2.185 23.025 1.00 97.44 334 ALA A CA 1
ATOM 2597 C C . ALA A 1 334 ? -12.785 -1.657 24.422 1.00 97.44 334 ALA A C 1
ATOM 2599 O O . ALA A 1 334 ? -13.062 -2.323 25.421 1.00 97.44 334 ALA A O 1
ATOM 2600 N N . GLU A 1 335 ? -12.222 -0.450 24.507 1.00 97.50 335 GLU A N 1
ATOM 2601 C CA . GLU A 1 335 ? -11.906 0.196 25.784 1.00 97.50 335 GLU A CA 1
ATOM 2602 C C . GLU A 1 335 ? -13.168 0.518 26.598 1.00 97.50 335 GLU A C 1
ATOM 2604 O O . GLU A 1 335 ? -13.243 0.193 27.783 1.00 97.50 335 GLU A O 1
ATOM 2609 N N . ALA A 1 336 ? -14.208 1.068 25.964 1.00 96.56 336 ALA A N 1
ATOM 2610 C CA . ALA A 1 336 ? -15.475 1.332 26.645 1.00 96.56 336 ALA A CA 1
ATOM 2611 C C . ALA A 1 336 ? -16.129 0.037 27.168 1.00 96.56 336 ALA A C 1
ATOM 2613 O O . ALA A 1 336 ? -16.628 -0.001 28.293 1.00 96.56 336 ALA A O 1
ATOM 2614 N N . LEU A 1 337 ? -16.091 -1.049 26.385 1.00 96.94 337 LEU A N 1
ATOM 2615 C CA . LEU A 1 337 ? -16.593 -2.360 26.811 1.00 96.94 337 LEU A CA 1
ATOM 2616 C C . LEU A 1 337 ? -15.769 -2.948 27.968 1.00 96.94 337 LEU A C 1
ATOM 2618 O O . LEU A 1 337 ? -16.340 -3.541 28.884 1.00 96.94 337 LEU A O 1
ATOM 2622 N N . ARG A 1 338 ? -14.444 -2.756 27.967 1.00 97.62 338 ARG A N 1
ATOM 2623 C CA . ARG A 1 338 ? -13.558 -3.186 29.059 1.00 97.62 338 ARG A CA 1
ATOM 2624 C C . ARG A 1 338 ? -13.908 -2.488 30.373 1.00 97.62 338 ARG A C 1
ATOM 2626 O O . ARG A 1 338 ? -14.021 -3.162 31.394 1.00 97.62 338 ARG A O 1
ATOM 2633 N N . GLN A 1 339 ? -14.139 -1.176 30.349 1.00 96.75 339 GLN A N 1
ATOM 2634 C CA . GLN A 1 339 ? -14.546 -0.405 31.533 1.00 96.75 339 GLN A CA 1
ATOM 2635 C C . GLN A 1 339 ? -15.874 -0.915 32.114 1.00 96.75 339 GLN A C 1
ATOM 2637 O O . GLN A 1 339 ? -15.982 -1.145 33.320 1.00 96.75 339 GLN A O 1
ATOM 2642 N N . VAL A 1 340 ? -16.862 -1.192 31.254 1.00 96.75 340 VAL A N 1
ATOM 2643 C CA . VAL A 1 340 ? -18.135 -1.808 31.669 1.00 96.75 340 VAL A CA 1
ATOM 2644 C C . VAL A 1 340 ? -17.909 -3.189 32.292 1.00 96.75 340 VAL A C 1
ATOM 2646 O O . VAL A 1 340 ? -18.496 -3.494 33.330 1.00 96.75 340 VAL A O 1
ATOM 2649 N N . ALA A 1 341 ? -17.037 -4.015 31.706 1.00 96.31 341 ALA A N 1
ATOM 2650 C CA . ALA A 1 341 ? -16.732 -5.349 32.218 1.00 96.31 341 ALA A CA 1
ATOM 2651 C C . ALA A 1 341 ? -16.068 -5.322 33.607 1.00 96.31 341 ALA A C 1
ATOM 2653 O O . ALA A 1 341 ? -16.385 -6.167 34.444 1.00 96.31 341 ALA A O 1
ATOM 2654 N N . VAL A 1 342 ? -15.196 -4.345 33.883 1.00 96.62 342 VAL A N 1
ATOM 2655 C CA . VAL A 1 342 ? -14.566 -4.166 35.206 1.00 96.62 342 VAL A CA 1
ATOM 2656 C C . VAL A 1 342 ? -15.613 -3.833 36.273 1.00 96.62 342 VAL A C 1
ATOM 2658 O O . VAL A 1 342 ? -15.648 -4.481 37.321 1.00 96.62 342 VAL A O 1
ATOM 2661 N N . ILE A 1 343 ? -16.511 -2.880 35.995 1.00 95.38 343 ILE A N 1
ATOM 2662 C CA . ILE A 1 343 ? -17.592 -2.501 36.925 1.00 95.38 343 ILE A CA 1
ATOM 2663 C C . ILE A 1 343 ? -18.540 -3.685 37.152 1.00 95.38 343 ILE A C 1
ATOM 2665 O O . ILE A 1 343 ? -18.900 -3.992 38.289 1.00 95.38 343 ILE A O 1
ATOM 2669 N N . HIS A 1 344 ? -18.910 -4.386 36.078 1.00 95.12 344 HIS A N 1
ATOM 2670 C CA . HIS A 1 344 ? -19.760 -5.576 36.129 1.00 95.12 344 HIS A CA 1
ATOM 2671 C C . HIS A 1 344 ? -19.146 -6.703 36.970 1.00 95.12 344 HIS A C 1
ATOM 2673 O O . HIS A 1 344 ? -19.836 -7.281 37.810 1.00 95.12 344 HIS A O 1
ATOM 2679 N N . GLY A 1 345 ? -17.852 -6.983 36.794 1.00 94.00 345 GLY A N 1
ATOM 2680 C CA . GLY A 1 345 ? -17.129 -7.994 37.567 1.00 94.00 345 GLY A CA 1
ATOM 2681 C C . GLY A 1 345 ? -17.125 -7.688 39.065 1.00 94.00 345 GLY A C 1
ATOM 2682 O O . GLY A 1 345 ? -17.500 -8.547 39.864 1.00 94.00 345 GLY A O 1
ATOM 2683 N N . GLY A 1 346 ? -16.809 -6.442 39.439 1.00 93.94 346 GLY A N 1
ATOM 2684 C CA . GLY A 1 346 ? -16.880 -5.992 40.833 1.00 93.94 346 GLY A CA 1
ATOM 2685 C C . GLY A 1 346 ? -18.299 -6.067 41.411 1.00 93.94 346 GLY A C 1
ATOM 2686 O O . GLY A 1 346 ? -18.487 -6.479 42.558 1.00 93.94 346 GLY A O 1
ATOM 2687 N N . ALA A 1 347 ? -19.314 -5.755 40.595 1.00 92.75 347 ALA A N 1
ATOM 2688 C CA . ALA A 1 347 ? -20.724 -5.880 40.960 1.00 92.75 347 ALA A CA 1
ATOM 2689 C C . ALA A 1 347 ? -21.135 -7.319 41.292 1.00 92.75 347 ALA A C 1
ATOM 2691 O O . ALA A 1 347 ? -21.792 -7.560 42.310 1.00 92.75 347 ALA A O 1
ATOM 2692 N N . ILE A 1 348 ? -20.725 -8.279 40.461 1.00 93.00 348 ILE A N 1
ATOM 2693 C CA . ILE A 1 348 ? -21.002 -9.701 40.678 1.00 93.00 348 ILE A CA 1
ATOM 2694 C C . ILE A 1 348 ? -20.264 -10.235 41.905 1.00 93.00 348 ILE A C 1
ATOM 2696 O O . ILE A 1 348 ? -20.878 -10.951 42.700 1.00 93.00 348 ILE A O 1
ATOM 2700 N N . GLU A 1 349 ? -18.979 -9.908 42.074 1.00 92.94 349 GLU A N 1
ATOM 2701 C CA . GLU A 1 349 ? -18.187 -10.372 43.221 1.00 92.94 349 GLU A CA 1
ATOM 2702 C C . GLU A 1 349 ? -18.821 -9.903 44.538 1.00 92.94 349 GLU A C 1
ATOM 2704 O O . GLU A 1 349 ? -19.103 -10.722 45.415 1.00 92.94 349 GLU A O 1
ATOM 2709 N N . PHE A 1 350 ? -19.178 -8.617 44.630 1.00 91.62 350 PHE A N 1
ATOM 2710 C CA . PHE A 1 350 ? -19.845 -8.059 45.806 1.00 91.62 350 PHE A CA 1
ATOM 2711 C C . PHE A 1 350 ? -21.199 -8.724 46.095 1.00 91.62 350 PHE A C 1
ATOM 2713 O O . PHE A 1 350 ? -21.480 -9.102 47.238 1.00 91.62 350 PHE A O 1
ATOM 2720 N N . ALA A 1 351 ? -22.046 -8.882 45.071 1.00 88.81 351 ALA A N 1
ATOM 2721 C CA . ALA A 1 351 ? -23.356 -9.513 45.224 1.00 88.81 351 ALA A CA 1
ATOM 2722 C C . ALA A 1 351 ? -23.226 -10.979 45.673 1.00 88.81 351 ALA A C 1
ATOM 2724 O O . ALA A 1 351 ? -23.968 -11.426 46.547 1.00 88.81 351 ALA A O 1
ATOM 2725 N N . THR A 1 352 ? -22.245 -11.704 45.131 1.00 89.50 352 THR A N 1
ATOM 2726 C CA . THR A 1 352 ? -21.979 -13.111 45.461 1.00 89.50 352 THR A CA 1
ATOM 2727 C C . THR A 1 352 ? -21.441 -13.269 46.883 1.00 89.50 352 THR A C 1
ATOM 2729 O O . THR A 1 352 ? -21.894 -14.151 47.615 1.00 89.50 352 THR A O 1
ATOM 2732 N N . ASP A 1 353 ? -20.524 -12.403 47.319 1.00 90.00 353 ASP A N 1
ATOM 2733 C CA . ASP A 1 353 ? -19.984 -12.434 48.682 1.00 90.00 353 ASP A CA 1
ATOM 2734 C C . ASP A 1 353 ? -21.060 -12.124 49.728 1.00 90.00 353 ASP A C 1
ATOM 2736 O O . ASP A 1 353 ? -21.180 -12.826 50.739 1.00 90.00 353 ASP A O 1
ATOM 2740 N N . ARG A 1 354 ? -21.917 -11.129 49.462 1.00 87.38 354 ARG A N 1
ATOM 2741 C CA . ARG A 1 354 ? -23.073 -10.842 50.324 1.00 87.38 354 ARG A CA 1
ATOM 2742 C C . ARG A 1 354 ? -24.115 -11.952 50.274 1.00 87.38 354 ARG A C 1
ATOM 2744 O O . ARG A 1 354 ? -24.690 -12.276 51.311 1.00 87.38 354 ARG A O 1
ATOM 2751 N N . HIS A 1 355 ? -24.320 -12.594 49.126 1.00 84.88 355 HIS A N 1
ATOM 2752 C CA . HIS A 1 355 ? -25.180 -13.768 49.051 1.00 84.88 355 HIS A CA 1
ATOM 2753 C C . HIS A 1 355 ? -24.653 -14.925 49.893 1.00 84.88 355 HIS A C 1
ATOM 2755 O O . HIS A 1 355 ? -25.433 -15.550 50.607 1.00 84.88 355 HIS A O 1
ATOM 2761 N N . ARG A 1 356 ? -23.344 -15.192 49.862 1.00 85.69 356 ARG A N 1
ATOM 2762 C CA . ARG A 1 356 ? -22.727 -16.231 50.694 1.00 85.69 356 ARG A CA 1
ATOM 2763 C C . ARG A 1 356 ? -22.989 -15.966 52.181 1.00 85.69 356 ARG A C 1
ATOM 2765 O O . ARG A 1 356 ? -23.340 -16.899 52.898 1.00 85.69 356 ARG A O 1
ATOM 2772 N N . ALA A 1 357 ? -22.926 -14.704 52.614 1.00 83.12 357 ALA A N 1
ATOM 2773 C CA . ALA A 1 357 ? -23.306 -14.300 53.971 1.00 83.12 357 ALA A CA 1
ATOM 2774 C C . ALA A 1 357 ? -24.817 -14.466 54.257 1.00 83.12 357 ALA A C 1
ATOM 2776 O O . ALA A 1 357 ? -25.204 -14.853 55.361 1.00 83.12 357 ALA A O 1
ATOM 2777 N N . LEU A 1 358 ? -25.692 -14.238 53.269 1.00 80.62 358 LEU A N 1
ATOM 2778 C CA . LEU A 1 358 ? -27.133 -14.499 53.406 1.00 80.62 358 LEU A CA 1
ATOM 2779 C C . LEU A 1 358 ? -27.463 -15.978 53.467 1.00 80.62 358 LEU A C 1
ATOM 2781 O O . LEU A 1 358 ? -28.310 -16.350 54.261 1.00 80.62 358 LEU A O 1
ATOM 2785 N N . LEU A 1 359 ? -26.823 -16.833 52.670 1.00 81.50 359 LEU A N 1
ATOM 2786 C CA . LEU A 1 359 ? -27.082 -18.274 52.694 1.00 81.50 359 LEU A CA 1
ATOM 2787 C C . LEU A 1 359 ? -26.737 -18.889 54.050 1.00 81.50 359 LEU A C 1
ATOM 2789 O O . LEU A 1 359 ? -27.419 -19.813 54.484 1.00 81.50 359 LEU A O 1
ATOM 2793 N N . THR A 1 360 ? -25.744 -18.337 54.752 1.00 76.94 360 THR A N 1
ATOM 2794 C CA . THR A 1 360 ? -25.484 -18.709 56.148 1.00 76.94 360 THR A CA 1
ATOM 2795 C C . THR A 1 360 ? -26.577 -18.244 57.122 1.00 76.94 360 THR A C 1
ATOM 2797 O O . THR A 1 360 ? -26.646 -18.767 58.229 1.00 76.94 360 THR A O 1
ATOM 2800 N N . ALA A 1 361 ? -27.446 -17.306 56.726 1.00 67.00 361 ALA A N 1
ATOM 2801 C CA . ALA A 1 361 ? -28.479 -16.699 57.570 1.00 67.00 361 ALA A CA 1
ATOM 2802 C C . ALA A 1 361 ? -29.937 -17.063 57.193 1.00 67.00 361 ALA A C 1
ATOM 2804 O O . ALA A 1 361 ? -30.784 -17.109 58.080 1.00 67.00 361 ALA A O 1
ATOM 2805 N N . SER A 1 362 ? -30.267 -17.284 55.913 1.00 62.56 362 SER A N 1
ATOM 2806 C CA . SER A 1 362 ? -31.612 -17.593 55.388 1.00 62.56 362 SER A CA 1
ATOM 2807 C C . SER A 1 362 ? -31.588 -17.729 53.851 1.00 62.56 362 SER A C 1
ATOM 2809 O O . SER A 1 362 ? -31.095 -16.849 53.146 1.00 62.56 362 SER A O 1
ATOM 2811 N N . ALA A 1 363 ? -32.186 -18.790 53.301 1.00 58.22 363 ALA A N 1
ATOM 2812 C CA . ALA A 1 363 ? -32.189 -19.094 51.865 1.00 58.22 363 ALA A CA 1
ATOM 2813 C C . ALA A 1 363 ? -33.225 -18.266 51.066 1.00 58.22 363 ALA A C 1
ATOM 2815 O O . ALA A 1 363 ? -34.408 -18.320 51.391 1.00 58.22 363 ALA A O 1
ATOM 2816 N N . GLY A 1 364 ? -32.819 -17.557 49.993 1.00 58.00 364 GLY A N 1
ATOM 2817 C CA . GLY A 1 364 ? -33.771 -17.246 48.904 1.00 58.00 364 GLY A CA 1
ATOM 2818 C C . GLY A 1 364 ? -33.634 -16.000 48.005 1.00 58.00 364 GLY A C 1
ATOM 2819 O O . GLY A 1 364 ? -34.463 -15.887 47.111 1.00 58.00 364 GLY A O 1
ATOM 2820 N N . GLY A 1 365 ? -32.682 -15.063 48.162 1.00 65.06 365 GLY A N 1
ATOM 2821 C CA . GLY A 1 365 ? -32.817 -13.740 47.495 1.00 65.06 365 GLY A CA 1
ATOM 2822 C C . GLY A 1 365 ? -31.752 -13.236 46.502 1.00 65.06 365 GLY A C 1
ATOM 2823 O O . GLY A 1 365 ? -31.892 -12.113 46.026 1.00 65.06 365 GLY A O 1
ATOM 2824 N N . SER A 1 366 ? -30.688 -13.975 46.169 1.00 68.38 366 SER A N 1
ATOM 2825 C CA . SER A 1 366 ? -29.563 -13.408 45.381 1.00 68.38 366 SER A CA 1
ATOM 2826 C C . SER A 1 366 ? -29.737 -13.401 43.871 1.00 68.38 366 SER A C 1
ATOM 2828 O O . SER A 1 366 ? -29.209 -12.510 43.202 1.00 68.38 366 SER A O 1
ATOM 2830 N N . ASP A 1 367 ? -30.477 -14.355 43.314 1.00 84.38 367 ASP A N 1
ATOM 2831 C CA . ASP A 1 367 ? -30.560 -14.500 41.857 1.00 84.38 367 ASP A CA 1
ATOM 2832 C C . ASP A 1 367 ? -31.119 -13.232 41.194 1.00 84.38 367 ASP A C 1
ATOM 2834 O O . ASP A 1 367 ? -30.650 -12.813 40.138 1.00 84.38 367 ASP A O 1
ATOM 2838 N N . ALA A 1 368 ? -32.033 -12.531 41.872 1.00 87.50 368 ALA A N 1
ATOM 2839 C CA . ALA A 1 368 ? -32.601 -11.272 41.397 1.00 87.50 368 ALA A CA 1
ATOM 2840 C C . ALA A 1 368 ? -31.568 -10.132 41.264 1.00 87.50 368 ALA A C 1
ATOM 2842 O O . ALA A 1 368 ? -31.679 -9.299 40.361 1.00 87.50 368 ALA A O 1
ATOM 2843 N N . ALA A 1 369 ? -30.555 -10.066 42.136 1.00 87.50 369 ALA A N 1
ATOM 2844 C CA . ALA A 1 369 ? -29.508 -9.044 42.053 1.00 87.50 369 ALA A CA 1
ATOM 2845 C C . ALA A 1 369 ? -28.587 -9.291 40.852 1.00 87.50 369 ALA A C 1
ATOM 2847 O O . ALA A 1 369 ? -28.368 -8.385 40.047 1.00 87.50 369 ALA A O 1
ATOM 2848 N N . VAL A 1 370 ? -28.129 -10.533 40.681 1.00 88.88 370 VAL A N 1
ATOM 2849 C CA . VAL A 1 370 ? -27.268 -10.931 39.558 1.00 88.88 370 VAL A CA 1
ATOM 2850 C C . VAL A 1 370 ? -27.989 -10.760 38.217 1.00 88.88 370 VAL A C 1
ATOM 2852 O O . VAL A 1 370 ? -27.405 -10.236 37.268 1.00 88.88 370 VAL A O 1
ATOM 2855 N N . ILE A 1 371 ? -29.275 -11.124 38.136 1.00 91.56 371 ILE A N 1
ATOM 2856 C CA . ILE A 1 371 ? -30.093 -10.926 36.928 1.00 91.56 371 ILE A CA 1
ATOM 2857 C C . ILE A 1 371 ? -30.169 -9.440 36.549 1.00 91.56 371 ILE A C 1
ATOM 2859 O O . ILE A 1 371 ? -29.976 -9.106 35.380 1.00 91.56 371 ILE A O 1
ATOM 2863 N N . ARG A 1 372 ? -30.395 -8.535 37.514 1.00 92.31 372 ARG A N 1
ATOM 2864 C CA . ARG A 1 372 ? -30.442 -7.083 37.250 1.00 92.31 372 ARG A CA 1
ATOM 2865 C C . ARG A 1 372 ? -29.094 -6.527 36.789 1.00 92.31 372 ARG A C 1
ATOM 2867 O O . ARG A 1 372 ? -29.065 -5.775 35.818 1.00 92.31 372 ARG A O 1
ATOM 2874 N N . ILE A 1 373 ? -27.992 -6.936 37.425 1.00 91.75 373 ILE A N 1
ATOM 2875 C CA . ILE A 1 373 ? -26.632 -6.542 37.018 1.00 91.75 373 ILE A CA 1
ATOM 2876 C C . ILE A 1 373 ? -26.363 -6.968 35.564 1.00 91.75 373 ILE A C 1
ATOM 2878 O O . ILE A 1 373 ? -25.900 -6.166 34.752 1.00 91.75 373 ILE A O 1
ATOM 2882 N N . ASN A 1 374 ? -26.704 -8.211 35.208 1.00 93.94 374 ASN A N 1
ATOM 2883 C CA . ASN A 1 374 ? -26.535 -8.724 33.847 1.00 93.94 374 ASN A CA 1
ATOM 2884 C C . ASN A 1 374 ? -27.415 -7.992 32.827 1.00 93.94 374 ASN A C 1
ATOM 2886 O O . ASN A 1 374 ? -26.949 -7.691 31.728 1.00 93.94 374 ASN A O 1
ATOM 2890 N N . ALA A 1 375 ? -28.665 -7.680 33.181 1.00 96.12 375 ALA A N 1
ATOM 2891 C CA . ALA A 1 375 ? -29.561 -6.916 32.319 1.00 96.12 375 ALA A CA 1
ATOM 2892 C C . ALA A 1 375 ? -29.002 -5.514 32.022 1.00 96.12 375 ALA A C 1
ATOM 2894 O O . ALA A 1 375 ? -28.971 -5.109 30.861 1.00 96.12 375 ALA A O 1
ATOM 2895 N N . CYS A 1 376 ? -28.490 -4.812 33.041 1.00 95.25 376 CYS A N 1
ATOM 2896 C CA . CYS A 1 376 ? -27.892 -3.491 32.852 1.00 95.25 376 CYS A CA 1
ATOM 2897 C C . CYS A 1 376 ? -26.623 -3.543 31.990 1.00 95.25 376 CYS A C 1
ATOM 2899 O O . CYS A 1 376 ? -26.466 -2.719 31.090 1.00 95.25 376 CYS A O 1
ATOM 2901 N N . ARG A 1 377 ? -25.758 -4.550 32.184 1.00 97.00 377 ARG A N 1
ATOM 2902 C CA . ARG A 1 377 ? -24.588 -4.752 31.317 1.00 97.00 377 ARG A CA 1
ATOM 2903 C C . ARG A 1 377 ? -24.994 -4.892 29.851 1.00 97.00 377 ARG A C 1
ATOM 2905 O O . ARG A 1 377 ? -24.455 -4.194 29.001 1.00 97.00 377 ARG A O 1
ATOM 2912 N N . LEU A 1 378 ? -25.943 -5.783 29.553 1.00 96.94 378 LEU A N 1
ATOM 2913 C CA . LEU A 1 378 ? -26.388 -6.035 28.178 1.00 96.94 378 LEU A CA 1
ATOM 2914 C C . LEU A 1 378 ? -26.996 -4.785 27.530 1.00 96.94 378 LEU A C 1
ATOM 2916 O O . LEU A 1 378 ? -26.755 -4.533 26.350 1.00 96.94 378 LEU A O 1
ATOM 2920 N N . GLU A 1 379 ? -27.753 -3.996 28.295 1.00 97.19 379 GLU A N 1
ATOM 2921 C CA . GLU A 1 379 ? -28.289 -2.709 27.846 1.00 97.19 379 GLU A CA 1
ATOM 2922 C C . GLU A 1 379 ? -27.150 -1.759 27.437 1.00 97.19 379 GLU A C 1
ATOM 2924 O O . GLU A 1 379 ? -27.098 -1.329 26.281 1.00 97.19 379 GLU A O 1
ATOM 2929 N N . VAL A 1 380 ? -26.185 -1.524 28.331 1.00 95.31 380 VAL A N 1
ATOM 2930 C CA . VAL A 1 380 ? -25.061 -0.600 28.108 1.00 95.31 380 VAL A CA 1
ATOM 2931 C C . VAL A 1 380 ? -24.133 -1.074 26.982 1.00 95.31 380 VAL A C 1
ATOM 2933 O O . VAL A 1 380 ? -23.771 -0.284 26.110 1.00 95.31 380 VAL A O 1
ATOM 2936 N N . GLU A 1 381 ? -23.784 -2.363 26.930 1.00 97.31 381 GLU A N 1
ATOM 2937 C CA . GLU A 1 381 ? -22.993 -2.932 25.829 1.00 97.31 381 GLU A CA 1
ATOM 2938 C C . GLU A 1 381 ? -23.703 -2.752 24.480 1.00 97.31 381 GLU A C 1
ATOM 2940 O O . GLU A 1 381 ? -23.067 -2.429 23.472 1.00 97.31 381 GLU A O 1
ATOM 2945 N N . SER A 1 382 ? -25.030 -2.932 24.448 1.00 97.44 382 SER A N 1
ATOM 2946 C CA . SER A 1 382 ? -25.815 -2.729 23.229 1.00 97.44 382 SER A CA 1
ATOM 2947 C C . SER A 1 382 ? -25.783 -1.271 22.764 1.00 97.44 382 SER A C 1
ATOM 2949 O O . SER A 1 382 ? -25.698 -1.023 21.560 1.00 97.44 382 SER A O 1
ATOM 2951 N N . ASP A 1 383 ? -25.791 -0.312 23.691 1.00 96.94 383 ASP A N 1
ATOM 2952 C CA . ASP A 1 383 ? -25.693 1.116 23.386 1.00 96.94 383 ASP A CA 1
ATOM 2953 C C . ASP A 1 383 ? -24.308 1.527 22.889 1.00 96.94 383 ASP A C 1
ATOM 2955 O O . ASP A 1 383 ? -24.214 2.282 21.917 1.00 96.94 383 ASP A O 1
ATOM 2959 N N . ILE A 1 384 ? -23.241 0.987 23.485 1.00 95.94 384 ILE A N 1
ATOM 2960 C CA . ILE A 1 384 ? -21.863 1.188 23.017 1.00 95.94 384 ILE A CA 1
ATOM 2961 C C . ILE A 1 384 ? -21.718 0.669 21.581 1.00 95.94 384 ILE A C 1
ATOM 2963 O O . ILE A 1 384 ? -21.309 1.420 20.693 1.00 95.94 384 ILE A O 1
ATOM 2967 N N . ARG A 1 385 ? -22.157 -0.568 21.310 1.00 96.88 385 ARG A N 1
ATOM 2968 C CA . ARG A 1 385 ? -22.112 -1.159 19.960 1.00 96.88 385 ARG A CA 1
ATOM 2969 C C . ARG A 1 385 ? -22.956 -0.374 18.955 1.00 96.88 385 ARG A C 1
ATOM 2971 O O . ARG A 1 385 ? -22.528 -0.142 17.827 1.00 96.88 385 ARG A O 1
ATOM 2978 N N . ARG A 1 386 ? -24.156 0.086 19.341 1.00 96.94 386 ARG A N 1
ATOM 2979 C CA . ARG A 1 386 ? -24.996 0.961 18.496 1.00 96.94 386 ARG A CA 1
ATOM 2980 C C . ARG A 1 386 ? -24.311 2.293 18.184 1.00 96.94 386 ARG A C 1
ATOM 2982 O O . ARG A 1 386 ? -24.476 2.814 17.079 1.00 96.94 386 ARG A O 1
ATOM 2989 N N . ALA A 1 387 ? -23.570 2.851 19.140 1.00 94.56 387 ALA A N 1
ATOM 2990 C CA . ALA A 1 387 ? -22.829 4.092 18.956 1.00 94.56 387 ALA A CA 1
ATOM 2991 C C . ALA A 1 387 ? -21.603 3.915 18.046 1.00 94.56 387 ALA A C 1
ATOM 2993 O O . ALA A 1 387 ? -21.323 4.826 17.271 1.00 94.56 387 ALA A O 1
ATOM 2994 N N . ALA A 1 388 ? -20.933 2.759 18.088 1.00 95.00 388 ALA A N 1
ATOM 2995 C CA . ALA A 1 388 ? -19.756 2.452 17.269 1.00 95.00 388 ALA A CA 1
ATOM 2996 C C . ALA A 1 388 ? -20.086 1.943 15.851 1.00 95.00 388 ALA A C 1
ATOM 2998 O O . ALA A 1 388 ? -19.284 2.090 14.933 1.00 95.00 388 ALA A O 1
ATOM 2999 N N . LYS A 1 389 ? -21.279 1.379 15.627 1.00 96.12 389 LYS A N 1
ATOM 3000 C CA . LYS A 1 389 ? -21.654 0.785 14.335 1.00 96.12 389 LYS A CA 1
ATOM 3001 C C . LYS A 1 389 ? -21.673 1.810 13.187 1.00 96.12 389 LYS A C 1
ATOM 3003 O O . LYS A 1 389 ? -22.485 2.740 13.186 1.00 96.12 389 LYS A O 1
ATOM 3008 N N . ILE A 1 390 ? -20.819 1.592 12.184 1.00 91.38 390 ILE A N 1
ATOM 3009 C CA . ILE A 1 390 ? -20.844 2.278 10.881 1.00 91.38 390 ILE A CA 1
ATOM 3010 C C . ILE A 1 390 ? -22.059 1.766 10.084 1.00 91.38 390 ILE A C 1
ATOM 3012 O O . ILE A 1 390 ? -22.437 0.598 10.208 1.00 91.38 390 ILE A O 1
ATOM 3016 N N . ARG A 1 391 ? -22.724 2.661 9.344 1.00 83.75 391 ARG A N 1
ATOM 3017 C CA . ARG A 1 391 ? -23.937 2.342 8.574 1.00 83.75 391 ARG A CA 1
ATOM 3018 C C . ARG A 1 391 ? -23.618 1.798 7.198 1.00 83.75 391 ARG A C 1
ATOM 3020 O O . ARG A 1 391 ? -22.637 2.300 6.613 1.00 83.75 391 ARG A O 1
#

Mean predicted aligned error: 11.96 Å

Radius of gyration: 40.29 Å; Cα contacts (8 Å, |Δi|>4): 299; chains: 1; bounding box: 106×37×121 Å

Nearest PDB structures (foldseek):
  7n6g-assembly1_3Q  TM=2.376E-01  e=7.056E-01  Chlamydomonas reinhardtii
  7n6g-assembly1_3X  TM=1.823E-01  e=6.475E-01  Chlamydomonas reinhardtii
  7ung-assembly1_A3  TM=1.744E-01  e=6.759E-01  Homo sapiens
  8otz-assembly1_Co  TM=1.757E-01  e=6.759E-01  Bos taurus

Foldseek 3Di:
DDDDDDDDDDDDDDDPPPPDDPPDPDDDDDDDDDDPPPPDPPPPPPPPVPPPPPPPDDDDDDPVVLVVVLVVLLVVLLVQLVVLCVVLLVVLLVLLVLLQVLVVVLVVLCVQQVHDDAWDPLDDPVLVVVLCVLLVVQLQLLLVLLCVQDVDDSCPCSVVSNVLSCCLLPVLQVQLQVLLLQCSGPDVVSVVVSVVCCVVPNVVSLLQSQLVSLLLSVLSNVLCPDPVPPPPDPPPPVPPPPPVPPPPDDPPPDDDDDDPDPDPDSSVSSVVRCPPCSPDRPDPSSVVSSVSSSVSSVVSNCSSHVNVGRSHPCSVVSSVSSVVSLVVSVVSLVVSLVSSVVSLVVSVVVLVVSVVVVVVPDDDPRVVSNVSSVVSSVVSNVSSCVSNDHD

Secondary structure (DSSP, 8-state):
-----------------------PPP---------------------GGG-----TTPPPPPHHHHHHHHHHHHHHHHHHHHHHHHHHHHHHHHHHHHHHHHHHHHHHHHHHHT--SPP-----HHHHHHHHHHHHHHHHHHHHHHHTTSSS-TTTTHHHHHHHHHHHHHHHHHHHHHHHHHHT-SSHHHHHHHHHHIIIIIHHHHHHHHHHHHHHHHHHHHT-TTSS-SSS----TTSS---TT-----TT----SS-SSS---HHHHHHHHTTT-TT---SHHHHHHHHHHHHHHHHHHHHHHHTSS-SSTTHHHHHHHHHHHHHHHHHHHHHHHHHHHHHHHHHHHHHHHHHHHHHTT-SS-SHHHHHHHHHHHHHHHHHHHHHH---